Protein 6R77 (pdb70)

B-factor: mean 32.52, std 12.18, range [15.21, 112.03]

InterPro domains:
  IPR008794 Proline racemase family [PF05544] (23-345)
  IPR008794 Proline racemase family [PIRSF029792] (19-347)
  IPR008794 Proline racemase family [PTHR33442] (15-347)
  IPR008794 Proline racemase family [SFLDS00028] (19-347)

Nearest PDB structures (foldseek):
  6r77-assembly1_B  TM=1.003E+00  e=1.011E-78  Thermococcus litoralis
  6r76-assembly2_C  TM=9.925E-01  e=8.623E-70  Thermococcus litoralis DSM 5473
  1w62-assembly1_A  TM=9.679E-01  e=5.349E-43  Trypanosoma cruzi strain CL Brener
  6j7c-assembly1_A-2  TM=9.702E-01  e=1.003E-42  Thermococcus litoralis DSM 5473
  8a4r-assembly1_BBB  TM=9.801E-01  e=2.362E-42  Acetoanaerobium sticklandii DSM 519

Radius of gyration: 26.15 Å; Cα contacts (8 Å, |Δi|>4): 1870; chains: 2; bounding box: 54×56×78 Å

Solvent-accessible surface area: 25911 Å² total

Foldseek 3Di:
DVVVVVCVVVDDDPPPKQKWWWFWKFFLHQIETETPDRDDAQDDLALVSSQVSCQVPPVLVLLLCAFPPNHHQQHKYKDWHDDNDPPARIEIWMGHNFGTDFDWDSNLQAVLQCCQVVVVDDQDPQWDWHWYQTNLGIKIKIFGDDPSHTPKIKIWFDWKAWPAAQDWFQQPPQGIWTWTWIWLRAIETEGEQVVSVHALAPVCLVVCLVVWVSVQVRCQVPDFQDQLPDPVRGGHFTYWYWHDAPDDQAPTEIWTQGRNSHTGSFSINRNLSRVCNVCVVVVNDDAPDKHWYAHNVGRIKIKGFPDWDAHNNGTTTGMMIMTHMGGDDTDIRIADPPDPQSSHDHDD/DVVVVVCVVVDDDDPPKQKWWWFWKFFLHQIETETPDRDDAQDDLALVSSQVSCQVPPVLVLLLCAFPPNHHQQHKYKDWHDDNDPPARIEIWMGHNFGTDFDWASNLQACLQCCQVVVVDDQDPQWDWHWYRTNLGIKIKIFGDDPSHTPKIKIWFDWKAWDAAQDWFQQPPQGIWTWTWIWLRAIETEGEQVVSPHALAPVCLVVCLVVWVSVQVRCQVPDFQDQPPDPVRGGHFTYWHWHDAPDPQAPTEIWTQGRNSHTGSASINRNLSNVQNVCVVVVNDDAPDKHWYAHNVGGIKIKGFPDWDARVNGTTTGMMIMTHMGTDDTDIRIADPVDPQSSHDHDD

Organism: Thermococcus litoralis (strain ATCC 51850 / DSM 5473 / JCM 8560 / NS-C) (NCBI:txid523849)

CATH classification: 3.10.310.10 (+1 more: 3.10.310.10)

Secondary structure (DSSP, 8-state):
-HHHHHHGGG----TTSEEEEEEEEEETTEEEEEEEESS-----SSHHHHHHHHHHH-HHHHHHHHSBTTS-TT--EEEEE---SSS-SEEEEEE-SSSEES--HHHHHHHHHHHHHTTSS---SSEEEEEEEETTEEEEEEEEEETTEEEEEEEEPSPBEEEEEEEEEEETTTEEEEEEEEESSSEEEEEETGGGT--SSGGGHHHHHHHHHHHHHHHHHH-----SS-GGG-SEEEEEEEE--SSTT--EEEEEEETTTEE-SS--HHHHHHHHHHHHHTTSS-BT--EEEE-TTS-EEEEEEEEEEEETTEEEEEEEEEE-EEEEEEEEEEE-TT-TTTT-B---/-HHHHHHGGG----TTSEEEEEEEEEETTEEEEEEEES------SSHHHHHHHHHHH-HHHHHHHHSBTTS-TT--EEEEE---SSS-SEEEEEE-SSSEE---HHHHHHHHHHHHHTTSS---SSEEEEEEEETTEEEEEEEEEETTEEEEEEEEPSPBEEEEEEEEEEETTTEEEEEEEEESSSEEEEEETGGGT--SSGGGHHHHHHHHHHHHHHHHHH-----SS-GGG-SEEEEEEEE--SSTT--EEEEEEETTTEE-SS--HHHHHHHHHHHHHTTSS-BT--EEEE-TTS-EEEEEEEEEEEETTEEEEEEEEEE-EEEEEEEEEEE-TT-TTTT-B---

Structure (mmCIF, N/CA/C/O backbone):
data_6R77
#
_entry.id   6R77
#
_cell.length_a   56.415
_cell.length_b   106.547
_cell.length_c   149.456
_cell.angle_alpha   90.00
_cell.angle_beta   90.00
_cell.angle_gamma   90.00
#
_symmetry.space_group_name_H-M   'P 21 21 21'
#
loop_
_entity.id
_entity.type
_entity.pdbx_description
1 polymer 'Proline racemase'
2 non-polymer 3-HYDROXYPROLINE
3 water water
#
loop_
_atom_site.group_PDB
_atom_site.id
_atom_site.type_symbol
_atom_site.label_atom_id
_atom_site.label_alt_id
_atom_site.label_comp_id
_atom_site.label_asym_id
_atom_site.label_entity_id
_atom_site.label_seq_id
_atom_site.pdbx_PDB_ins_code
_atom_site.Cartn_x
_atom_site.Cartn_y
_atom_site.Cartn_z
_atom_site.occupancy
_atom_site.B_iso_or_equiv
_atom_site.auth_seq_id
_atom_site.auth_comp_id
_atom_site.auth_asym_id
_atom_site.auth_atom_id
_atom_site.pdbx_PDB_model_num
ATOM 1 N N . MET A 1 21 ? -4.337 95.424 -6.927 1.00 77.33 1 MET A N 1
ATOM 2 C CA . MET A 1 21 ? -3.076 96.239 -6.891 1.00 76.14 1 MET A CA 1
ATOM 3 C C . MET A 1 21 ? -2.752 96.614 -5.441 1.00 75.42 1 MET A C 1
ATOM 4 O O . MET A 1 21 ? -1.652 96.254 -4.978 1.00 68.19 1 MET A O 1
ATOM 9 N N . PHE A 1 22 ? -3.678 97.310 -4.768 1.00 70.96 2 PHE A N 1
ATOM 10 C CA . PHE A 1 22 ? -3.583 97.695 -3.335 1.00 70.53 2 PHE A CA 1
ATOM 11 C C . PHE A 1 22 ? -3.306 96.463 -2.464 1.00 74.02 2 PHE A C 1
ATOM 12 O O . PHE A 1 22 ? -2.746 96.643 -1.372 1.00 79.34 2 PHE A O 1
ATOM 20 N N . LYS A 1 23 ? -3.694 95.264 -2.910 1.00 72.89 3 LYS A N 1
ATOM 21 C CA . LYS A 1 23 ? -3.366 93.996 -2.207 1.00 77.71 3 LYS A CA 1
ATOM 22 C C . LYS A 1 23 ? -1.895 93.643 -2.474 1.00 74.30 3 LYS A C 1
ATOM 23 O O . LYS A 1 23 ? -1.166 93.358 -1.481 1.00 69.77 3 LYS A O 1
ATOM 29 N N . LYS A 1 24 ? -1.482 93.645 -3.751 1.00 67.19 4 LYS A N 1
ATOM 30 C CA . LYS A 1 24 ? -0.063 93.481 -4.167 1.00 70.04 4 LYS A CA 1
ATOM 31 C C . LYS A 1 24 ? 0.804 94.365 -3.267 1.00 62.83 4 LYS A C 1
ATOM 32 O O . LYS A 1 24 ? 1.773 93.858 -2.638 1.00 53.88 4 LYS A O 1
ATOM 38 N N . LEU A 1 25 ? 0.434 95.644 -3.206 1.00 54.04 5 LEU A N 1
ATOM 39 C CA . LEU A 1 25 ? 1.164 96.690 -2.461 1.00 60.81 5 LEU A CA 1
ATOM 40 C C . LEU A 1 25 ? 1.233 96.279 -0.992 1.00 64.61 5 LEU A C 1
ATOM 41 O O . LEU A 1 25 ? 2.343 96.147 -0.475 1.00 69.00 5 LEU A O 1
ATOM 46 N N . GLU A 1 26 ? 0.094 96.041 -0.351 1.00 73.58 6 GLU A N 1
ATOM 47 C CA . GLU A 1 26 ? 0.066 95.623 1.074 1.00 77.39 6 GLU A CA 1
ATOM 48 C C . GLU A 1 26 ? 0.925 94.367 1.241 1.00 73.80 6 GLU A C 1
ATOM 49 O O . GLU A 1 26 ? 1.729 94.345 2.193 1.00 69.46 6 GLU A O 1
ATOM 55 N N . ASN A 1 27 ? 0.800 93.403 0.320 1.00 69.25 7 ASN A N 1
ATOM 56 C CA . ASN A 1 27 ? 1.534 92.105 0.347 1.00 70.16 7 ASN A CA 1
ATOM 57 C C . ASN A 1 27 ? 3.058 92.320 0.287 1.00 69.99 7 ASN A C 1
ATOM 58 O O . ASN A 1 27 ? 3.793 91.450 0.829 1.00 64.63 7 ASN A O 1
ATOM 63 N N . LEU A 1 28 ? 3.534 93.424 -0.309 1.00 66.90 8 LEU A N 1
ATOM 64 C CA . LEU A 1 28 ? 4.944 93.884 -0.167 1.00 57.16 8 LEU A CA 1
ATOM 65 C C . LEU A 1 28 ? 5.336 93.866 1.310 1.00 55.91 8 LEU A C 1
ATOM 66 O O . LEU A 1 28 ? 6.545 93.767 1.604 1.00 52.46 8 LEU A O 1
ATOM 71 N N . GLU A 1 29 ? 4.371 93.996 2.224 1.00 61.41 9 GLU A N 1
ATOM 72 C CA . GLU A 1 29 ? 4.674 93.920 3.673 1.00 68.23 9 GLU A CA 1
ATOM 73 C C . GLU A 1 29 ? 5.170 92.520 4.021 1.00 66.07 9 GLU A C 1
ATOM 74 O O . GLU A 1 29 ? 5.906 92.428 5.004 1.00 61.00 9 GLU A O 1
ATOM 80 N N . LYS A 1 30 ? 4.851 91.500 3.220 1.00 69.98 10 LYS A N 1
ATOM 81 C CA . LYS A 1 30 ? 5.311 90.104 3.460 1.00 73.51 10 LYS A CA 1
ATOM 82 C C . LYS A 1 30 ? 6.431 89.727 2.477 1.00 65.47 10 LYS A C 1
ATOM 83 O O . LYS A 1 30 ? 6.900 88.587 2.572 1.00 68.88 10 LYS A O 1
ATOM 89 N N . TRP A 1 31 ? 6.887 90.659 1.630 1.00 57.22 11 TRP A N 1
ATOM 90 C CA . TRP A 1 31 ? 8.093 90.472 0.778 1.00 48.60 11 TRP A CA 1
ATOM 91 C C . TRP A 1 31 ? 9.278 90.056 1.649 1.00 45.08 11 TRP A C 1
ATOM 92 O O . TRP A 1 31 ? 9.474 90.672 2.707 1.00 49.22 11 TRP A O 1
ATOM 103 N N . GLU A 1 32 ? 10.046 89.071 1.190 1.00 39.39 12 GLU A N 1
ATOM 104 C CA . GLU A 1 32 ? 11.193 88.507 1.935 1.00 43.06 12 GLU A CA 1
ATOM 105 C C . GLU A 1 32 ? 12.444 88.649 1.083 1.00 36.80 12 GLU A C 1
ATOM 106 O O . GLU A 1 32 ? 12.452 88.244 -0.073 1.00 37.45 12 GLU A O 1
ATOM 112 N N . PRO A 1 33 ? 13.540 89.226 1.613 1.00 35.56 13 PRO A N 1
ATOM 113 C CA . PRO A 1 33 ? 14.731 89.471 0.807 1.00 36.64 13 PRO A CA 1
ATOM 114 C C . PRO A 1 33 ? 15.449 88.169 0.506 1.00 39.53 13 PRO A C 1
ATOM 115 O O . PRO A 1 33 ? 15.217 87.185 1.185 1.00 42.71 13 PRO A O 1
ATOM 119 N N . PRO A 1 34 ? 16.359 88.133 -0.485 1.00 43.27 14 PRO A N 1
ATOM 120 C CA . PRO A 1 34 ? 17.301 87.016 -0.615 1.00 41.60 14 PRO A CA 1
ATOM 121 C C . PRO A 1 34 ? 18.036 86.677 0.695 1.00 41.04 14 PRO A C 1
ATOM 122 O O . PRO A 1 34 ? 18.107 87.491 1.592 1.00 35.03 14 PRO A O 1
ATOM 126 N N . LYS A 1 35 ? 18.559 85.458 0.777 1.00 40.90 15 LYS A N 1
ATOM 127 C CA . LYS A 1 35 ? 19.104 84.861 2.023 1.00 40.84 15 LYS A CA 1
ATOM 128 C C . LYS A 1 35 ? 20.468 85.487 2.331 1.00 35.73 15 LYS A C 1
ATOM 129 O O . LYS A 1 35 ? 20.876 85.437 3.476 1.00 34.32 15 LYS A O 1
ATOM 135 N N . ASP A 1 36 ? 21.143 86.099 1.361 1.00 36.99 16 ASP A N 1
ATOM 136 C CA . ASP A 1 36 ? 22.460 86.755 1.601 1.00 38.03 16 ASP A CA 1
ATOM 137 C C . ASP A 1 36 ? 22.267 88.202 2.102 1.00 40.60 16 ASP A C 1
ATOM 138 O O . ASP A 1 36 ? 23.294 88.882 2.300 1.00 42.12 16 ASP A O 1
ATOM 143 N N . TRP A 1 37 ? 21.025 88.669 2.307 1.00 35.90 17 TRP A N 1
ATOM 144 C CA . TRP A 1 37 ? 20.737 90.008 2.894 1.00 35.04 17 TRP A CA 1
ATOM 145 C C . TRP A 1 37 ? 20.886 89.947 4.416 1.00 34.26 17 TRP A C 1
ATOM 146 O O . TRP A 1 37 ? 20.350 89.015 5.024 1.00 29.51 17 TRP A O 1
ATOM 157 N N . MET A 1 38 ? 21.575 90.927 4.998 1.00 36.02 18 MET A N 1
ATOM 158 C CA . MET A 1 38 ? 21.606 91.131 6.467 1.00 35.92 18 MET A CA 1
ATOM 159 C C . MET A 1 38 ? 20.232 91.644 6.895 1.00 32.24 18 MET A C 1
ATOM 160 O O . MET A 1 38 ? 19.681 92.529 6.209 1.00 28.22 18 MET A O 1
ATOM 165 N N . VAL A 1 39 ? 19.703 91.094 7.986 1.00 29.18 19 VAL A N 1
ATOM 166 C CA . VAL A 1 39 ? 18.398 91.496 8.584 1.00 28.44 19 VAL A CA 1
ATOM 167 C C . VAL A 1 39 ? 18.660 91.892 10.040 1.00 29.87 19 VAL A C 1
ATOM 168 O O . VAL A 1 39 ? 19.273 91.106 10.773 1.00 28.69 19 VAL A O 1
ATOM 172 N N . ILE A 1 40 ? 18.235 93.083 10.443 1.00 28.20 20 ILE A N 1
ATOM 173 C CA . ILE A 1 40 ? 18.364 93.555 11.849 1.00 27.67 20 ILE A CA 1
ATOM 174 C C . ILE A 1 40 ? 16.999 94.069 12.289 1.00 27.03 20 ILE A C 1
ATOM 175 O O . ILE A 1 40 ? 16.495 94.988 11.656 1.00 25.66 20 ILE A O 1
ATOM 180 N N . LYS A 1 41 ? 16.427 93.474 13.320 1.00 25.87 21 LYS A N 1
ATOM 181 C CA . LYS A 1 41 ? 15.072 93.821 13.793 1.00 28.73 21 LYS A CA 1
ATOM 182 C C . LYS A 1 41 ? 15.255 94.745 14.998 1.00 28.64 21 LYS A C 1
ATOM 183 O O . LYS A 1 41 ? 16.207 94.524 15.780 1.00 26.94 21 LYS A O 1
ATOM 189 N N . THR A 1 42 ? 14.435 95.789 15.074 1.00 27.79 22 THR A N 1
ATOM 190 C CA . THR A 1 42 ? 14.518 96.816 16.138 1.00 28.50 22 THR A CA 1
ATOM 191 C C . THR A 1 42 ? 13.115 97.146 16.633 1.00 26.22 22 THR A C 1
ATOM 192 O O . THR A 1 42 ? 12.137 96.928 15.908 1.00 25.28 22 THR A O 1
ATOM 196 N N . LEU A 1 43 ? 13.065 97.669 17.850 1.00 26.74 23 LEU A N 1
ATOM 197 C CA . LEU A 1 43 ? 11.903 98.388 18.414 1.00 26.60 23 LEU A CA 1
ATOM 198 C C . LEU A 1 43 ? 12.367 99.816 18.679 1.00 25.03 23 LEU A C 1
ATOM 199 O O . LEU A 1 43 ? 13.348 99.984 19.392 1.00 23.81 23 LEU A O 1
ATOM 204 N N . ASP A 1 44 ? 11.717 100.782 18.037 1.00 27.81 24 ASP A N 1
ATOM 205 C CA . ASP A 1 44 ? 12.049 102.224 18.140 1.00 27.78 24 ASP A CA 1
ATOM 206 C C . ASP A 1 44 ? 11.093 102.859 19.144 1.00 24.24 24 ASP A C 1
ATOM 207 O O . ASP A 1 44 ? 9.867 102.592 19.090 1.00 21.77 24 ASP A O 1
ATOM 212 N N . THR A 1 45 ? 11.629 103.732 19.981 1.00 24.93 25 THR A N 1
ATOM 213 C CA . THR A 1 45 ? 10.869 104.577 20.936 1.00 24.22 25 THR A CA 1
ATOM 214 C C . THR A 1 45 ? 11.319 106.021 20.783 1.00 24.44 25 THR A C 1
ATOM 215 O O . THR A 1 45 ? 12.374 106.255 20.188 1.00 24.73 25 THR A O 1
ATOM 219 N N . HIS A 1 46 ? 10.543 106.944 21.337 1.00 23.60 26 HIS A N 1
ATOM 220 C CA . HIS A 1 46 ? 11.031 108.281 21.731 1.00 22.49 26 HIS A CA 1
ATOM 221 C C . HIS A 1 46 ? 10.814 108.443 23.236 1.00 22.06 26 HIS A C 1
ATOM 222 O O . HIS A 1 46 ? 9.822 107.907 23.789 1.00 21.69 26 HIS A O 1
ATOM 229 N N . THR A 1 47 ? 11.757 109.127 23.861 1.00 21.09 27 THR A N 1
ATOM 230 C CA . THR A 1 47 ? 11.687 109.608 25.256 1.00 22.17 27 THR A CA 1
ATOM 231 C C . THR A 1 47 ? 11.802 111.121 25.185 1.00 23.13 27 THR A C 1
ATOM 232 O O . THR A 1 47 ? 12.925 111.595 24.870 1.00 24.06 27 THR A O 1
ATOM 236 N N . ALA A 1 48 ? 10.711 111.855 25.433 1.00 22.89 28 ALA A N 1
ATOM 237 C CA . ALA A 1 48 ? 10.722 113.335 25.405 1.00 22.99 28 ALA A CA 1
ATOM 238 C C . ALA A 1 48 ? 11.205 113.820 24.025 1.00 23.38 28 ALA A C 1
ATOM 239 O O . ALA A 1 48 ? 11.816 114.920 23.963 1.00 26.56 28 ALA A O 1
ATOM 241 N N . GLY A 1 49 ? 10.930 113.038 22.966 1.00 22.95 29 GLY A N 1
ATOM 242 C CA . GLY A 1 49 ? 11.294 113.331 21.565 1.00 22.81 29 GLY A CA 1
ATOM 243 C C . GLY A 1 49 ? 12.594 112.680 21.115 1.00 22.60 29 GLY A C 1
ATOM 244 O O . GLY A 1 49 ? 12.853 112.701 19.882 1.00 23.12 29 GLY A O 1
ATOM 245 N N . GLU A 1 50 ? 13.397 112.147 22.044 1.00 21.62 30 GLU A N 1
ATOM 246 C CA . GLU A 1 50 ? 14.742 111.575 21.751 1.00 22.59 30 GLU A CA 1
ATOM 247 C C . GLU A 1 50 ? 14.607 110.089 21.428 1.00 22.38 30 GLU A C 1
ATOM 248 O O . GLU A 1 50 ? 14.092 109.299 22.214 1.00 24.27 30 GLU A O 1
ATOM 254 N N . PRO A 1 51 ? 15.050 109.664 20.228 1.00 21.84 31 PRO A N 1
ATOM 255 C CA . PRO A 1 51 ? 14.810 108.290 19.787 1.00 21.15 31 PRO A CA 1
ATOM 256 C C . PRO A 1 51 ? 15.684 107.286 20.566 1.00 21.86 31 PRO A C 1
ATOM 257 O O . PRO A 1 51 ? 16.789 107.637 20.995 1.00 20.97 31 PRO A O 1
ATOM 261 N N . LEU A 1 52 ? 15.186 106.060 20.723 1.00 21.54 32 LEU A N 1
ATOM 262 C CA . LEU A 1 52 ? 16.052 104.899 21.034 1.00 22.03 32 LEU A CA 1
ATOM 263 C C . LEU A 1 52 ? 15.704 103.768 20.077 1.00 24.25 32 LEU A C 1
ATOM 264 O O . LEU A 1 52 ? 14.524 103.339 20.034 1.00 24.71 32 LEU A O 1
ATOM 269 N N . ARG A 1 53 ? 16.702 103.339 19.319 1.00 23.68 33 ARG A N 1
ATOM 270 C CA . ARG A 1 53 ? 16.597 102.174 18.424 1.00 22.27 33 ARG A CA 1
ATOM 271 C C . ARG A 1 53 ? 17.104 100.977 19.226 1.00 21.22 33 ARG A C 1
ATOM 272 O O . ARG A 1 53 ? 18.322 100.877 19.411 1.00 21.23 33 ARG A O 1
ATOM 280 N N . ILE A 1 54 ? 16.187 100.151 19.730 1.00 22.84 34 ILE A N 1
ATOM 281 C CA . ILE A 1 54 ? 16.521 98.922 20.508 1.00 24.44 34 ILE A CA 1
ATOM 282 C C . ILE A 1 54 ? 16.740 97.747 19.543 1.00 24.82 34 ILE A C 1
ATOM 283 O O . ILE A 1 54 ? 15.787 97.369 18.858 1.00 26.14 34 ILE A O 1
ATOM 288 N N . ILE A 1 55 ? 17.962 97.222 19.478 1.00 23.72 35 ILE A N 1
ATOM 289 C CA . ILE A 1 55 ? 18.319 96.090 18.585 1.00 25.82 35 ILE A CA 1
ATOM 290 C C . ILE A 1 55 ? 17.719 94.809 19.186 1.00 27.75 35 ILE A C 1
ATOM 291 O O . ILE A 1 55 ? 18.093 94.463 20.321 1.00 25.61 35 ILE A O 1
ATOM 296 N N . LEU A 1 56 ? 16.810 94.148 18.475 1.00 27.46 36 LEU A N 1
ATOM 297 C CA . LEU A 1 56 ? 16.177 92.881 18.921 1.00 29.38 36 LEU A CA 1
ATOM 298 C C . LEU A 1 56 ? 16.952 91.670 18.388 1.00 31.49 36 LEU A C 1
ATOM 299 O O . LEU A 1 56 ? 16.931 90.649 19.060 1.00 32.41 36 LEU A O 1
ATOM 304 N N . SER A 1 57 ? 17.566 91.754 17.209 1.00 32.27 37 SER A N 1
ATOM 305 C CA . SER A 1 57 ? 18.253 90.609 16.567 1.00 33.36 37 SER A CA 1
ATOM 306 C C . SER A 1 57 ? 19.160 91.094 15.429 1.00 36.76 37 SER A C 1
ATOM 307 O O . SER A 1 57 ? 18.999 92.249 14.984 1.00 39.49 37 SER A O 1
ATOM 310 N N . GLY A 1 58 ? 20.074 90.228 14.979 1.00 33.82 38 GLY A N 1
ATOM 311 C CA . GLY A 1 58 ? 20.933 90.436 13.800 1.00 33.28 38 GLY A CA 1
ATOM 312 C C . GLY A 1 58 ? 22.367 90.775 14.166 1.00 35.25 38 GLY A C 1
ATOM 313 O O . GLY A 1 58 ? 23.199 90.887 13.248 1.00 36.96 38 GLY A O 1
ATOM 314 N N . PHE A 1 59 ? 22.654 90.966 15.454 1.00 38.03 39 PHE A N 1
ATOM 315 C CA . PHE A 1 59 ? 24.029 91.126 15.990 1.00 38.21 39 PHE A CA 1
ATOM 316 C C . PHE A 1 59 ? 24.525 89.789 16.515 1.00 38.48 39 PHE A C 1
ATOM 317 O O . PHE A 1 59 ? 23.744 89.019 17.057 1.00 37.08 39 PHE A O 1
ATOM 325 N N . PRO A 1 60 ? 25.840 89.497 16.438 1.00 40.58 40 PRO A N 1
ATOM 326 C CA . PRO A 1 60 ? 26.380 88.310 17.086 1.00 42.03 40 PRO A CA 1
ATOM 327 C C . PRO A 1 60 ? 26.395 88.521 18.602 1.00 47.33 40 PRO A C 1
ATOM 328 O O . PRO A 1 60 ? 26.041 89.596 19.064 1.00 47.19 40 PRO A O 1
ATOM 332 N N . GLU A 1 61 ? 26.797 87.487 19.333 1.00 53.76 41 GLU A N 1
ATOM 333 C CA . GLU A 1 61 ? 27.023 87.561 20.793 1.00 52.53 41 GLU A CA 1
ATOM 334 C C . GLU A 1 61 ? 28.222 88.484 21.014 1.00 47.28 41 GLU A C 1
ATOM 335 O O . GLU A 1 61 ? 29.110 88.550 20.138 1.00 44.38 41 GLU A O 1
ATOM 341 N N . ILE A 1 62 ? 28.204 89.224 22.115 1.00 39.32 42 ILE A N 1
ATOM 342 C CA . ILE A 1 62 ? 29.235 90.249 22.417 1.00 37.22 42 ILE A CA 1
ATOM 343 C C . ILE A 1 62 ? 30.047 89.755 23.607 1.00 34.76 42 ILE A C 1
ATOM 344 O O . ILE A 1 62 ? 29.648 89.938 24.754 1.00 30.65 42 ILE A O 1
ATOM 349 N N . PRO A 1 63 ? 31.224 89.135 23.369 1.00 37.24 43 PRO A N 1
ATOM 350 C CA . PRO A 1 63 ? 32.036 88.618 24.463 1.00 37.76 43 PRO A CA 1
ATOM 351 C C . PRO A 1 63 ? 32.536 89.773 25.330 1.00 36.44 43 PRO A C 1
ATOM 352 O O . PRO A 1 63 ? 32.673 90.865 24.819 1.00 38.66 43 PRO A O 1
ATOM 356 N N . GLY A 1 64 ? 32.748 89.499 26.613 1.00 32.03 44 GLY A N 1
ATOM 357 C CA . GLY A 1 64 ? 33.433 90.398 27.552 1.00 33.74 44 GLY A CA 1
ATOM 358 C C . GLY A 1 64 ? 32.886 90.190 28.941 1.00 33.17 44 GLY A C 1
ATOM 359 O O . GLY A 1 64 ? 31.682 90.022 29.047 1.00 32.74 44 GLY A O 1
ATOM 360 N N . LYS A 1 65 ? 33.749 90.220 29.952 1.00 40.35 45 LYS A N 1
ATOM 361 C CA . LYS A 1 65 ? 33.415 89.981 31.382 1.00 44.06 45 LYS A CA 1
ATOM 362 C C . LYS A 1 65 ? 32.771 91.230 31.982 1.00 43.03 45 LYS A C 1
ATOM 363 O O . LYS A 1 65 ? 32.059 91.090 32.990 1.00 44.84 45 LYS A O 1
ATOM 369 N N . THR A 1 66 ? 33.095 92.404 31.436 1.00 38.32 46 THR A N 1
ATOM 370 C CA . THR A 1 66 ? 32.562 93.719 31.872 1.00 35.65 46 THR A CA 1
ATOM 371 C C . THR A 1 66 ? 31.848 94.372 30.694 1.00 33.80 46 THR A C 1
ATOM 372 O O . THR A 1 66 ? 32.115 93.976 29.541 1.00 33.91 46 THR A O 1
ATOM 376 N N . ILE A 1 67 ? 30.994 95.357 30.973 1.00 31.87 47 ILE A N 1
ATOM 377 C CA . ILE A 1 67 ? 30.301 96.115 29.897 1.00 29.88 47 ILE A CA 1
ATOM 378 C C . ILE A 1 67 ? 31.351 96.879 29.073 1.00 27.19 47 ILE A C 1
ATOM 379 O O . ILE A 1 67 ? 31.222 96.886 27.840 1.00 24.96 47 ILE A O 1
ATOM 384 N N . LEU A 1 68 ? 32.386 97.429 29.704 1.00 26.28 48 LEU A N 1
ATOM 385 C CA . LEU A 1 68 ? 33.422 98.212 28.981 1.00 29.87 48 LEU A CA 1
ATOM 386 C C . LEU A 1 68 ? 34.200 97.309 28.015 1.00 31.18 48 LEU A C 1
ATOM 387 O O . LEU A 1 68 ? 34.566 97.792 26.923 1.00 29.56 48 LEU A O 1
ATOM 392 N N . GLU A 1 69 ? 34.383 96.038 28.361 1.00 31.47 49 GLU A N 1
ATOM 393 C CA . GLU A 1 69 ? 35.050 95.048 27.487 1.00 33.53 49 GLU A CA 1
ATOM 394 C C . GLU A 1 69 ? 34.125 94.763 26.298 1.00 33.84 49 GLU A C 1
ATOM 395 O O . GLU A 1 69 ? 34.607 94.674 25.157 1.00 32.66 49 GLU A O 1
ATOM 401 N N . LYS A 1 70 ? 32.831 94.585 26.567 1.00 35.68 50 LYS A N 1
ATOM 402 C CA . LYS A 1 70 ? 31.805 94.368 25.516 1.00 34.29 50 LYS A CA 1
ATOM 403 C C . LYS A 1 70 ? 31.787 95.583 24.582 1.00 33.94 50 LYS A C 1
ATOM 404 O O . LYS A 1 70 ? 31.711 95.387 23.355 1.00 33.51 50 LYS A O 1
ATOM 410 N N . ARG A 1 71 ? 31.843 96.791 25.150 1.00 31.95 51 ARG A N 1
ATOM 411 C CA . ARG A 1 71 ? 31.838 98.052 24.366 1.00 33.19 51 ARG A CA 1
ATOM 412 C C . ARG A 1 71 ? 33.063 98.079 23.448 1.00 31.73 51 ARG A C 1
ATOM 413 O O . ARG A 1 71 ? 32.893 98.435 22.268 1.00 30.93 51 ARG A O 1
ATOM 421 N N . ARG A 1 72 ? 34.240 97.698 23.957 1.00 33.89 52 ARG A N 1
ATOM 422 C CA . ARG A 1 72 ? 35.489 97.590 23.152 1.00 35.87 52 ARG A CA 1
ATOM 423 C C . ARG A 1 72 ? 35.319 96.586 22.020 1.00 32.13 52 ARG A C 1
ATOM 424 O O . ARG A 1 72 ? 35.778 96.888 20.924 1.00 28.52 52 ARG A O 1
ATOM 432 N N . TYR A 1 73 ? 34.713 95.432 22.281 1.00 32.88 53 TYR A N 1
ATOM 433 C CA . TYR A 1 73 ? 34.453 94.423 21.226 1.00 36.32 53 TYR A CA 1
ATOM 434 C C . TYR A 1 73 ? 33.631 95.056 20.092 1.00 36.66 53 TYR A C 1
ATOM 435 O O . TYR A 1 73 ? 33.997 94.912 18.904 1.00 32.65 53 TYR A O 1
ATOM 444 N N . LEU A 1 74 ? 32.536 95.733 20.440 1.00 36.97 54 LEU A N 1
ATOM 445 C CA . LEU A 1 74 ? 31.618 96.383 19.466 1.00 33.23 54 LEU A CA 1
ATOM 446 C C . LEU A 1 74 ? 32.377 97.446 18.660 1.00 31.16 54 LEU A C 1
ATOM 447 O O . LEU A 1 74 ? 32.277 97.446 17.408 1.00 30.66 54 LEU A O 1
ATOM 452 N N . MET A 1 75 ? 33.113 98.322 19.342 1.00 30.79 55 MET A N 1
ATOM 453 C CA . MET A 1 75 ? 33.897 99.408 18.699 1.00 34.40 55 MET A CA 1
ATOM 454 C C . MET A 1 75 ? 34.898 98.801 17.702 1.00 35.88 55 MET A C 1
ATOM 455 O O . MET A 1 75 ? 35.047 99.344 16.612 1.00 35.73 55 MET A O 1
ATOM 460 N N . GLU A 1 76 ? 35.561 97.710 18.065 1.00 36.88 56 GLU A N 1
ATOM 461 C CA . GLU A 1 76 ? 36.670 97.131 17.259 1.00 36.27 56 GLU A CA 1
ATOM 462 C C . GLU A 1 76 ? 36.136 96.236 16.140 1.00 33.92 56 GLU A C 1
ATOM 463 O O . GLU A 1 76 ? 36.853 96.093 15.177 1.00 35.43 56 GLU A O 1
ATOM 469 N N . ASN A 1 77 ? 34.955 95.635 16.266 1.00 33.43 57 ASN A N 1
ATOM 470 C CA . ASN A 1 77 ? 34.496 94.573 15.331 1.00 34.23 57 ASN A CA 1
ATOM 471 C C . ASN A 1 77 ? 33.218 94.962 14.582 1.00 34.12 57 ASN A C 1
ATOM 472 O O . ASN A 1 77 ? 33.009 94.418 13.481 1.00 34.10 57 ASN A O 1
ATOM 477 N N . LEU A 1 78 ? 32.364 95.821 15.139 1.00 33.60 58 LEU A N 1
ATOM 478 C CA . LEU A 1 78 ? 30.967 95.944 14.644 1.00 33.26 58 LEU A CA 1
ATOM 479 C C . LEU A 1 78 ? 30.568 97.413 14.455 1.00 31.13 58 LEU A C 1
ATOM 480 O O . LEU A 1 78 ? 29.361 97.710 14.496 1.00 32.31 58 LEU A O 1
ATOM 485 N N . ASP A 1 79 ? 31.530 98.293 14.189 1.00 27.55 59 ASP A N 1
ATOM 486 C CA . ASP A 1 79 ? 31.231 99.735 14.026 1.00 30.54 59 ASP A CA 1
ATOM 487 C C . ASP A 1 79 ? 30.516 99.994 12.685 1.00 32.37 59 ASP A C 1
ATOM 488 O O . ASP A 1 79 ? 29.721 100.973 12.627 1.00 29.04 59 ASP A O 1
ATOM 493 N N . HIS A 1 80 ? 30.771 99.169 11.655 1.00 29.04 60 HIS A N 1
ATOM 494 C CA . HIS A 1 80 ? 30.057 99.215 10.350 1.00 30.65 60 HIS A CA 1
ATOM 495 C C . HIS A 1 80 ? 28.544 99.076 10.607 1.00 28.16 60 HIS A C 1
ATOM 496 O O . HIS A 1 80 ? 27.766 99.813 10.002 1.00 26.80 60 HIS A O 1
ATOM 503 N N . LEU A 1 81 ? 28.131 98.164 11.484 1.00 27.47 61 LEU A N 1
ATOM 504 C CA . LEU A 1 81 ? 26.691 97.905 11.742 1.00 27.87 61 LEU A CA 1
ATOM 505 C C . LEU A 1 81 ? 26.092 99.064 12.552 1.00 27.76 61 LEU A C 1
ATOM 506 O O . LEU A 1 81 ? 24.887 99.361 12.381 1.00 23.81 61 LEU A O 1
ATOM 511 N N . ARG A 1 82 ? 26.882 99.657 13.448 1.00 27.49 62 ARG A N 1
ATOM 512 C CA . ARG A 1 82 ? 26.465 100.863 14.208 1.00 27.93 62 ARG A CA 1
ATOM 513 C C . ARG A 1 82 ? 26.124 101.980 13.207 1.00 24.92 62 ARG A C 1
ATOM 514 O O . ARG A 1 82 ? 25.043 102.562 13.280 1.00 24.81 62 ARG A O 1
ATOM 522 N N . LYS A 1 83 ? 26.987 102.204 12.234 1.00 27.15 63 LYS A N 1
ATOM 523 C CA . LYS A 1 83 ? 26.733 103.190 11.154 1.00 26.13 63 LYS A CA 1
ATOM 524 C C . LYS A 1 83 ? 25.488 102.789 10.367 1.00 24.44 63 LYS A C 1
ATOM 525 O O . LYS A 1 83 ? 24.647 103.664 10.091 1.00 22.94 63 LYS A O 1
ATOM 531 N N . ALA A 1 84 ? 25.368 101.518 10.026 1.00 23.58 64 ALA A N 1
ATOM 532 C CA . ALA A 1 84 ? 24.262 101.015 9.192 1.00 25.41 64 ALA A CA 1
ATOM 533 C C . ALA A 1 84 ? 22.920 101.320 9.866 1.00 24.52 64 ALA A C 1
ATOM 534 O O . ALA A 1 84 ? 21.945 101.551 9.140 1.00 26.20 64 ALA A O 1
ATOM 536 N N . LEU A 1 85 ? 22.878 101.362 11.196 1.00 23.98 65 LEU A N 1
ATOM 537 C CA . LEU A 1 85 ? 21.629 101.574 11.958 1.00 24.87 65 LEU A CA 1
ATOM 538 C C . LEU A 1 85 ? 21.445 103.021 12.429 1.00 23.31 65 LEU A C 1
ATOM 539 O O . LEU A 1 85 ? 20.271 103.416 12.603 1.00 21.41 65 LEU A O 1
ATOM 544 N N . MET A 1 86 ? 22.527 103.734 12.753 1.00 22.42 66 MET A N 1
ATOM 545 C CA . MET A 1 86 ? 22.457 105.096 13.363 1.00 21.83 66 MET A CA 1
ATOM 546 C C . MET A 1 86 ? 22.467 106.154 12.261 1.00 22.33 66 MET A C 1
ATOM 547 O O . MET A 1 86 ? 21.720 107.160 12.372 1.00 22.07 66 MET A O 1
ATOM 552 N N . TRP A 1 87 ? 23.267 105.927 11.217 1.00 23.94 67 TRP A N 1
ATOM 553 C CA . TRP A 1 87 ? 23.412 106.877 10.078 1.00 24.08 67 TRP A CA 1
ATOM 554 C C . TRP A 1 87 ? 22.286 106.747 9.050 1.00 22.51 67 TRP A C 1
ATOM 555 O O . TRP A 1 87 ? 21.683 105.679 8.905 1.00 20.91 67 TRP A O 1
ATOM 566 N N . GLU A 1 88 ? 22.030 107.836 8.341 1.00 21.88 68 GLU A N 1
ATOM 567 C CA . GLU A 1 88 ? 21.259 107.795 7.092 1.00 22.58 68 GLU A CA 1
ATOM 568 C C . GLU A 1 88 ? 21.801 106.664 6.230 1.00 23.18 68 GLU A C 1
ATOM 569 O O . GLU A 1 88 ? 22.995 106.369 6.273 1.00 22.69 68 GLU A O 1
ATOM 575 N N . PRO A 1 89 ? 20.966 106.007 5.389 1.00 23.54 69 PRO A N 1
ATOM 576 C CA . PRO A 1 89 ? 19.532 106.294 5.290 1.00 22.15 69 PRO A CA 1
ATOM 577 C C . PRO A 1 89 ? 18.601 105.622 6.309 1.00 23.39 69 PRO A C 1
ATOM 578 O O . PRO A 1 89 ? 17.433 106.022 6.402 1.00 23.22 69 PRO A O 1
ATOM 582 N N . ARG A 1 90 ? 19.087 104.618 7.050 1.00 22.70 70 ARG A N 1
ATOM 583 C CA . ARG A 1 90 ? 18.219 103.880 7.999 1.00 22.52 70 ARG A CA 1
ATOM 584 C C . ARG A 1 90 ? 18.011 104.728 9.256 1.00 22.76 70 ARG A C 1
ATOM 585 O O . ARG A 1 90 ? 16.951 104.600 9.849 1.00 23.55 70 ARG A O 1
ATOM 593 N N . GLY A 1 91 ? 18.993 105.542 9.634 1.00 21.18 71 GLY A N 1
ATOM 594 C CA . GLY A 1 91 ? 18.902 106.477 10.764 1.00 22.93 71 GLY A CA 1
ATOM 595 C C . GLY A 1 91 ? 19.009 107.933 10.315 1.00 23.72 71 GLY A C 1
ATOM 596 O O . GLY A 1 91 ? 18.469 108.288 9.234 1.00 23.98 71 GLY A O 1
ATOM 597 N N . HIS A 1 92 ? 19.684 108.756 11.119 1.00 25.51 72 HIS A N 1
ATOM 598 C CA . HIS A 1 92 ? 19.924 110.200 10.862 1.00 25.22 72 HIS A CA 1
ATOM 599 C C . HIS A 1 92 ? 20.917 110.738 11.893 1.00 24.73 72 HIS A C 1
ATOM 600 O O . HIS A 1 92 ? 21.239 110.010 12.828 1.00 24.76 72 HIS A O 1
ATOM 607 N N . ALA A 1 93 ? 21.350 111.985 11.732 1.00 23.71 73 ALA A N 1
ATOM 608 C CA . ALA A 1 93 ? 22.443 112.597 12.526 1.00 24.75 73 ALA A CA 1
ATOM 609 C C . ALA A 1 93 ? 22.118 112.536 14.026 1.00 24.26 73 ALA A C 1
ATOM 610 O O . ALA A 1 93 ? 23.074 112.549 14.817 1.00 22.18 73 ALA A O 1
ATOM 612 N N . ASP A 1 94 ? 20.830 112.468 14.386 1.00 22.67 74 ASP A N 1
ATOM 613 C CA . ASP A 1 94 ? 20.370 112.558 15.796 1.00 23.08 74 ASP A CA 1
ATOM 614 C C . ASP A 1 94 ? 19.749 111.234 16.292 1.00 22.31 74 ASP A C 1
ATOM 615 O O . ASP A 1 94 ? 19.165 111.261 17.383 1.00 22.87 74 ASP A O 1
ATOM 620 N N . MET A 1 95 ? 19.993 110.110 15.608 1.00 23.03 75 MET A N 1
ATOM 621 C CA . MET A 1 95 ? 19.521 108.749 15.993 1.00 21.79 75 MET A CA 1
ATOM 622 C C . MET A 1 95 ? 20.415 108.189 17.113 1.00 21.56 75 MET A C 1
ATOM 623 O O . MET A 1 95 ? 21.621 108.545 17.208 1.00 21.57 75 MET A O 1
ATOM 628 N N . TYR A 1 96 ? 19.825 107.386 17.988 1.00 22.59 76 TYR A N 1
ATOM 629 C CA . TYR A 1 96 ? 20.485 106.833 19.197 1.00 22.79 76 TYR A CA 1
ATOM 630 C C . TYR A 1 96 ? 20.028 105.384 19.331 1.00 22.40 76 TYR A C 1
ATOM 631 O O . TYR A 1 96 ? 18.876 105.126 18.997 1.00 22.01 76 TYR A O 1
ATOM 640 N N . GLY A 1 97 ? 20.904 104.472 19.760 1.00 22.44 77 GLY A N 1
ATOM 641 C CA . GLY A 1 97 ? 20.607 103.027 19.749 1.00 23.79 77 GLY A CA 1
ATOM 642 C C . GLY A 1 97 ? 20.999 102.341 21.041 1.00 23.21 77 GLY A C 1
ATOM 643 O O . GLY A 1 97 ? 21.733 102.946 21.848 1.00 23.55 77 GLY A O 1
ATOM 644 N N . ALA A 1 98 ? 20.556 101.103 21.219 1.00 23.38 78 ALA A N 1
ATOM 645 C CA . ALA A 1 98 ? 20.951 100.255 22.365 1.00 25.14 78 ALA A CA 1
ATOM 646 C C . ALA A 1 98 ? 21.144 98.811 21.904 1.00 26.76 78 ALA A C 1
ATOM 647 O O . ALA A 1 98 ? 20.245 98.273 21.209 1.00 24.69 78 ALA A O 1
ATOM 649 N N . ILE A 1 99 ? 22.276 98.236 22.321 1.00 26.89 79 ILE A N 1
ATOM 650 C CA . ILE A 1 99 ? 22.580 96.780 22.293 1.00 28.51 79 ILE A CA 1
ATOM 651 C C . ILE A 1 99 ? 22.327 96.232 23.705 1.00 28.45 79 ILE A C 1
ATOM 652 O O . ILE A 1 99 ? 22.963 96.726 24.638 1.00 26.56 79 ILE A O 1
ATOM 657 N N . ILE A 1 100 ? 21.417 95.275 23.826 1.00 27.21 80 ILE A N 1
ATOM 658 C CA . ILE A 1 100 ? 21.087 94.528 25.063 1.00 29.35 80 ILE A CA 1
ATOM 659 C C . ILE A 1 100 ? 22.002 93.307 25.131 1.00 33.01 80 ILE A C 1
ATOM 660 O O . ILE A 1 100 ? 22.088 92.578 24.129 1.00 31.58 80 ILE A O 1
ATOM 665 N N . THR A 1 101 ? 22.656 93.096 26.270 1.00 33.25 81 THR A N 1
ATOM 666 C CA . THR A 1 101 ? 23.552 91.940 26.514 1.00 32.20 81 THR A CA 1
ATOM 667 C C . THR A 1 101 ? 23.082 91.214 27.771 1.00 33.74 81 THR A C 1
ATOM 668 O O . THR A 1 101 ? 22.213 91.752 28.495 1.00 33.64 81 THR A O 1
ATOM 672 N N . GLU A 1 102 ? 23.638 90.032 28.003 1.00 34.08 82 GLU A N 1
ATOM 673 C CA . GLU A 1 102 ? 23.508 89.320 29.295 1.00 38.06 82 GLU A CA 1
ATOM 674 C C . GLU A 1 102 ? 24.053 90.259 30.363 1.00 31.90 82 GLU A C 1
ATOM 675 O O . GLU A 1 102 ? 25.003 90.997 30.086 1.00 31.69 82 GLU A O 1
ATOM 681 N N . PRO A 1 103 ? 23.500 90.232 31.596 1.00 28.76 83 PRO A N 1
ATOM 682 C CA . PRO A 1 103 ? 24.090 90.956 32.720 1.00 30.01 83 PRO A CA 1
ATOM 683 C C . PRO A 1 103 ? 25.518 90.445 32.971 1.00 32.24 83 PRO A C 1
ATOM 684 O O . PRO A 1 103 ? 25.789 89.308 32.622 1.00 35.22 83 PRO A O 1
ATOM 688 N N . VAL A 1 104 ? 26.393 91.279 33.531 1.00 31.10 84 VAL A N 1
ATOM 689 C CA . VAL A 1 104 ? 27.760 90.870 33.965 1.00 33.40 84 VAL A CA 1
ATOM 690 C C . VAL A 1 104 ? 27.860 90.947 35.499 1.00 34.32 84 VAL A C 1
ATOM 691 O O . VAL A 1 104 ? 28.789 90.351 36.026 1.00 34.86 84 VAL A O 1
ATOM 695 N N . SER A 1 105 ? 26.974 91.670 36.182 1.00 33.93 85 SER A N 1
ATOM 696 C CA . SER A 1 105 ? 26.899 91.728 37.669 1.00 35.09 85 SER A CA 1
ATOM 697 C C . SER A 1 105 ? 25.878 90.706 38.189 1.00 36.65 85 SER A C 1
ATOM 698 O O . SER A 1 105 ? 24.978 90.281 37.464 1.00 35.31 85 SER A O 1
ATOM 701 N N . GLU A 1 106 ? 26.017 90.390 39.465 1.00 42.10 86 GLU A N 1
ATOM 702 C CA . GLU A 1 106 ? 25.292 89.311 40.167 1.00 47.23 86 GLU A CA 1
ATOM 703 C C . GLU A 1 106 ? 23.804 89.662 40.129 1.00 40.97 86 GLU A C 1
ATOM 704 O O . GLU A 1 106 ? 23.032 88.768 39.872 1.00 42.48 86 GLU A O 1
ATOM 710 N N . GLU A 1 107 ? 23.421 90.921 40.318 1.00 39.27 87 GLU A N 1
ATOM 711 C CA . GLU A 1 107 ? 21.997 91.299 40.533 1.00 46.98 87 GLU A CA 1
ATOM 712 C C . GLU A 1 107 ? 21.307 91.899 39.289 1.00 44.40 87 GLU A C 1
ATOM 713 O O . GLU A 1 107 ? 20.077 92.090 39.358 1.00 46.98 87 GLU A O 1
ATOM 719 N N . ALA A 1 108 ? 22.018 92.208 38.206 1.00 38.12 88 ALA A N 1
ATOM 720 C CA . ALA A 1 108 ? 21.431 92.951 37.066 1.00 37.42 88 ALA A CA 1
ATOM 721 C C . ALA A 1 108 ? 20.593 91.997 36.206 1.00 34.85 88 ALA A C 1
ATOM 722 O O . ALA A 1 108 ? 20.966 90.840 36.078 1.00 35.57 88 ALA A O 1
ATOM 724 N N . ASP A 1 109 ? 19.501 92.493 35.634 1.00 33.93 89 ASP A N 1
ATOM 725 C CA . ASP A 1 109 ? 18.604 91.770 34.698 1.00 32.86 89 ASP A CA 1
ATOM 726 C C . ASP A 1 109 ? 19.256 91.712 33.307 1.00 32.49 89 ASP A C 1
ATOM 727 O O . ASP A 1 109 ? 19.185 90.668 32.635 1.00 32.50 89 ASP A O 1
ATOM 732 N N . PHE A 1 110 ? 19.863 92.802 32.850 1.00 30.60 90 PHE A N 1
ATOM 733 C CA . PHE A 1 110 ? 20.571 92.832 31.551 1.00 28.18 90 PHE A CA 1
ATOM 734 C C . PHE A 1 110 ? 21.704 93.846 31.601 1.00 27.42 90 PHE A C 1
ATOM 735 O O . PHE A 1 110 ? 21.842 94.638 32.579 1.00 26.09 90 PHE A O 1
ATOM 743 N N . GLY A 1 111 ? 22.531 93.775 30.571 1.00 26.92 91 GLY A N 1
ATOM 744 C CA . GLY A 1 111 ? 23.610 94.739 30.308 1.00 27.63 91 GLY A CA 1
ATOM 745 C C . GLY A 1 111 ? 23.291 95.514 29.045 1.00 26.52 91 GLY A C 1
ATOM 746 O O . GLY A 1 111 ? 22.446 95.061 28.257 1.00 25.27 91 GLY A O 1
ATOM 747 N N . VAL A 1 112 ? 23.942 96.648 28.837 1.00 26.18 92 VAL A N 1
ATOM 748 C CA . VAL A 1 112 ? 23.579 97.523 27.690 1.00 26.18 92 VAL A CA 1
ATOM 749 C C . VAL A 1 112 ? 24.820 98.282 27.259 1.00 26.20 92 VAL A C 1
ATOM 750 O O . VAL A 1 112 ? 25.589 98.692 28.135 1.00 25.11 92 VAL A O 1
ATOM 754 N N . ILE A 1 113 ? 24.995 98.418 25.946 1.00 27.29 93 ILE A N 1
ATOM 755 C CA . ILE A 1 113 ? 25.912 99.411 25.335 1.00 27.19 93 ILE A CA 1
ATOM 756 C C . ILE A 1 113 ? 25.079 100.291 24.404 1.00 26.54 93 ILE A C 1
ATOM 757 O O . ILE A 1 113 ? 24.298 99.764 23.578 1.00 23.69 93 ILE A O 1
ATOM 762 N N . PHE A 1 114 ? 25.221 101.598 24.568 1.00 24.31 94 PHE A N 1
ATOM 763 C CA . PHE A 1 114 ? 24.453 102.571 23.772 1.00 25.81 94 PHE A CA 1
ATOM 764 C C . PHE A 1 114 ? 25.244 102.875 22.509 1.00 24.65 94 PHE A C 1
ATOM 765 O O . PHE A 1 114 ? 26.424 102.472 22.384 1.00 23.71 94 PHE A O 1
ATOM 773 N N . MET A 1 115 ? 24.600 103.548 21.572 1.00 25.10 95 MET A N 1
ATOM 774 C CA . MET A 1 115 ? 25.319 103.977 20.352 1.00 26.57 95 MET A CA 1
ATOM 775 C C . MET A 1 115 ? 24.665 105.238 19.778 1.00 25.30 95 MET A C 1
ATOM 776 O O . MET A 1 115 ? 23.465 105.490 20.060 1.00 24.33 95 MET A O 1
ATOM 781 N N . HIS A 1 116 ? 25.477 106.041 19.083 1.00 22.24 96 HIS A N 1
ATOM 782 C CA . HIS A 1 116 ? 25.059 107.346 18.532 1.00 23.27 96 HIS A CA 1
ATOM 783 C C . HIS A 1 116 ? 25.782 107.615 17.219 1.00 23.63 96 HIS A C 1
ATOM 784 O O . HIS A 1 116 ? 26.287 106.660 16.620 1.00 23.04 96 HIS A O 1
ATOM 791 N N . ASN A 1 117 ? 25.806 108.877 16.777 1.00 25.39 97 ASN A N 1
ATOM 792 C CA . ASN A 1 117 ? 26.284 109.225 15.413 1.00 24.40 97 ASN A CA 1
ATOM 793 C C . ASN A 1 117 ? 27.812 109.058 15.373 1.00 25.36 97 ASN A C 1
ATOM 794 O O . ASN A 1 117 ? 28.364 109.052 14.268 1.00 27.19 97 ASN A O 1
ATOM 799 N N . GLU A 1 118 ? 28.488 108.882 16.511 1.00 24.58 98 GLU A N 1
ATOM 800 C CA . GLU A 1 118 ? 29.972 108.878 16.535 1.00 28.76 98 GLU A CA 1
ATOM 801 C C . GLU A 1 118 ? 30.513 107.516 16.977 1.00 28.11 98 GLU A C 1
ATOM 802 O O . GLU A 1 118 ? 31.666 107.223 16.646 1.00 27.10 98 GLU A O 1
ATOM 808 N N . GLY A 1 119 ? 29.749 106.718 17.710 1.00 28.75 99 GLY A N 1
ATOM 809 C CA . GLY A 1 119 ? 30.284 105.453 18.230 1.00 32.08 99 GLY A CA 1
ATOM 810 C C . GLY A 1 119 ? 29.380 104.772 19.243 1.00 32.23 99 GLY A C 1
ATOM 811 O O . GLY A 1 119 ? 28.210 105.166 19.394 1.00 31.37 99 GLY A O 1
ATOM 812 N N . TYR A 1 120 ? 29.907 103.706 19.839 1.00 34.17 100 TYR A N 1
ATOM 813 C CA . TYR A 1 120 ? 29.295 102.956 20.963 1.00 33.47 100 TYR A CA 1
ATOM 814 C C . TYR A 1 120 ? 29.551 103.774 22.234 1.00 33.97 100 TYR A C 1
ATOM 815 O O . TYR A 1 120 ? 30.686 104.191 22.453 1.00 35.53 100 TYR A O 1
ATOM 824 N N . SER A 1 121 ? 28.504 104.015 23.025 1.00 34.81 101 SER A N 1
ATOM 825 C CA . SER A 1 121 ? 28.415 105.098 24.038 1.00 31.28 101 SER A CA 1
ATOM 826 C C . SER A 1 121 ? 28.318 104.508 25.450 1.00 29.57 101 SER A C 1
ATOM 827 O O . SER A 1 121 ? 27.858 103.338 25.625 1.00 31.29 101 SER A O 1
ATOM 830 N N . THR A 1 122 ? 28.680 105.335 26.418 1.00 28.65 102 THR A N 1
ATOM 831 C CA . THR A 1 122 ? 28.454 105.096 27.857 1.00 31.00 102 THR A CA 1
ATOM 832 C C . THR A 1 122 ? 26.988 105.401 28.183 1.00 30.92 102 THR A C 1
ATOM 833 O O . THR A 1 122 ? 26.171 105.620 27.241 1.00 36.44 102 THR A O 1
ATOM 837 N N . MET A 1 123 ? 26.688 105.407 29.476 1.00 24.74 103 MET A N 1
ATOM 838 C CA . MET A 1 123 ? 25.336 105.528 30.060 1.00 24.27 103 MET A CA 1
ATOM 839 C C . MET A 1 123 ? 24.542 106.678 29.419 1.00 24.99 103 MET A C 1
ATOM 840 O O . MET A 1 123 ? 25.124 107.699 29.081 1.00 22.29 103 MET A O 1
ATOM 845 N N . CYS A 1 124 ? 23.220 106.513 29.330 1.00 25.48 104 CYS A N 1
ATOM 846 C CA . CYS A 1 124 ? 22.287 107.499 28.751 1.00 25.36 104 CYS A CA 1
ATOM 847 C C . CYS A 1 124 ? 20.930 107.365 29.432 1.00 22.63 104 CYS A C 1
ATOM 848 O O . CYS A 1 124 ? 20.406 106.261 29.478 1.00 23.23 104 CYS A O 1
ATOM 851 N N . GLY A 1 125 ? 20.396 108.470 29.941 1.00 23.29 105 GLY A N 1
ATOM 852 C CA . GLY A 1 125 ? 19.173 108.499 30.760 1.00 23.47 105 GLY A CA 1
ATOM 853 C C . GLY A 1 125 ? 17.914 108.346 29.929 1.00 23.90 105 GLY A C 1
ATOM 854 O O . GLY A 1 125 ? 16.990 107.634 30.370 1.00 22.10 105 GLY A O 1
ATOM 855 N N . HIS A 1 126 ? 17.822 109.025 28.780 1.00 23.61 106 HIS A N 1
ATOM 856 C CA . HIS A 1 126 ? 16.586 108.952 27.961 1.00 22.49 106 HIS A CA 1
ATOM 857 C C . HIS A 1 126 ? 16.413 107.489 27.554 1.00 20.92 106 HIS A C 1
ATOM 858 O O . HIS A 1 126 ? 15.275 106.989 27.538 1.00 20.81 106 HIS A O 1
ATOM 865 N N . ALA A 1 127 ? 17.508 106.809 27.264 1.00 20.25 107 ALA A N 1
ATOM 866 C CA . ALA A 1 127 ? 17.474 105.408 26.789 1.00 21.87 107 ALA A CA 1
ATOM 867 C C . ALA A 1 127 ? 17.049 104.480 27.938 1.00 21.88 107 ALA A C 1
ATOM 868 O O . ALA A 1 127 ? 16.245 103.546 27.719 1.00 22.28 107 ALA A O 1
ATOM 870 N N . THR A 1 128 ? 17.523 104.756 29.145 1.00 22.57 108 THR A N 1
ATOM 871 C CA . THR A 1 128 ? 17.170 103.966 30.353 1.00 21.49 108 THR A CA 1
ATOM 872 C C . THR A 1 128 ? 15.651 104.042 30.564 1.00 22.07 108 THR A C 1
ATOM 873 O O . THR A 1 128 ? 14.992 102.996 30.829 1.00 21.97 108 THR A O 1
ATOM 877 N N . ILE A 1 129 ? 15.094 105.239 30.436 1.00 21.49 109 ILE A N 1
ATOM 878 C CA . ILE A 1 129 ? 13.631 105.451 30.610 1.00 22.20 109 ILE A CA 1
ATOM 879 C C . ILE A 1 129 ? 12.899 104.589 29.573 1.00 23.83 109 ILE A C 1
ATOM 880 O O . ILE A 1 129 ? 11.968 103.865 29.964 1.00 25.54 109 ILE A O 1
ATOM 885 N N . ALA A 1 130 ? 13.335 104.607 28.310 1.00 24.45 110 ALA A N 1
ATOM 886 C CA . ALA A 1 130 ? 12.667 103.843 27.233 1.00 24.36 110 ALA A CA 1
ATOM 887 C C . ALA A 1 130 ? 12.731 102.347 27.562 1.00 22.65 110 ALA A C 1
ATOM 888 O O . ALA A 1 130 ? 11.713 101.658 27.424 1.00 20.74 110 ALA A O 1
ATOM 890 N N . LEU A 1 131 ? 13.890 101.855 27.973 1.00 22.75 111 LEU A N 1
ATOM 891 C CA . LEU A 1 131 ? 14.085 100.409 28.244 1.00 23.24 111 LEU A CA 1
ATOM 892 C C . LEU A 1 131 ? 13.179 99.986 29.392 1.00 22.08 111 LEU A C 1
ATOM 893 O O . LEU A 1 131 ? 12.574 98.923 29.279 1.00 22.99 111 LEU A O 1
ATOM 898 N N . GLY A 1 132 ? 13.065 100.804 30.430 1.00 22.54 112 GLY A N 1
ATOM 899 C CA . GLY A 1 132 ? 12.136 100.539 31.544 1.00 23.37 112 GLY A CA 1
ATOM 900 C C . GLY A 1 132 ? 10.693 100.472 31.070 1.00 23.42 112 GLY A C 1
ATOM 901 O O . GLY A 1 132 ? 9.957 99.565 31.500 1.00 21.86 112 GLY A O 1
ATOM 902 N N . LYS A 1 133 ? 10.282 101.416 30.225 1.00 23.97 113 LYS A N 1
ATOM 903 C CA . LYS A 1 133 ? 8.888 101.479 29.717 1.00 25.51 113 LYS A CA 1
ATOM 904 C C . LYS A 1 133 ? 8.599 100.188 28.941 1.00 26.74 113 LYS A C 1
ATOM 905 O O . LYS A 1 133 ? 7.579 99.551 29.210 1.00 24.59 113 LYS A O 1
ATOM 911 N N . VAL A 1 134 ? 9.469 99.808 28.005 1.00 29.86 114 VAL A N 1
ATOM 912 C CA . VAL A 1 134 ? 9.189 98.644 27.107 1.00 30.26 114 VAL A CA 1
ATOM 913 C C . VAL A 1 134 ? 9.259 97.342 27.917 1.00 28.78 114 VAL A C 1
ATOM 914 O O . VAL A 1 134 ? 8.437 96.456 27.641 1.00 27.09 114 VAL A O 1
ATOM 918 N N . ALA A 1 135 ? 10.165 97.226 28.888 1.00 28.07 115 ALA A N 1
ATOM 919 C CA . ALA A 1 135 ? 10.291 96.013 29.742 1.00 28.48 115 ALA A CA 1
ATOM 920 C C . ALA A 1 135 ? 8.924 95.685 30.369 1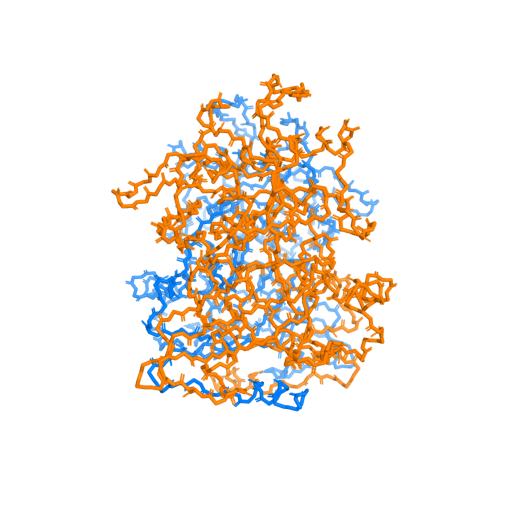.00 27.82 115 ALA A C 1
ATOM 921 O O . ALA A 1 135 ? 8.506 94.524 30.334 1.00 27.92 115 ALA A O 1
ATOM 923 N N . VAL A 1 136 ? 8.216 96.684 30.872 1.00 26.09 116 VAL A N 1
ATOM 924 C CA . VAL A 1 136 ? 6.905 96.483 31.550 1.00 27.39 116 VAL A CA 1
ATOM 925 C C . VAL A 1 136 ? 5.801 96.445 30.498 1.00 28.74 116 VAL A C 1
ATOM 926 O O . VAL A 1 136 ? 5.004 95.483 30.517 1.00 31.55 116 VAL A O 1
ATOM 930 N N . GLU A 1 137 ? 5.756 97.432 29.603 1.00 27.57 117 GLU A N 1
ATOM 931 C CA . GLU A 1 137 ? 4.674 97.553 28.598 1.00 27.40 117 GLU A CA 1
ATOM 932 C C . GLU A 1 137 ? 4.627 96.274 27.765 1.00 26.96 117 GLU A C 1
ATOM 933 O O . GLU A 1 137 ? 3.523 95.818 27.494 1.00 30.03 117 GLU A O 1
ATOM 939 N N . CYS A 1 138 ? 5.771 95.700 27.412 1.00 25.95 118 CYS A N 1
ATOM 940 C CA . CYS A 1 138 ? 5.836 94.564 26.466 1.00 28.12 118 CYS A CA 1
ATOM 941 C C . CYS A 1 138 ? 6.015 93.239 27.214 1.00 28.38 118 CYS A C 1
ATOM 942 O O . CYS A 1 138 ? 6.226 92.226 26.533 1.00 28.12 118 CYS A O 1
ATOM 945 N N . GLY A 1 139 ? 5.933 93.247 28.545 1.00 26.63 119 GLY A N 1
ATOM 946 C CA . GLY A 1 139 ? 5.841 92.025 29.361 1.00 26.98 119 GLY A CA 1
ATOM 947 C C . GLY A 1 139 ? 7.146 91.251 29.441 1.00 28.43 119 GLY A C 1
ATOM 948 O O . GLY A 1 139 ? 7.072 90.049 29.606 1.00 28.55 119 GLY A O 1
ATOM 949 N N . LEU A 1 140 ? 8.314 91.896 29.395 1.00 27.86 120 LEU A N 1
ATOM 950 C CA . LEU A 1 140 ? 9.603 91.185 29.603 1.00 28.90 120 LEU A CA 1
ATOM 951 C C . LEU A 1 140 ? 9.833 90.962 31.100 1.00 29.90 120 LEU A C 1
ATOM 952 O O . LEU A 1 140 ? 10.653 90.103 31.432 1.00 31.25 120 LEU A O 1
ATOM 957 N N . VAL A 1 141 ? 9.197 91.759 31.959 1.00 29.50 121 VAL A N 1
ATOM 958 C CA . VAL A 1 141 ? 9.265 91.606 33.443 1.00 29.57 121 VAL A CA 1
ATOM 959 C C . VAL A 1 141 ? 7.834 91.692 33.957 1.00 31.61 121 VAL A C 1
ATOM 960 O O . VAL A 1 141 ? 7.001 92.316 33.248 1.00 31.17 121 VAL A O 1
ATOM 964 N N . GLU A 1 142 ? 7.553 91.111 35.127 1.00 34.04 122 GLU A N 1
ATOM 965 C CA . GLU A 1 142 ? 6.197 91.176 35.728 1.00 37.50 122 GLU A CA 1
ATOM 966 C C . GLU A 1 142 ? 5.926 92.627 36.132 1.00 33.86 122 GLU A C 1
ATOM 967 O O . GLU A 1 142 ? 6.827 93.273 36.687 1.00 34.76 122 GLU A O 1
ATOM 973 N N . ALA A 1 143 ? 4.728 93.114 35.831 1.00 32.55 123 ALA A N 1
ATOM 974 C CA . ALA A 1 143 ? 4.283 94.486 36.139 1.00 35.42 123 ALA A CA 1
ATOM 975 C C . ALA A 1 143 ? 3.833 94.544 37.608 1.00 39.50 123 ALA A C 1
ATOM 976 O O . ALA A 1 143 ? 2.617 94.417 37.841 1.00 43.65 123 ALA A O 1
ATOM 978 N N . LYS A 1 144 ? 4.767 94.768 38.542 1.00 37.47 124 LYS A N 1
ATOM 979 C CA . LYS A 1 144 ? 4.501 94.888 40.003 1.00 35.57 124 LYS A CA 1
ATOM 980 C C . LYS A 1 144 ? 4.062 96.319 40.329 1.00 34.12 124 LYS A C 1
ATOM 981 O O . LYS A 1 144 ? 4.647 97.275 39.777 1.00 33.86 124 LYS A O 1
ATOM 987 N N . GLU A 1 145 ? 3.065 96.459 41.196 1.00 31.12 125 GLU A N 1
ATOM 988 C CA . GLU A 1 145 ? 2.497 97.762 41.622 1.00 30.61 125 GLU A CA 1
ATOM 989 C C . GLU A 1 145 ? 2.775 97.916 43.112 1.00 30.18 125 GLU A C 1
ATOM 990 O O . GLU A 1 145 ? 2.686 96.927 43.837 1.00 29.78 125 GLU A O 1
ATOM 996 N N . PRO A 1 146 ? 3.093 99.131 43.619 1.00 26.87 126 PRO A N 1
ATOM 997 C CA . PRO A 1 146 ? 3.150 100.338 42.807 1.00 25.19 126 PRO A CA 1
ATOM 998 C C . PRO A 1 146 ? 4.461 100.506 42.035 1.00 25.14 126 PRO A C 1
ATOM 999 O O . PRO A 1 146 ? 4.456 101.287 41.101 1.00 26.59 126 PRO A O 1
ATOM 1003 N N . ILE A 1 147 ? 5.518 99.776 42.399 1.00 24.76 127 ILE A N 1
ATOM 1004 C CA . ILE A 1 147 ? 6.867 99.952 41.794 1.00 26.42 127 ILE A CA 1
ATOM 1005 C C . ILE A 1 147 ? 7.398 98.604 41.317 1.00 27.77 127 ILE A C 1
ATOM 1006 O O . ILE A 1 147 ? 7.409 97.667 42.117 1.00 27.56 127 ILE A O 1
ATOM 1011 N N . THR A 1 148 ? 7.869 98.552 40.062 1.00 25.84 128 THR A N 1
ATOM 1012 C CA . THR A 1 148 ? 8.679 97.448 39.503 1.00 25.57 128 THR A CA 1
ATOM 1013 C C . THR A 1 148 ? 10.140 97.904 39.455 1.00 25.09 128 THR A C 1
ATOM 1014 O O . THR A 1 148 ? 10.418 98.967 38.873 1.00 28.45 128 THR A O 1
ATOM 1018 N N . GLU A 1 149 ? 11.058 97.122 40.001 1.00 24.32 129 GLU A N 1
ATOM 1019 C CA . GLU A 1 149 ? 12.504 97.445 39.890 1.00 25.16 129 GLU A CA 1
ATOM 1020 C C . GLU A 1 149 ? 13.142 96.599 38.790 1.00 25.03 129 GLU A C 1
ATOM 1021 O O . GLU A 1 149 ? 12.879 95.409 38.738 1.00 24.31 129 GLU A O 1
ATOM 1027 N N . ILE A 1 150 ? 13.960 97.218 37.950 1.00 24.85 130 ILE A N 1
ATOM 1028 C CA . ILE A 1 150 ? 14.836 96.518 36.970 1.00 25.98 130 ILE A CA 1
ATOM 1029 C C . ILE A 1 150 ? 16.255 97.028 37.186 1.00 24.31 130 ILE A C 1
ATOM 1030 O O . ILE A 1 150 ? 16.422 98.234 37.344 1.00 25.07 130 ILE A O 1
ATOM 1035 N N . LYS A 1 151 ? 17.236 96.136 37.197 1.00 25.46 131 LYS A N 1
ATOM 1036 C CA . LYS A 1 151 ? 18.663 96.525 37.331 1.00 25.45 131 LYS A CA 1
ATOM 1037 C C . LYS A 1 151 ? 19.382 96.300 36.009 1.00 23.28 131 LYS A C 1
ATOM 1038 O O . LYS A 1 151 ? 19.183 95.252 35.370 1.00 24.39 131 LYS A O 1
ATOM 1044 N N . MET A 1 152 ? 20.215 97.258 35.637 1.00 23.77 132 MET A N 1
ATOM 1045 C CA . MET A 1 152 ? 20.848 97.319 34.304 1.00 23.52 132 MET A CA 1
ATOM 1046 C C . MET A 1 152 ? 22.334 97.622 34.495 1.00 24.63 132 MET A C 1
ATOM 1047 O O . MET A 1 152 ? 22.661 98.657 35.145 1.00 25.14 132 MET A O 1
ATOM 1052 N N . ASP A 1 153 ? 23.197 96.748 33.971 1.00 23.86 133 ASP A N 1
ATOM 1053 C CA . ASP A 1 153 ? 24.652 97.014 33.897 1.00 23.30 133 ASP A CA 1
ATOM 1054 C C . ASP A 1 153 ? 24.889 97.941 32.699 1.00 25.63 133 ASP A C 1
ATOM 1055 O O . ASP A 1 153 ? 24.780 97.494 31.537 1.00 25.46 133 ASP A O 1
ATOM 1060 N N . SER A 1 154 ? 25.189 99.199 32.977 1.00 24.65 134 SER A N 1
ATOM 1061 C CA . SER A 1 154 ? 25.550 100.206 31.958 1.00 24.47 134 SER A CA 1
ATOM 1062 C C . SER A 1 154 ? 27.065 100.286 31.902 1.00 26.39 134 SER A C 1
ATOM 1063 O O . SER A 1 154 ? 27.733 99.852 32.848 1.00 25.85 134 SER A O 1
ATOM 1066 N N . PRO A 1 155 ? 27.650 100.908 30.848 1.00 25.76 135 PRO A N 1
ATOM 1067 C CA . PRO A 1 155 ? 29.098 101.132 30.797 1.00 24.27 135 PRO A CA 1
ATOM 1068 C C . PRO A 1 155 ? 29.632 101.961 31.969 1.00 24.39 135 PRO A C 1
ATOM 1069 O O . PRO A 1 155 ? 30.798 101.882 32.242 1.00 26.00 135 PRO A O 1
ATOM 1073 N N . ALA A 1 156 ? 28.774 102.742 32.625 1.00 26.87 136 ALA A N 1
ATOM 1074 C CA . ALA A 1 156 ? 29.145 103.617 33.759 1.00 25.08 136 ALA A CA 1
ATOM 1075 C C . ALA A 1 156 ? 28.987 102.863 35.079 1.00 25.30 136 ALA A C 1
ATOM 1076 O O . ALA A 1 156 ? 29.416 103.407 36.107 1.00 25.84 136 ALA A O 1
ATOM 1078 N N . GLY A 1 157 ? 28.345 101.698 35.069 1.00 25.49 137 GLY A N 1
ATOM 1079 C CA . GLY A 1 157 ? 28.031 100.978 36.309 1.00 25.26 137 GLY A CA 1
ATOM 1080 C C . GLY A 1 157 ? 26.563 100.634 36.424 1.00 25.64 137 GLY A C 1
ATOM 1081 O O . GLY A 1 157 ? 25.818 100.730 35.412 1.00 24.21 137 GLY A O 1
ATOM 1082 N N . LEU A 1 158 ? 26.174 100.215 37.623 1.00 25.04 138 LEU A N 1
ATOM 1083 C CA . LEU A 1 158 ? 24.847 99.627 37.900 1.00 27.09 138 LEU A CA 1
ATOM 1084 C C . LEU A 1 158 ? 23.803 100.741 37.954 1.00 25.16 138 LEU A C 1
ATOM 1085 O O . LEU A 1 158 ? 24.016 101.724 38.647 1.00 24.77 138 LEU A O 1
ATOM 1090 N N . ILE A 1 159 ? 22.692 100.551 37.256 1.00 24.32 139 ILE A N 1
ATOM 1091 C CA . ILE A 1 159 ? 21.573 101.522 37.192 1.00 22.96 139 ILE A CA 1
ATOM 1092 C C . ILE A 1 159 ? 20.361 100.819 37.767 1.00 22.11 139 ILE A C 1
ATOM 1093 O O . ILE A 1 159 ? 20.094 99.681 37.374 1.00 23.77 139 ILE A O 1
ATOM 1098 N N . LYS A 1 160 ? 19.618 101.507 38.614 1.00 22.76 140 LYS A N 1
ATOM 1099 C CA . LYS A 1 160 ? 18.373 100.971 39.199 1.00 24.79 140 LYS A CA 1
ATOM 1100 C C . LYS A 1 160 ? 17.185 101.686 38.565 1.00 22.94 140 LYS A C 1
ATOM 1101 O O . LYS A 1 160 ? 17.079 102.907 38.694 1.00 24.62 140 LYS A O 1
ATOM 1107 N N . ILE A 1 161 ? 16.338 100.929 37.886 1.00 22.14 141 ILE A N 1
ATOM 1108 C CA . ILE A 1 161 ? 15.147 101.455 37.178 1.00 24.21 141 ILE A CA 1
ATOM 1109 C C . ILE A 1 161 ? 13.954 101.166 38.068 1.00 24.79 141 ILE A C 1
ATOM 1110 O O . ILE A 1 161 ? 13.802 100.005 38.477 1.00 25.79 141 ILE A O 1
ATOM 1115 N N . TYR A 1 162 ? 13.169 102.201 38.370 1.00 25.97 142 TYR A N 1
ATOM 1116 C CA . TYR A 1 162 ? 11.923 102.096 39.159 1.00 25.78 142 TYR A CA 1
ATOM 1117 C C . TYR A 1 162 ? 10.784 102.529 38.232 1.00 25.14 142 TYR A C 1
ATOM 1118 O O . TYR A 1 162 ? 10.679 103.718 37.919 1.00 25.14 142 TYR A O 1
ATOM 1127 N N . VAL A 1 163 ? 9.975 101.569 37.790 1.00 24.81 143 VAL A N 1
ATOM 1128 C CA . VAL A 1 163 ? 8.766 101.829 36.967 1.00 25.97 143 VAL A CA 1
ATOM 1129 C C . VAL A 1 163 ? 7.557 101.931 37.896 1.00 25.17 143 VAL A C 1
ATOM 1130 O O . VAL A 1 163 ? 7.269 100.928 38.589 1.00 24.71 143 VAL A O 1
ATOM 1134 N N . LYS A 1 164 ? 6.907 103.097 37.924 1.00 25.99 144 LYS A N 1
ATOM 1135 C CA . LYS A 1 164 ? 5.598 103.328 38.595 1.00 28.05 144 LYS A CA 1
ATOM 1136 C C . LYS A 1 164 ? 4.508 102.670 37.747 1.00 29.51 144 LYS A C 1
ATOM 1137 O O . LYS A 1 164 ? 4.352 103.066 36.565 1.00 32.63 144 LYS A O 1
ATOM 1143 N N . VAL A 1 165 ? 3.822 101.671 38.301 1.00 28.29 145 VAL A N 1
ATOM 1144 C CA . VAL A 1 165 ? 2.739 100.922 37.599 1.00 30.43 145 VAL A CA 1
ATOM 1145 C C . VAL A 1 165 ? 1.421 101.074 38.369 1.00 30.88 145 VAL A C 1
ATOM 1146 O O . VAL A 1 165 ? 1.417 100.866 39.591 1.00 31.28 145 VAL A O 1
ATOM 1150 N N . ARG A 1 166 ? 0.345 101.403 37.660 1.00 34.05 146 ARG A N 1
ATOM 1151 C CA . ARG A 1 166 ? -1.042 101.411 38.190 1.00 39.57 146 ARG A CA 1
ATOM 1152 C C . ARG A 1 166 ? -1.985 100.716 37.192 1.00 43.12 146 ARG A C 1
ATOM 1153 O O . ARG A 1 166 ? -1.980 101.090 36.000 1.00 47.63 146 ARG A O 1
ATOM 1161 N N . ASP A 1 167 ? -2.758 99.732 37.666 1.00 44.64 147 ASP A N 1
ATOM 1162 C CA . ASP A 1 167 ? -3.769 98.956 36.893 1.00 40.78 147 ASP A CA 1
ATOM 1163 C C . ASP A 1 167 ? -3.070 98.326 35.697 1.00 39.79 147 ASP A C 1
ATOM 1164 O O . ASP A 1 167 ? -3.604 98.421 34.582 1.00 41.31 147 ASP A O 1
ATOM 1169 N N . GLY A 1 168 ? -1.878 97.782 35.929 1.00 38.33 148 GLY A N 1
ATOM 1170 C CA . GLY A 1 168 ? -1.061 97.097 34.916 1.00 37.04 148 GLY A CA 1
ATOM 1171 C C . GLY A 1 168 ? -0.494 98.024 33.854 1.00 37.26 148 GLY A C 1
ATOM 1172 O O . GLY A 1 168 ? 0.066 97.468 32.913 1.00 37.60 148 GLY A O 1
ATOM 1173 N N . LYS A 1 169 ? -0.604 99.355 33.996 1.00 34.82 149 LYS A N 1
ATOM 1174 C CA . LYS A 1 169 ? -0.083 100.349 33.011 1.00 39.01 149 LYS A CA 1
ATOM 1175 C C . LYS A 1 169 ? 1.067 101.163 33.626 1.00 37.06 149 LYS A C 1
ATOM 1176 O O . LYS A 1 169 ? 0.998 101.547 34.817 1.00 31.77 149 LYS A O 1
ATOM 1182 N N . VAL A 1 170 ? 2.086 101.455 32.824 1.00 33.39 150 VAL A N 1
ATOM 1183 C CA . VAL A 1 170 ? 3.214 102.331 33.245 1.00 31.72 150 VAL A CA 1
ATOM 1184 C C . VAL A 1 170 ? 2.692 103.767 33.361 1.00 32.71 150 VAL A C 1
ATOM 1185 O O . VAL A 1 170 ? 2.175 104.290 32.373 1.00 32.38 150 VAL A O 1
ATOM 1189 N N . GLU A 1 171 ? 2.823 104.394 34.527 1.00 32.12 151 GLU A N 1
ATOM 1190 C CA . GLU A 1 171 ? 2.498 105.832 34.721 1.00 33.99 151 GLU A CA 1
ATOM 1191 C C . GLU A 1 171 ? 3.746 106.680 34.477 1.00 29.64 151 GLU A C 1
ATOM 1192 O O . GLU A 1 171 ? 3.603 107.772 33.945 1.00 30.64 151 GLU A O 1
ATOM 1198 N N . LYS A 1 172 ? 4.917 106.190 34.878 1.00 27.87 152 LYS A N 1
ATOM 1199 C CA . LYS A 1 172 ? 6.187 106.952 34.798 1.00 25.91 152 LYS A CA 1
ATOM 1200 C C . LYS A 1 172 ? 7.356 105.994 34.973 1.00 23.22 152 LYS A C 1
ATOM 1201 O O . LYS A 1 172 ? 7.162 104.943 35.630 1.00 21.33 152 LYS A O 1
ATOM 1207 N N . VAL A 1 173 ? 8.514 106.335 34.404 1.00 20.90 153 VAL A N 1
ATOM 1208 C CA . VAL A 1 173 ? 9.771 105.556 34.576 1.00 22.22 153 VAL A CA 1
ATOM 1209 C C . VAL A 1 173 ? 10.789 106.455 35.266 1.00 22.78 153 VAL A C 1
ATOM 1210 O O . VAL A 1 173 ? 11.052 107.559 34.758 1.00 23.52 153 VAL A O 1
ATOM 1214 N N . TYR A 1 174 ? 11.331 105.992 36.386 1.00 21.65 154 TYR A N 1
ATOM 1215 C CA . TYR A 1 174 ? 12.448 106.658 37.079 1.00 22.63 154 TYR A CA 1
ATOM 1216 C C . TYR A 1 174 ? 13.670 105.773 37.002 1.00 22.44 154 TYR A C 1
ATOM 1217 O O . TYR A 1 174 ? 13.544 104.549 36.891 1.00 23.65 154 TYR A O 1
ATOM 1226 N N . PHE A 1 175 ? 14.834 106.378 37.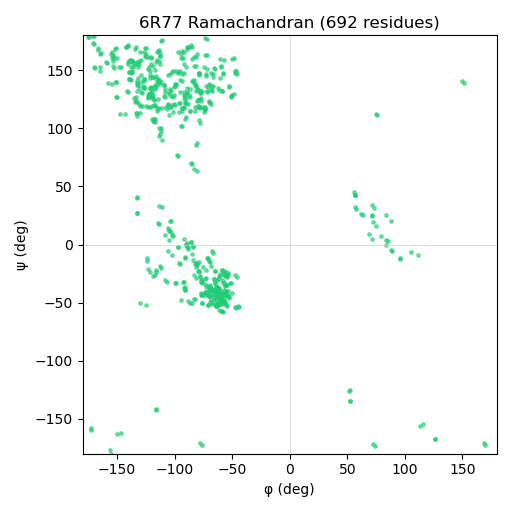153 1.00 23.77 155 PHE A N 1
ATOM 1227 C CA . PHE A 1 175 ? 16.066 105.612 37.452 1.00 23.66 155 PHE A CA 1
ATOM 1228 C C . PHE A 1 175 ? 16.852 106.373 38.514 1.00 22.56 155 PHE A C 1
ATOM 1229 O O . PHE A 1 175 ? 16.701 107.605 38.634 1.00 21.23 155 PHE A O 1
ATOM 1237 N N . HIS A 1 176 ? 17.616 105.611 39.279 1.00 21.95 156 HIS A N 1
ATOM 1238 C CA . HIS A 1 176 ? 18.666 106.108 40.193 1.00 24.00 156 HIS A CA 1
ATOM 1239 C C . HIS A 1 176 ? 20.002 105.794 39.522 1.00 22.64 156 HIS A C 1
ATOM 1240 O O . HIS A 1 176 ? 20.261 104.631 39.197 1.00 23.07 156 HIS A O 1
ATOM 1247 N N . ASN A 1 177 ? 20.774 106.840 39.262 1.00 23.73 157 ASN A N 1
ATOM 1248 C CA . ASN A 1 177 ? 22.009 106.796 38.443 1.00 23.04 157 ASN A CA 1
ATOM 1249 C C . ASN A 1 177 ? 23.185 106.384 39.327 1.00 21.82 157 ASN A C 1
ATOM 1250 O O . ASN A 1 177 ? 23.058 106.379 40.563 1.00 21.10 157 ASN A O 1
ATOM 1255 N N . VAL A 1 178 ? 24.303 106.100 38.686 1.00 21.98 158 VAL A N 1
ATOM 1256 C CA . VAL A 1 178 ? 25.626 105.969 39.349 1.00 23.22 158 VAL A CA 1
ATOM 1257 C C . VAL A 1 178 ? 25.911 107.282 40.093 1.00 24.57 158 VAL A C 1
ATOM 1258 O O . VAL A 1 178 ? 25.326 108.330 39.795 1.00 21.55 158 VAL A O 1
ATOM 1262 N N . PRO A 1 179 ? 26.808 107.257 41.103 1.00 25.00 159 PRO A N 1
ATOM 1263 C CA . PRO A 1 179 ? 27.209 108.479 41.800 1.00 25.55 159 PRO A CA 1
ATOM 1264 C C . PRO A 1 179 ? 27.581 109.605 40.818 1.00 25.20 159 PRO A C 1
ATOM 1265 O O . PRO A 1 179 ? 28.350 109.377 39.890 1.00 25.14 159 PRO A O 1
ATOM 1269 N N . SER A 1 180 ? 26.980 110.778 41.042 1.00 25.23 160 SER A N 1
ATOM 1270 C CA . SER A 1 180 ? 27.120 111.996 40.204 1.00 26.02 160 SER A CA 1
ATOM 1271 C C . SER A 1 180 ? 27.779 113.092 41.053 1.00 26.12 160 SER A C 1
ATOM 1272 O O . SER A 1 180 ? 27.428 113.215 42.249 1.00 23.14 160 SER A O 1
ATOM 1275 N N . PHE A 1 181 ? 28.752 113.804 40.491 1.00 25.73 161 PHE A N 1
ATOM 1276 C CA . PHE A 1 181 ? 29.635 114.735 41.250 1.00 25.65 161 PHE A CA 1
ATOM 1277 C C . PHE A 1 181 ? 30.104 115.888 40.355 1.00 25.42 161 PHE A C 1
ATOM 1278 O O . PHE A 1 181 ? 30.111 115.780 39.104 1.00 23.98 161 PHE A O 1
ATOM 1286 N N . VAL A 1 182 ? 30.535 116.966 40.998 1.00 25.73 162 VAL A N 1
ATOM 1287 C CA . VAL A 1 182 ? 31.170 118.124 40.315 1.00 27.53 162 VAL A CA 1
ATOM 1288 C C . VAL A 1 182 ? 32.671 117.860 40.176 1.00 27.13 162 VAL A C 1
ATOM 1289 O O . VAL A 1 182 ? 33.301 117.537 41.181 1.00 26.52 162 VAL A O 1
ATOM 1293 N N . LEU A 1 183 ? 33.211 117.972 38.962 1.00 27.23 163 LEU A N 1
ATOM 1294 C CA . LEU A 1 183 ? 34.661 117.837 38.678 1.00 30.20 163 LEU A CA 1
ATOM 1295 C C . LEU A 1 183 ? 35.352 119.203 38.820 1.00 34.70 163 LEU A C 1
ATOM 1296 O O . LEU A 1 183 ? 36.424 119.275 39.463 1.00 38.71 163 LEU A O 1
ATOM 1301 N N . PHE A 1 184 ? 34.781 120.236 38.198 1.00 36.13 164 PHE A N 1
ATOM 1302 C CA . PHE A 1 184 ? 35.303 121.623 38.163 1.00 35.39 164 PHE A CA 1
ATOM 1303 C C . PHE A 1 184 ? 34.110 122.555 38.316 1.00 34.47 164 PHE A C 1
ATOM 1304 O O . PHE A 1 184 ? 33.036 122.247 37.785 1.00 30.91 164 PHE A O 1
ATOM 1312 N N . LYS A 1 185 ? 34.331 123.699 38.942 1.00 33.93 165 LYS A N 1
ATOM 1313 C CA . LYS A 1 185 ? 33.283 124.693 39.240 1.00 36.97 165 LYS A CA 1
ATOM 1314 C C . LYS A 1 185 ? 33.805 126.054 38.769 1.00 36.22 165 LYS A C 1
ATOM 1315 O O . LYS A 1 185 ? 34.996 126.332 39.011 1.00 34.40 165 LYS A O 1
ATOM 1321 N N . ASP A 1 186 ? 32.985 126.844 38.077 1.00 33.45 166 ASP A N 1
ATOM 1322 C CA . ASP A 1 186 ? 33.280 128.274 37.808 1.00 35.70 166 ASP A CA 1
ATOM 1323 C C . ASP A 1 186 ? 34.646 128.419 37.113 1.00 31.70 166 ASP A C 1
ATOM 1324 O O . ASP A 1 186 ? 35.431 129.262 37.508 1.00 34.55 166 ASP A O 1
ATOM 1329 N N . GLU A 1 187 ? 34.910 127.598 36.111 1.00 29.42 167 GLU A N 1
ATOM 1330 C CA . GLU A 1 187 ? 36.076 127.722 35.214 1.00 32.59 167 GLU A CA 1
ATOM 1331 C C . GLU A 1 187 ? 35.712 128.694 34.097 1.00 30.88 167 GLU A C 1
ATOM 1332 O O . GLU A 1 187 ? 34.525 128.949 33.869 1.00 33.92 167 GLU A O 1
ATOM 1338 N N . THR A 1 188 ? 36.734 129.239 33.466 1.00 29.70 168 THR A N 1
ATOM 1339 C CA . THR A 1 188 ? 36.645 130.099 32.270 1.00 32.16 168 THR A CA 1
ATOM 1340 C C . THR A 1 188 ? 37.557 129.481 31.222 1.00 30.67 168 THR A C 1
ATOM 1341 O O . THR A 1 188 ? 38.602 128.950 31.603 1.00 33.70 168 THR A O 1
ATOM 1345 N N . ILE A 1 189 ? 37.141 129.484 29.966 1.00 31.97 169 ILE A N 1
ATOM 1346 C CA . ILE A 1 189 ? 38.026 129.022 28.866 1.00 31.00 169 ILE A CA 1
ATOM 1347 C C . ILE A 1 189 ? 37.860 129.982 27.685 1.00 30.43 169 ILE A C 1
ATOM 1348 O O . ILE A 1 189 ? 36.727 130.467 27.432 1.00 28.08 169 ILE A O 1
ATOM 1353 N N . ASN A 1 190 ? 38.978 130.254 27.023 1.00 28.96 170 ASN A N 1
ATOM 1354 C CA . ASN A 1 190 ? 39.017 131.076 25.796 1.00 30.97 170 ASN A CA 1
ATOM 1355 C C . ASN A 1 190 ? 38.655 130.145 24.649 1.00 28.95 170 ASN A C 1
ATOM 1356 O O . ASN A 1 190 ? 39.374 129.176 24.425 1.00 32.53 170 ASN A O 1
ATOM 1361 N N . VAL A 1 191 ? 37.531 130.388 24.004 1.00 26.31 171 VAL A N 1
ATOM 1362 C CA . VAL A 1 191 ? 37.094 129.569 22.851 1.00 26.83 171 VAL A CA 1
ATOM 1363 C C . VAL A 1 191 ? 37.422 130.352 21.579 1.00 26.81 171 VAL A C 1
ATOM 1364 O O . VAL A 1 191 ? 36.846 131.410 21.338 1.00 30.27 171 VAL A O 1
ATOM 1368 N N . PRO A 1 192 ? 38.361 129.862 20.736 1.00 28.51 172 PRO A N 1
ATOM 1369 C CA . PRO A 1 192 ? 38.692 130.528 19.473 1.00 28.84 172 PRO A CA 1
ATOM 1370 C C . PRO A 1 192 ? 37.444 130.842 18.632 1.00 27.99 172 PRO A C 1
ATOM 1371 O O . PRO A 1 192 ? 36.653 129.955 18.408 1.00 28.14 172 PRO A O 1
ATOM 1375 N N . GLY A 1 193 ? 37.288 132.103 18.227 1.00 29.04 173 GLY A N 1
ATOM 1376 C CA . GLY A 1 193 ? 36.203 132.578 17.352 1.00 26.13 173 GLY A CA 1
ATOM 1377 C C . GLY A 1 193 ? 34.911 132.787 18.108 1.00 26.67 173 GLY A C 1
ATOM 1378 O O . GLY A 1 193 ? 33.905 133.083 17.436 1.00 26.35 173 GLY A O 1
ATOM 1379 N N . ILE A 1 194 ? 34.942 132.665 19.444 1.00 27.93 174 ILE A N 1
ATOM 1380 C CA . ILE A 1 194 ? 33.754 132.810 20.332 1.00 27.61 174 ILE A CA 1
ATOM 1381 C C . ILE A 1 194 ? 34.076 133.781 21.476 1.00 26.68 174 ILE A C 1
ATOM 1382 O O . ILE A 1 194 ? 33.216 134.650 21.772 1.00 26.03 174 ILE A O 1
ATOM 1387 N N . GLY A 1 195 ? 35.198 133.581 22.173 1.00 25.42 175 GLY A N 1
ATOM 1388 C CA . GLY A 1 195 ? 35.590 134.430 23.321 1.00 26.57 175 GLY A CA 1
ATOM 1389 C C . GLY A 1 195 ? 35.564 133.683 24.645 1.00 26.46 175 GLY A C 1
ATOM 1390 O O . GLY A 1 195 ? 35.713 132.458 24.633 1.00 28.09 175 GLY A O 1
ATOM 1391 N N . GLU A 1 196 ? 35.409 134.398 25.759 1.00 28.50 176 GLU A N 1
ATOM 1392 C CA . GLU A 1 196 ? 35.514 133.805 27.124 1.00 31.69 176 GLU A CA 1
ATOM 1393 C C . GLU A 1 196 ? 34.205 133.106 27.490 1.00 28.88 176 GLU A C 1
ATOM 1394 O O . GLU A 1 196 ? 33.152 133.758 27.462 1.00 29.34 176 GLU A O 1
ATOM 1400 N N . VAL A 1 197 ? 34.272 131.823 27.819 1.00 27.96 177 VAL A N 1
ATOM 1401 C CA . VAL A 1 197 ? 33.075 131.038 28.218 1.00 28.35 177 VAL A CA 1
ATOM 1402 C C . VAL A 1 197 ? 33.292 130.527 29.649 1.00 29.03 177 VAL A C 1
ATOM 1403 O O . VAL A 1 197 ? 34.333 129.869 29.919 1.00 25.66 177 VAL A O 1
ATOM 1407 N N . LYS A 1 198 ? 32.337 130.819 30.530 1.00 30.66 178 LYS A N 1
ATOM 1408 C CA . LYS A 1 198 ? 32.295 130.293 31.922 1.00 32.23 178 LYS A CA 1
ATOM 1409 C C . LYS A 1 198 ? 31.527 128.961 31.922 1.00 30.53 178 LYS A C 1
ATOM 1410 O O . LYS A 1 198 ? 30.442 128.895 31.276 1.00 26.74 178 LYS A O 1
ATOM 1416 N N . TYR A 1 199 ? 32.054 127.946 32.613 1.00 26.66 179 TYR A N 1
ATOM 1417 C CA . TYR A 1 199 ? 31.437 126.601 32.671 1.00 27.56 179 TYR A CA 1
ATOM 1418 C C . TYR A 1 199 ? 31.666 125.925 34.020 1.00 26.42 179 TYR A C 1
ATOM 1419 O O . TYR A 1 199 ? 32.647 126.205 34.677 1.00 26.70 179 TYR A O 1
ATOM 1428 N N . ASP A 1 200 ? 30.747 125.033 34.378 1.00 26.91 180 ASP A N 1
ATOM 1429 C CA . ASP A 1 200 ? 30.948 123.970 35.403 1.00 26.97 180 ASP A CA 1
ATOM 1430 C C . ASP A 1 200 ? 31.104 122.657 34.653 1.00 28.12 180 ASP A C 1
ATOM 1431 O O . ASP A 1 200 ? 30.477 122.500 33.588 1.00 28.50 180 ASP A O 1
ATOM 1436 N N . LEU A 1 201 ? 31.924 121.763 35.182 1.00 27.99 181 LEU A N 1
ATOM 1437 C CA . LEU A 1 201 ? 32.088 120.423 34.588 1.00 28.71 181 LEU A CA 1
ATOM 1438 C C . LEU A 1 201 ? 31.678 119.385 35.623 1.00 30.07 181 LEU A C 1
ATOM 1439 O O . LEU A 1 201 ? 32.294 119.362 36.711 1.00 28.37 181 LEU A O 1
ATOM 1444 N N . ALA A 1 202 ? 30.659 118.593 35.306 1.00 27.03 182 ALA A N 1
ATOM 1445 C CA . ALA A 1 202 ? 30.062 117.635 36.256 1.00 27.44 182 ALA A CA 1
ATOM 1446 C C . ALA A 1 202 ? 29.833 116.296 35.563 1.00 26.43 182 ALA A C 1
ATOM 1447 O O . ALA A 1 202 ? 29.704 116.266 34.296 1.00 24.75 182 ALA A O 1
ATOM 1449 N N . TYR A 1 203 ? 29.821 115.233 36.375 1.00 25.05 183 TYR A N 1
ATOM 1450 C CA . TYR A 1 203 ? 29.609 113.831 35.948 1.00 25.57 183 TYR A CA 1
ATOM 1451 C C . TYR A 1 203 ? 28.231 113.344 36.413 1.00 24.52 183 TYR A C 1
ATOM 1452 O O . TYR A 1 203 ? 27.926 113.422 37.607 1.00 25.13 183 TYR A O 1
ATOM 1461 N N . GLY A 1 204 ? 27.431 112.824 35.482 1.00 24.99 184 GLY A N 1
ATOM 1462 C CA . GLY A 1 204 ? 26.105 112.227 35.748 1.00 23.66 184 GLY A CA 1
ATOM 1463 C C . GLY A 1 204 ? 25.969 110.892 35.048 1.00 22.17 184 GLY A C 1
ATOM 1464 O O . GLY A 1 204 ? 24.905 110.633 34.498 1.00 21.13 184 GLY A O 1
ATOM 1465 N N . GLY A 1 205 ? 27.044 110.098 35.054 1.00 21.78 185 GLY A N 1
ATOM 1466 C CA . GLY A 1 205 ? 27.186 108.883 34.226 1.00 22.71 185 GLY A CA 1
ATOM 1467 C C . GLY A 1 205 ? 27.776 109.208 32.865 1.00 22.93 185 GLY A C 1
ATOM 1468 O O . GLY A 1 205 ? 27.973 108.294 32.063 1.00 23.81 185 GLY A O 1
ATOM 1469 N N . ALA A 1 206 ? 27.976 110.498 32.596 1.00 24.78 186 ALA A N 1
ATOM 1470 C CA . ALA A 1 206 ? 28.826 111.052 31.525 1.00 22.96 186 ALA A CA 1
ATOM 1471 C C . ALA A 1 206 ? 29.292 112.428 31.984 1.00 22.59 186 ALA A C 1
ATOM 1472 O O . ALA A 1 206 ? 28.632 112.987 32.884 1.00 22.96 186 ALA A O 1
ATOM 1474 N N . PHE A 1 207 ? 30.376 112.951 31.391 1.00 23.81 187 PHE A N 1
ATOM 1475 C CA . PHE A 1 207 ? 30.940 114.284 31.721 1.00 22.90 187 PHE A CA 1
ATOM 1476 C C . PHE A 1 207 ? 30.337 115.344 30.812 1.00 21.80 187 PHE A C 1
ATOM 1477 O O . PHE A 1 207 ? 30.360 115.159 29.574 1.00 21.99 187 PHE A O 1
ATOM 1485 N N . TYR A 1 208 ? 29.873 116.444 31.408 1.00 21.28 188 TYR A N 1
ATOM 1486 C CA . TYR A 1 208 ? 29.334 117.597 30.648 1.00 21.67 188 TYR A CA 1
ATOM 1487 C C . TYR A 1 208 ? 29.935 118.914 31.142 1.00 22.48 188 TYR A C 1
ATOM 1488 O O . TYR A 1 208 ? 30.133 119.069 32.368 1.00 21.35 188 TYR A O 1
ATOM 1497 N N . ALA A 1 209 ? 30.185 119.837 30.199 1.00 22.83 189 ALA A N 1
ATOM 1498 C CA . ALA A 1 209 ? 30.424 121.266 30.485 1.00 22.57 189 ALA A CA 1
ATOM 1499 C C . ALA A 1 209 ? 29.075 121.981 30.416 1.00 23.69 189 ALA A C 1
ATOM 1500 O O . ALA A 1 209 ? 28.469 121.986 29.336 1.00 26.61 189 ALA A O 1
ATOM 1502 N N . PHE A 1 210 ? 28.626 122.560 31.526 1.00 22.88 190 PHE A N 1
ATOM 1503 C CA . PHE A 1 210 ? 27.396 123.382 31.592 1.00 23.09 190 PHE A CA 1
ATOM 1504 C C . PHE A 1 210 ? 27.760 124.845 31.362 1.00 24.89 190 PHE A C 1
ATOM 1505 O O . PHE A 1 210 ? 28.701 125.343 32.020 1.00 27.03 190 PHE A O 1
ATOM 1513 N N . VAL A 1 211 ? 27.059 125.497 30.428 1.00 23.79 191 VAL A N 1
ATOM 1514 C CA . VAL A 1 211 ? 27.269 126.935 30.112 1.00 25.74 191 VAL A CA 1
ATOM 1515 C C . VAL A 1 211 ? 25.898 127.609 30.110 1.00 24.78 191 VAL A C 1
ATOM 1516 O O . VAL A 1 211 ? 24.888 126.905 29.907 1.00 25.59 191 VAL A O 1
ATOM 1520 N N . ASN A 1 212 ? 25.853 128.917 30.345 1.00 24.68 192 ASN A N 1
ATOM 1521 C CA . ASN A 1 212 ? 24.575 129.675 30.327 1.00 24.07 192 ASN A CA 1
ATOM 1522 C C . ASN A 1 212 ? 24.339 130.201 28.910 1.00 24.71 192 ASN A C 1
ATOM 1523 O O . ASN A 1 212 ? 25.188 130.945 28.401 1.00 23.76 192 ASN A O 1
ATOM 1528 N N . ALA A 1 213 ? 23.222 129.826 28.298 1.00 23.81 193 ALA A N 1
ATOM 1529 C CA . ALA A 1 213 ? 22.911 130.152 26.892 1.00 25.58 193 ALA A CA 1
ATOM 1530 C C . ALA A 1 213 ? 22.777 131.669 26.763 1.00 27.16 193 ALA A C 1
ATOM 1531 O O . ALA A 1 213 ? 23.435 132.240 25.863 1.00 26.47 193 ALA A O 1
ATOM 1533 N N . GLU A 1 214 ? 21.959 132.288 27.618 1.00 28.44 194 GLU A N 1
ATOM 1534 C CA . GLU A 1 214 ? 21.601 133.730 27.510 1.00 29.42 194 GLU A CA 1
ATOM 1535 C C . GLU A 1 214 ? 22.868 134.566 27.686 1.00 31.44 194 GLU A C 1
ATOM 1536 O O . GLU A 1 214 ? 23.032 135.569 26.947 1.00 31.78 194 GLU A O 1
ATOM 1542 N N . GLU A 1 215 ? 23.766 134.133 28.558 1.00 29.78 195 GLU A N 1
ATOM 1543 C CA . GLU A 1 215 ? 25.045 134.850 28.779 1.00 33.33 195 GLU A CA 1
ATOM 1544 C C . GLU A 1 215 ? 25.903 134.773 27.518 1.00 35.79 195 GLU A C 1
ATOM 1545 O O . GLU A 1 215 ? 26.675 135.717 27.303 1.00 35.30 195 GLU A O 1
ATOM 1551 N N . ILE A 1 216 ? 25.781 133.705 26.724 1.00 32.96 196 ILE A N 1
ATOM 1552 C CA . ILE A 1 216 ? 26.545 133.518 25.459 1.00 33.60 196 ILE A CA 1
ATOM 1553 C C . ILE A 1 216 ? 25.807 134.222 24.320 1.00 28.78 196 ILE A C 1
ATOM 1554 O O . ILE A 1 216 ? 26.360 134.264 23.261 1.00 30.80 196 ILE A O 1
ATOM 1559 N N . GLY A 1 217 ? 24.591 134.725 24.536 1.00 28.85 197 GLY A N 1
ATOM 1560 C CA . GLY A 1 217 ? 23.745 135.359 23.504 1.00 25.68 197 GLY A CA 1
ATOM 1561 C C . GLY A 1 217 ? 22.945 134.356 22.691 1.00 27.61 197 GLY A C 1
ATOM 1562 O O . GLY A 1 217 ? 22.620 134.674 21.544 1.00 26.06 197 GLY A O 1
ATOM 1563 N N . LEU A 1 218 ? 22.653 133.168 23.231 1.00 26.95 198 LEU A N 1
ATOM 1564 C CA . LEU A 1 218 ? 21.799 132.161 22.554 1.00 27.36 198 LEU A CA 1
ATOM 1565 C C . LEU A 1 218 ? 20.514 132.005 23.366 1.00 27.98 198 LEU A C 1
ATOM 1566 O O . LEU A 1 218 ? 20.475 132.478 24.512 1.00 26.60 198 LEU A O 1
ATOM 1571 N N . LYS A 1 219 ? 19.512 131.355 22.799 1.00 28.53 199 LYS A N 1
ATOM 1572 C CA . LYS A 1 219 ? 18.350 130.805 23.538 1.00 30.47 199 LYS A CA 1
ATOM 1573 C C . LYS A 1 219 ? 18.335 129.297 23.265 1.00 27.79 199 LYS A C 1
ATOM 1574 O O . LYS A 1 219 ? 18.776 128.879 22.178 1.00 25.39 199 LYS A O 1
ATOM 1580 N N . CYS A 1 220 ? 17.840 128.530 24.233 1.00 26.93 200 CYS A N 1
ATOM 1581 C CA . CYS A 1 220 ? 17.588 127.076 24.143 1.00 26.19 200 CYS A CA 1
ATOM 1582 C C . CYS A 1 220 ? 16.259 126.839 23.419 1.00 25.75 200 CYS A C 1
ATOM 1583 O O . CYS A 1 220 ? 15.347 126.278 24.029 1.00 24.49 200 CYS A O 1
ATOM 1586 N N . THR A 1 221 ? 16.185 127.253 22.145 1.00 25.54 201 THR A N 1
ATOM 1587 C CA . THR A 1 221 ? 14.958 127.196 21.316 1.00 25.25 201 THR A CA 1
ATOM 1588 C C . THR A 1 221 ? 15.309 126.705 19.916 1.00 23.93 201 THR A C 1
ATOM 1589 O O . THR A 1 221 ? 16.455 126.769 19.483 1.00 23.87 201 THR A O 1
ATOM 1593 N N . PRO A 1 222 ? 14.326 126.138 19.187 1.00 23.01 202 PRO A N 1
ATOM 1594 C CA . PRO A 1 222 ? 14.559 125.651 17.827 1.00 24.30 202 PRO A CA 1
ATOM 1595 C C . PRO A 1 222 ? 15.219 126.681 16.896 1.00 25.81 202 PRO A C 1
ATOM 1596 O O . PRO A 1 222 ? 15.992 126.294 16.083 1.00 28.14 202 PRO A O 1
ATOM 1600 N N . GLU A 1 223 ? 14.949 127.969 17.053 1.00 28.12 203 GLU A N 1
ATOM 1601 C CA . GLU A 1 223 ? 15.494 128.951 16.081 1.00 31.21 203 GLU A CA 1
ATOM 1602 C C . GLU A 1 223 ? 17.018 129.075 16.256 1.00 29.09 203 GLU A C 1
ATOM 1603 O O . GLU A 1 223 ? 17.645 129.528 15.321 1.00 26.66 203 GLU A O 1
ATOM 1609 N N . TYR A 1 224 ? 17.599 128.584 17.353 1.00 26.24 204 TYR A N 1
ATOM 1610 C CA . TYR A 1 224 ? 19.064 128.616 17.597 1.00 25.65 204 TYR A CA 1
ATOM 1611 C C . TYR A 1 224 ? 19.724 127.255 17.368 1.00 24.43 204 TYR A C 1
ATOM 1612 O O . TYR A 1 224 ? 20.911 127.114 17.693 1.00 23.82 204 TYR A O 1
ATOM 1621 N N . TYR A 1 225 ? 19.002 126.296 16.785 1.00 26.44 205 TYR A N 1
ATOM 1622 C CA . TYR A 1 225 ? 19.471 124.898 16.626 1.00 27.09 205 TYR A CA 1
ATOM 1623 C C . TYR A 1 225 ? 20.906 124.878 16.085 1.00 27.41 205 TYR A C 1
ATOM 1624 O O . TYR A 1 225 ? 21.806 124.266 16.708 1.00 26.25 205 TYR A O 1
ATOM 1633 N N . ARG A 1 226 ? 21.136 125.540 14.958 1.00 29.52 206 ARG A N 1
ATOM 1634 C CA . ARG A 1 226 ? 22.429 125.480 14.243 1.00 30.63 206 ARG A CA 1
ATOM 1635 C C . ARG A 1 226 ? 23.520 126.111 15.100 1.00 26.64 206 ARG A C 1
ATOM 1636 O O . ARG A 1 226 ? 24.641 125.584 15.119 1.00 25.57 206 ARG A O 1
ATOM 1644 N N . GLN A 1 227 ? 23.225 127.236 15.738 1.00 27.92 207 GLN A N 1
ATOM 1645 C CA . GLN A 1 227 ? 24.212 128.007 16.537 1.00 29.57 207 GLN A CA 1
ATOM 1646 C C . GLN A 1 227 ? 24.557 127.200 17.790 1.00 26.00 207 GLN A C 1
ATOM 1647 O O . GLN A 1 227 ? 25.726 127.230 18.184 1.00 24.42 207 GLN A O 1
ATOM 1653 N N . LEU A 1 228 ? 23.586 126.493 18.371 1.00 24.50 208 LEU A N 1
ATOM 1654 C CA . LEU A 1 228 ? 23.820 125.640 19.578 1.00 25.22 208 LEU A CA 1
ATOM 1655 C C . LEU A 1 228 ? 24.806 124.527 19.207 1.00 24.55 208 LEU A C 1
ATOM 1656 O O . LEU A 1 228 ? 25.734 124.294 19.998 1.00 24.93 208 LEU A O 1
ATOM 1661 N N . ILE A 1 229 ? 24.668 123.922 18.020 1.00 24.56 209 ILE A N 1
ATOM 1662 C CA . ILE A 1 229 ? 25.595 122.847 17.543 1.00 24.52 209 ILE A CA 1
ATOM 1663 C C . ILE A 1 229 ? 26.993 123.446 17.403 1.00 24.99 209 ILE A C 1
ATOM 1664 O O . ILE A 1 229 ? 27.950 122.885 17.931 1.00 25.49 209 ILE A O 1
ATOM 1669 N N . ASP A 1 230 ? 27.093 124.545 16.671 1.00 26.83 210 ASP A N 1
ATOM 1670 C CA . ASP A 1 230 ? 28.374 125.206 16.304 1.00 29.33 210 ASP A CA 1
ATOM 1671 C C . ASP A 1 230 ? 29.106 125.606 17.590 1.00 26.35 210 ASP A C 1
ATOM 1672 O O . ASP A 1 230 ? 30.256 125.143 17.816 1.00 24.80 210 ASP A O 1
ATOM 1677 N N . VAL A 1 231 ? 28.450 126.408 18.425 1.00 25.19 211 VAL A N 1
ATOM 1678 C CA . VAL A 1 231 ? 29.072 126.947 19.668 1.00 26.95 211 VAL A CA 1
ATOM 1679 C C . VAL A 1 231 ? 29.323 125.788 20.642 1.00 25.92 211 VAL A C 1
ATOM 1680 O O . VAL A 1 231 ? 30.413 125.773 21.256 1.00 29.09 211 VAL A O 1
ATOM 1684 N N . GLY A 1 232 ? 28.387 124.846 20.769 1.00 24.97 212 GLY A N 1
ATOM 1685 C CA . GLY A 1 232 ? 28.529 123.719 21.716 1.00 25.03 212 GLY A CA 1
ATOM 1686 C C . GLY A 1 232 ? 29.724 122.846 21.372 1.00 25.14 212 GLY A C 1
ATOM 1687 O O . GLY A 1 232 ? 30.405 122.383 22.300 1.00 23.78 212 GLY A O 1
ATOM 1688 N N . MET A 1 233 ? 29.966 122.631 20.072 1.00 24.03 213 MET A N 1
ATOM 1689 C CA . MET A 1 233 ? 31.043 121.753 19.585 1.00 25.44 213 MET A CA 1
ATOM 1690 C C . MET A 1 233 ? 32.387 122.477 19.736 1.00 26.05 213 MET A C 1
ATOM 1691 O O . MET A 1 233 ? 33.404 121.800 20.023 1.00 29.84 213 MET A O 1
ATOM 1696 N N . LYS A 1 234 ? 32.408 123.793 19.583 1.00 24.77 214 LYS A N 1
ATOM 1697 C CA . LYS A 1 234 ? 33.648 124.588 19.797 1.00 27.55 214 LYS A CA 1
ATOM 1698 C C . LYS A 1 234 ? 33.984 124.610 21.288 1.00 24.14 214 LYS A C 1
ATOM 1699 O O . LYS A 1 234 ? 35.156 124.402 21.634 1.00 23.02 214 LYS A O 1
ATOM 1705 N N . ILE A 1 235 ? 32.987 124.801 22.145 1.00 24.58 215 ILE A N 1
ATOM 1706 C CA . ILE A 1 235 ? 33.201 124.764 23.621 1.00 26.10 215 ILE A CA 1
ATOM 1707 C C . ILE A 1 235 ? 33.767 123.375 23.968 1.00 28.55 215 ILE A C 1
ATOM 1708 O O . ILE A 1 235 ? 34.817 123.312 24.636 1.00 28.60 215 ILE A O 1
ATOM 1713 N N . LYS A 1 236 ? 33.108 122.312 23.495 1.00 28.55 216 LYS A N 1
ATOM 1714 C CA . LYS A 1 236 ? 33.490 120.901 23.747 1.00 29.16 216 LYS A CA 1
ATOM 1715 C C . LYS A 1 236 ? 34.951 120.674 23.333 1.00 30.01 216 LYS A C 1
ATOM 1716 O O . LYS A 1 236 ? 35.722 120.139 24.152 1.00 26.54 216 LYS A O 1
ATOM 1722 N N . ARG A 1 237 ? 35.319 121.035 22.100 1.00 28.52 217 ARG A N 1
ATOM 1723 C CA . ARG A 1 237 ? 36.678 120.746 21.569 1.00 29.97 217 ARG A CA 1
ATOM 1724 C C . ARG A 1 237 ? 37.708 121.580 22.351 1.00 28.34 217 ARG A C 1
ATOM 1725 O O . ARG A 1 237 ? 38.790 121.067 22.650 1.00 27.29 217 ARG A O 1
ATOM 1733 N N . ALA A 1 238 ? 37.385 122.816 22.696 1.00 27.76 218 ALA A N 1
ATOM 1734 C CA . ALA A 1 238 ? 38.286 123.700 23.463 1.00 30.59 218 ALA A CA 1
ATOM 1735 C C . ALA A 1 238 ? 38.565 123.072 24.848 1.00 31.82 218 ALA A C 1
ATOM 1736 O O . ALA A 1 238 ? 39.758 122.975 25.240 1.00 31.16 218 ALA A O 1
ATOM 1738 N N . ILE A 1 239 ? 37.520 122.649 25.570 1.00 30.53 219 ILE A N 1
ATOM 1739 C CA . ILE A 1 239 ? 37.678 122.049 26.930 1.00 30.24 219 ILE A CA 1
ATOM 1740 C C . ILE A 1 239 ? 38.446 120.727 26.798 1.00 31.52 219 ILE A C 1
ATOM 1741 O O . ILE A 1 239 ? 39.341 120.496 27.630 1.00 30.55 219 ILE A O 1
ATOM 1746 N N . MET A 1 240 ? 38.167 119.921 25.772 1.00 32.71 220 MET A N 1
ATOM 1747 C CA . MET A 1 240 ? 38.842 118.609 25.576 1.00 35.25 220 MET A CA 1
ATOM 1748 C C . MET A 1 240 ? 40.339 118.839 25.352 1.00 37.19 220 MET A C 1
ATOM 1749 O O . MET A 1 240 ? 41.132 118.039 25.844 1.00 36.00 220 MET A O 1
ATOM 1754 N N . SER A 1 241 ? 40.727 119.897 24.648 1.00 37.69 221 SER A N 1
ATOM 1755 C CA . SER A 1 241 ? 42.153 120.123 24.317 1.00 39.54 221 SER A CA 1
ATOM 1756 C C . SER A 1 241 ? 42.870 120.764 25.508 1.00 37.01 221 SER A C 1
ATOM 1757 O O . SER A 1 241 ? 44.073 120.639 25.575 1.00 43.27 221 SER A O 1
ATOM 1760 N N . GLU A 1 242 ? 42.168 121.374 26.449 1.00 38.18 222 GLU A N 1
ATOM 1761 C CA . GLU A 1 242 ? 42.816 122.117 27.558 1.00 41.61 222 GLU A CA 1
ATOM 1762 C C . GLU A 1 242 ? 42.748 121.385 28.913 1.00 39.53 222 GLU A C 1
ATOM 1763 O O . GLU A 1 242 ? 43.625 121.646 29.728 1.00 42.32 222 GLU A O 1
ATOM 1769 N N . LYS A 1 243 ? 41.707 120.607 29.204 1.00 39.87 223 LYS A N 1
ATOM 1770 C CA . LYS A 1 243 ? 41.459 120.036 30.561 1.00 38.15 223 LYS A CA 1
ATOM 1771 C C . LYS A 1 243 ? 41.543 118.512 30.511 1.00 36.30 223 LYS A C 1
ATOM 1772 O O . LYS A 1 243 ? 40.993 117.880 29.571 1.00 35.04 223 LYS A O 1
ATOM 1778 N N . GLU A 1 244 ? 42.174 117.928 31.518 1.00 38.32 224 GLU A N 1
ATOM 1779 C CA . GLU A 1 244 ? 42.070 116.480 31.780 1.00 39.96 224 GLU A CA 1
ATOM 1780 C C . GLU A 1 244 ? 40.710 116.251 32.444 1.00 36.71 224 GLU A C 1
ATOM 1781 O O . GLU A 1 244 ? 40.411 116.943 33.414 1.00 37.13 224 GLU A O 1
ATOM 1787 N N . ILE A 1 245 ? 39.918 115.348 31.874 1.00 35.59 225 ILE A N 1
ATOM 1788 C CA . ILE A 1 245 ? 38.572 114.922 32.348 1.00 37.28 225 ILE A CA 1
ATOM 1789 C C . ILE A 1 245 ? 38.705 113.474 32.840 1.00 36.47 225 ILE A C 1
ATOM 1790 O O . ILE A 1 245 ? 38.563 112.559 32.030 1.00 32.83 225 ILE A O 1
ATOM 1795 N N . ARG A 1 246 ? 39.015 113.274 34.116 1.00 39.48 226 ARG A N 1
ATOM 1796 C CA . ARG A 1 246 ? 39.433 111.951 34.648 1.00 43.30 226 ARG A CA 1
ATOM 1797 C C . ARG A 1 246 ? 38.253 111.349 35.424 1.00 38.53 226 ARG A C 1
ATOM 1798 O O . ARG A 1 246 ? 37.779 111.980 36.386 1.00 38.36 226 ARG A O 1
ATOM 1806 N N . HIS A 1 247 ? 37.753 110.198 34.974 1.00 34.88 227 HIS A N 1
ATOM 1807 C CA . HIS A 1 247 ? 36.889 109.311 35.786 1.00 35.37 227 HIS A CA 1
ATOM 1808 C C . HIS A 1 247 ? 37.781 108.663 36.835 1.00 34.62 227 HIS A C 1
ATOM 1809 O O . HIS A 1 247 ? 38.853 108.175 36.493 1.00 31.45 227 HIS A O 1
ATOM 1816 N N . PRO A 1 248 ? 37.398 108.661 38.133 1.00 35.27 228 PRO A N 1
ATOM 1817 C CA . PRO A 1 248 ? 38.254 108.105 39.182 1.00 35.23 228 PRO A CA 1
ATOM 1818 C C . PRO A 1 248 ? 38.725 106.662 38.963 1.00 32.59 228 PRO A C 1
ATOM 1819 O O . PRO A 1 248 ? 39.752 106.352 39.477 1.00 36.10 228 PRO A O 1
ATOM 1823 N N . PHE A 1 249 ? 37.987 105.816 38.249 1.00 31.17 229 PHE A N 1
ATOM 1824 C CA . PHE A 1 249 ? 38.287 104.360 38.192 1.00 32.47 229 PHE A CA 1
ATOM 1825 C C . PHE A 1 249 ? 38.511 103.822 36.771 1.00 34.84 229 PHE A C 1
ATOM 1826 O O . PHE A 1 249 ? 39.127 102.749 36.663 1.00 34.77 229 PHE A O 1
ATOM 1834 N N . GLU A 1 250 ? 38.036 104.482 35.713 1.00 33.72 230 GLU A N 1
ATOM 1835 C CA . GLU A 1 250 ? 38.019 103.882 34.348 1.00 32.54 230 GLU A CA 1
ATOM 1836 C C . GLU A 1 250 ? 38.557 104.890 33.323 1.00 34.80 230 GLU A C 1
ATOM 1837 O O . GLU A 1 250 ? 37.877 105.914 33.097 1.00 32.66 230 GLU A O 1
ATOM 1843 N N . GLU A 1 251 ? 39.719 104.610 32.723 1.00 33.62 231 GLU A N 1
ATOM 1844 C CA . GLU A 1 251 ? 40.273 105.365 31.569 1.00 38.93 231 GLU A CA 1
ATOM 1845 C C . GLU A 1 251 ? 39.219 105.514 30.464 1.00 34.65 231 GLU A C 1
ATOM 1846 O O . GLU A 1 251 ? 39.135 106.603 29.894 1.00 32.48 231 GLU A O 1
ATOM 1852 N N . ASP A 1 252 ? 38.441 104.471 30.168 1.00 34.28 232 ASP A N 1
ATOM 1853 C CA . ASP A 1 252 ? 37.487 104.482 29.026 1.00 35.42 232 ASP A CA 1
ATOM 1854 C C . ASP A 1 252 ? 36.382 105.523 29.247 1.00 33.89 232 ASP A C 1
ATOM 1855 O O . ASP A 1 252 ? 35.769 105.925 28.240 1.00 31.62 232 ASP A O 1
ATOM 1860 N N . LEU A 1 253 ? 36.121 105.918 30.501 1.00 31.36 233 LEU A N 1
ATOM 1861 C CA . LEU A 1 253 ? 35.048 106.889 30.834 1.00 29.71 233 LEU A CA 1
ATOM 1862 C C . LEU A 1 253 ? 35.633 108.296 30.981 1.00 29.10 233 LEU A C 1
ATOM 1863 O O . LEU A 1 253 ? 34.838 109.252 31.206 1.00 30.23 233 LEU A O 1
ATOM 1868 N N . SER A 1 254 ? 36.953 108.438 30.836 1.00 28.71 234 SER A N 1
ATOM 1869 C CA . SER A 1 254 ? 37.695 109.704 31.095 1.00 30.60 234 SER A CA 1
ATOM 1870 C C . SER A 1 254 ? 37.670 110.619 29.863 1.00 30.95 234 SER A C 1
ATOM 1871 O O . SER A 1 254 ? 38.728 110.821 29.249 1.00 31.41 234 SER A O 1
ATOM 1874 N N . PHE A 1 255 ? 36.511 111.172 29.514 1.00 29.18 235 PHE A N 1
ATOM 1875 C CA . PHE A 1 255 ? 36.385 112.091 28.357 1.00 29.26 235 PHE A CA 1
ATOM 1876 C C . PHE A 1 255 ? 35.118 112.933 28.534 1.00 28.44 235 PHE A C 1
ATOM 1877 O O . PHE A 1 255 ? 34.149 112.510 29.231 1.00 26.48 235 PHE A O 1
ATOM 1885 N N . LEU A 1 256 ? 35.117 114.098 27.891 1.00 27.96 236 LEU A N 1
ATOM 1886 C CA . LEU A 1 256 ? 33.946 114.999 27.831 1.00 25.99 236 LEU A CA 1
ATOM 1887 C C . LEU A 1 256 ? 32.959 114.450 26.806 1.00 27.24 236 LEU A C 1
ATOM 1888 O O . LEU A 1 256 ? 33.304 114.398 25.633 1.00 27.80 236 LEU A O 1
ATOM 1893 N N . TYR A 1 257 ? 31.763 114.085 27.258 1.00 28.69 237 TYR A N 1
ATOM 1894 C CA . TYR A 1 257 ? 30.640 113.616 26.415 1.00 29.04 237 TYR A CA 1
ATOM 1895 C C . TYR A 1 257 ? 30.047 114.795 25.637 1.00 26.66 237 TYR A C 1
ATOM 1896 O O . TYR A 1 257 ? 29.669 114.598 24.496 1.00 26.09 237 TYR A O 1
ATOM 1905 N N . GLY A 1 258 ? 29.896 115.964 26.250 1.00 25.26 238 GLY A N 1
ATOM 1906 C CA . GLY A 1 258 ? 29.177 117.054 25.577 1.00 26.35 238 GLY A CA 1
ATOM 1907 C C . GLY A 1 258 ? 29.164 118.367 26.325 1.00 27.27 238 GLY A C 1
ATOM 1908 O O . GLY A 1 258 ? 29.741 118.487 27.436 1.00 27.94 238 GLY A O 1
ATOM 1909 N N . THR A 1 259 ? 28.531 119.344 25.687 1.00 26.91 239 THR A N 1
ATOM 1910 C CA . THR A 1 259 ? 28.222 120.680 26.244 1.00 24.29 239 THR A CA 1
ATOM 1911 C C . THR A 1 259 ? 26.718 120.719 26.488 1.00 24.82 239 THR A C 1
ATOM 1912 O O . THR A 1 259 ? 25.960 120.291 25.603 1.00 26.86 239 THR A O 1
ATOM 1916 N N . ILE A 1 260 ? 26.300 121.196 27.646 1.00 23.05 240 ILE A N 1
ATOM 1917 C CA . ILE A 1 260 ? 24.868 121.436 27.939 1.00 22.80 240 ILE A CA 1
ATOM 1918 C C . ILE A 1 260 ? 24.678 122.933 28.162 1.00 23.60 240 ILE A C 1
ATOM 1919 O O . ILE A 1 260 ? 25.242 123.506 29.134 1.00 24.51 240 ILE A O 1
ATOM 1924 N N . PHE A 1 261 ? 23.867 123.530 27.300 1.00 24.05 241 PHE A N 1
ATOM 1925 C CA . PHE A 1 261 ? 23.382 124.918 27.445 1.00 24.17 241 PHE A CA 1
ATOM 1926 C C . PHE A 1 261 ? 22.236 124.926 28.444 1.00 23.60 241 PHE A C 1
ATOM 1927 O O . PHE A 1 261 ? 21.268 124.149 28.274 1.00 24.41 241 PHE A O 1
ATOM 1935 N N . ILE A 1 262 ? 22.382 125.747 29.479 1.00 23.42 242 ILE A N 1
ATOM 1936 C CA . ILE A 1 262 ? 21.298 126.071 30.440 1.00 24.18 242 ILE A CA 1
ATOM 1937 C C . ILE A 1 262 ? 20.537 127.304 29.946 1.00 24.83 242 ILE A C 1
ATOM 1938 O O . ILE A 1 262 ? 21.166 128.358 29.728 1.00 24.84 242 ILE A O 1
ATOM 1943 N N . GLY A 1 263 ? 19.219 127.182 29.818 1.00 25.71 243 GLY A N 1
ATOM 1944 C CA . GLY A 1 263 ? 18.338 128.289 29.417 1.00 26.50 243 GLY A CA 1
ATOM 1945 C C . GLY A 1 263 ? 17.232 128.517 30.422 1.00 27.46 243 GLY A C 1
ATOM 1946 O O . GLY A 1 263 ? 16.972 127.633 31.276 1.00 26.11 243 GLY A O 1
ATOM 1947 N N . GLU A 1 264 ? 16.592 129.673 30.325 1.00 27.98 244 GLU A N 1
ATOM 1948 C CA . GLU A 1 264 ? 15.467 130.050 31.201 1.00 30.90 244 GLU A CA 1
ATOM 1949 C C . GLU A 1 264 ? 14.316 129.112 30.887 1.00 29.60 244 GLU A C 1
ATOM 1950 O O . GLU A 1 264 ? 14.128 128.681 29.752 1.00 29.34 244 GLU A O 1
ATOM 1956 N N . PRO A 1 265 ? 13.528 128.735 31.909 1.00 30.16 245 PRO A N 1
ATOM 1957 C CA . PRO A 1 265 ? 12.360 127.881 31.707 1.00 31.35 245 PRO A CA 1
ATOM 1958 C C . PRO A 1 265 ? 11.251 128.615 30.941 1.00 31.54 245 PRO A C 1
ATOM 1959 O O . PRO A 1 265 ? 11.001 129.741 31.248 1.00 32.63 245 PRO A O 1
ATOM 1963 N N . GLU A 1 266 ? 10.621 127.949 29.980 1.00 31.78 246 GLU A N 1
ATOM 1964 C CA . GLU A 1 266 ? 9.431 128.462 29.265 1.00 33.88 246 GLU A CA 1
ATOM 1965 C C . GLU A 1 266 ? 8.227 128.376 30.201 1.00 33.04 246 GLU A C 1
ATOM 1966 O O . GLU A 1 266 ? 7.463 129.328 30.226 1.00 34.64 246 GLU A O 1
ATOM 1972 N N . ASP A 1 267 ? 8.075 127.283 30.945 1.00 32.79 247 ASP A N 1
ATOM 1973 C CA . ASP A 1 267 ? 6.828 126.969 31.690 1.00 34.48 247 ASP A CA 1
ATOM 1974 C C . ASP A 1 267 ? 7.000 127.293 33.174 1.00 35.01 247 ASP A C 1
ATOM 1975 O O . ASP A 1 267 ? 8.114 127.170 33.721 1.00 32.55 247 ASP A O 1
ATOM 1980 N N . GLU A 1 268 ? 5.900 127.681 33.804 1.00 40.26 248 GLU A N 1
ATOM 1981 C CA . GLU A 1 268 ? 5.920 128.285 35.156 1.00 43.33 248 GLU A CA 1
ATOM 1982 C C . GLU A 1 268 ? 6.561 127.317 36.160 1.00 39.49 248 GLU A C 1
ATOM 1983 O O . GLU A 1 268 ? 7.370 127.799 36.967 1.00 38.67 248 GLU A O 1
ATOM 1989 N N . ASN A 1 269 ? 6.263 126.011 36.112 1.00 34.60 249 ASN A N 1
ATOM 1990 C CA . ASN A 1 269 ? 6.757 125.042 37.130 1.00 33.04 249 ASN A CA 1
ATOM 1991 C C . ASN A 1 269 ? 8.111 124.443 36.752 1.00 32.72 249 ASN A C 1
ATOM 1992 O O . ASN A 1 269 ? 8.606 123.606 37.513 1.00 32.80 249 ASN A O 1
ATOM 1997 N N . SER A 1 270 ? 8.707 124.844 35.634 1.00 31.11 250 SER A N 1
ATOM 1998 C CA . SER A 1 270 ? 10.020 124.315 35.202 1.00 28.12 250 SER A CA 1
ATOM 1999 C C . SER A 1 270 ? 11.109 125.081 35.928 1.00 26.47 250 SER A C 1
ATOM 2000 O O . SER A 1 270 ? 10.976 126.281 36.069 1.00 28.45 250 SER A O 1
ATOM 2003 N N . HIS A 1 271 ? 12.166 124.390 36.319 1.00 27.32 251 HIS A N 1
ATOM 2004 C CA . HIS A 1 271 ? 13.397 124.989 36.896 1.00 24.88 251 HIS A CA 1
ATOM 2005 C C . HIS A 1 271 ? 14.168 125.726 35.798 1.00 26.62 251 HIS A C 1
ATOM 2006 O O . HIS A 1 271 ? 14.528 126.897 35.996 1.00 25.47 251 HIS A O 1
ATOM 2013 N N . SER A 1 272 ? 14.430 125.052 34.678 1.00 25.02 252 SER A N 1
ATOM 2014 C CA . SER A 1 272 ? 15.368 125.535 33.642 1.00 24.73 252 SER A CA 1
ATOM 2015 C C . SER A 1 272 ? 15.248 124.625 32.420 1.00 24.39 252 SER A C 1
ATOM 2016 O O . SER A 1 272 ? 14.407 123.712 32.439 1.00 24.52 252 SER A O 1
ATOM 2019 N N . ARG A 1 273 ? 16.015 124.928 31.385 1.00 23.49 253 ARG A N 1
ATOM 2020 C CA . ARG A 1 273 ? 15.994 124.195 30.108 1.00 23.70 253 ARG A CA 1
ATOM 2021 C C . ARG A 1 273 ? 17.419 123.748 29.775 1.00 23.75 253 ARG A C 1
ATOM 2022 O O . ARG A 1 273 ? 18.362 124.485 30.094 1.00 23.91 253 ARG A O 1
ATOM 2030 N N . HIS A 1 274 ? 17.558 122.548 29.202 1.00 23.17 254 HIS A N 1
ATOM 2031 C CA . HIS A 1 274 ? 18.853 121.984 28.749 1.00 22.68 254 HIS A CA 1
ATOM 2032 C C . HIS A 1 274 ? 18.844 121.835 27.228 1.00 22.60 254 HIS A C 1
ATOM 2033 O O . HIS A 1 274 ? 17.812 121.418 26.683 1.00 22.63 254 HIS A O 1
ATOM 2040 N N . VAL A 1 275 ? 19.981 122.097 26.598 1.00 21.39 255 VAL A N 1
ATOM 2041 C CA . VAL A 1 275 ? 20.269 121.628 25.219 1.00 21.94 255 VAL A CA 1
ATOM 2042 C C . VAL A 1 275 ? 21.667 121.009 25.228 1.00 22.62 255 VAL A C 1
ATOM 2043 O O . VAL A 1 275 ? 22.677 121.724 25.405 1.00 22.45 255 VAL A O 1
ATOM 2047 N N . CYS A 1 276 ? 21.701 119.694 25.070 1.00 23.39 256 CYS A N 1
ATOM 2048 C CA . CYS A 1 276 ? 22.941 118.890 25.120 1.00 24.54 256 CYS A CA 1
ATOM 2049 C C . CYS A 1 276 ? 23.460 118.680 23.694 1.00 21.70 256 CYS A C 1
ATOM 2050 O O . CYS A 1 276 ? 22.721 118.105 22.891 1.00 20.01 256 CYS A O 1
ATOM 2053 N N . ILE A 1 277 ? 24.691 119.125 23.446 1.00 21.11 257 ILE A N 1
ATOM 2054 C CA . ILE A 1 277 ? 25.465 118.881 22.203 1.00 22.44 257 ILE A CA 1
ATOM 2055 C C . ILE A 1 277 ? 26.477 117.794 22.542 1.00 23.96 257 ILE A C 1
ATOM 2056 O O . ILE A 1 277 ? 27.311 118.015 23.432 1.00 24.40 257 ILE A O 1
ATOM 2061 N N . PHE A 1 278 ? 26.397 116.649 21.874 1.00 22.52 258 PHE A N 1
ATOM 2062 C CA . PHE A 1 278 ? 27.204 115.469 22.225 1.00 23.27 258 PHE A CA 1
ATOM 2063 C C . PHE A 1 278 ? 27.623 114.777 20.933 1.00 24.71 258 PHE A C 1
ATOM 2064 O O . PHE A 1 278 ? 27.139 115.172 19.841 1.00 25.23 258 PHE A O 1
ATOM 2072 N N . ALA A 1 279 ? 28.528 113.808 21.067 1.00 23.25 259 ALA A N 1
ATOM 2073 C CA . ALA A 1 279 ? 29.036 113.001 19.950 1.00 23.27 259 ALA A CA 1
ATOM 2074 C C . ALA A 1 279 ? 29.518 113.968 18.864 1.00 25.31 259 ALA A C 1
ATOM 2075 O O . ALA A 1 279 ? 30.144 114.986 19.212 1.00 23.60 259 ALA A O 1
ATOM 2077 N N . ASP A 1 280 ? 29.171 113.713 17.603 1.00 27.27 260 ASP A N 1
ATOM 2078 C CA . ASP A 1 280 ? 29.616 114.554 16.461 1.00 27.42 260 ASP A CA 1
ATOM 2079 C C . ASP A 1 280 ? 28.500 115.550 16.115 1.00 25.03 260 ASP A C 1
ATOM 2080 O O . ASP A 1 280 ? 27.786 115.309 15.118 1.00 21.68 260 ASP A O 1
ATOM 2085 N N . GLY A 1 281 ? 28.364 116.600 16.941 1.00 22.15 261 GLY A N 1
ATOM 2086 C CA . GLY A 1 281 ? 27.364 117.673 16.814 1.00 23.07 261 GLY A CA 1
ATOM 2087 C C . GLY A 1 281 ? 25.941 117.152 16.922 1.00 23.32 261 GLY A C 1
ATOM 2088 O O . GLY A 1 281 ? 25.019 117.794 16.386 1.00 21.56 261 GLY A O 1
ATOM 2089 N N . GLU A 1 282 ? 25.752 116.028 17.615 1.00 23.95 262 GLU A N 1
ATOM 2090 C CA . GLU A 1 282 ? 24.416 115.452 17.864 1.00 21.73 262 GLU A CA 1
ATOM 2091 C C . GLU A 1 282 ? 23.701 116.334 18.891 1.00 23.79 262 GLU A C 1
ATOM 2092 O O . GLU A 1 282 ? 24.361 116.882 19.807 1.00 23.22 262 GLU A O 1
ATOM 2098 N N . VAL A 1 283 ? 22.382 116.459 18.773 1.00 23.63 263 VAL A N 1
ATOM 2099 C CA . VAL A 1 283 ? 21.581 117.282 19.713 1.00 23.93 263 VAL A CA 1
ATOM 2100 C C . VAL A 1 283 ? 20.521 116.389 20.361 1.00 23.52 263 VAL A C 1
ATOM 2101 O O . VAL A 1 283 ? 19.754 115.723 19.648 1.00 22.35 263 VAL A O 1
ATOM 2105 N N . ASP A 1 284 ? 20.476 116.416 21.687 1.00 22.12 264 ASP A N 1
ATOM 2106 C CA . ASP A 1 284 ? 19.472 115.674 22.469 1.00 22.46 264 ASP A CA 1
ATOM 2107 C C . ASP A 1 284 ? 18.182 116.486 22.433 1.00 22.36 264 ASP A C 1
ATOM 2108 O O . ASP A 1 284 ? 18.206 117.666 22.845 1.00 25.74 264 ASP A O 1
ATOM 2113 N N . ARG A 1 285 ? 17.098 115.858 21.988 1.00 21.61 265 ARG A N 1
ATOM 2114 C CA . ARG A 1 285 ? 15.741 116.441 21.995 1.00 21.32 265 ARG A CA 1
ATOM 2115 C C . ARG A 1 285 ? 15.125 116.298 23.395 1.00 22.28 265 ARG A C 1
ATOM 2116 O O . ARG A 1 285 ? 14.089 116.930 23.653 1.00 22.09 265 ARG A O 1
ATOM 2124 N N . SER A 1 286 ? 15.682 115.444 24.248 1.00 21.95 266 SER A N 1
ATOM 2125 C CA . SER A 1 286 ? 15.261 115.309 25.658 1.00 20.20 266 SER A CA 1
ATOM 2126 C C . SER A 1 286 ? 16.055 116.303 26.485 1.00 21.74 266 SER A C 1
ATOM 2127 O O . SER A 1 286 ? 17.043 116.864 26.007 1.00 21.78 266 SER A O 1
ATOM 2130 N N . PRO A 1 287 ? 15.693 116.500 27.777 1.00 20.67 267 PRO A N 1
ATOM 2131 C CA . PRO A 1 287 ? 16.535 117.254 28.695 1.00 20.56 267 PRO A CA 1
ATOM 2132 C C . PRO A 1 287 ? 17.878 116.591 29.037 1.00 21.55 267 PRO A C 1
ATOM 2133 O O . PRO A 1 287 ? 18.675 117.251 29.698 1.00 23.93 267 PRO A O 1
ATOM 2137 N N . THR A 1 288 ? 18.099 115.345 28.592 1.00 20.24 268 THR A N 1
ATOM 2138 C CA . THR A 1 288 ? 19.323 114.537 28.833 1.00 20.33 268 THR A CA 1
ATOM 2139 C C . THR A 1 288 ? 19.305 114.024 30.283 1.00 21.78 268 THR A C 1
ATOM 2140 O O . THR A 1 288 ? 19.446 114.841 31.197 1.00 20.51 268 THR A O 1
ATOM 2144 N N . GLY A 1 289 ? 19.159 112.718 30.490 1.00 22.01 269 GLY A N 1
ATOM 2145 C CA . GLY A 1 289 ? 19.071 112.125 31.839 1.00 23.63 269 GLY A CA 1
ATOM 2146 C C . GLY A 1 289 ? 20.397 112.161 32.579 1.00 22.56 269 GLY A C 1
ATOM 2147 O O . GLY A 1 289 ? 20.391 112.476 33.773 1.00 23.09 269 GLY A O 1
ATOM 2148 N N . THR A 1 290 ? 21.501 111.832 31.918 1.00 22.97 270 THR A N 1
ATOM 2149 C CA . THR A 1 290 ? 22.870 112.022 32.473 1.00 22.87 270 THR A CA 1
ATOM 2150 C C . THR A 1 290 ? 23.143 113.505 32.715 1.00 22.93 270 THR A C 1
ATOM 2151 O O . THR A 1 290 ? 23.911 113.832 33.660 1.00 24.20 270 THR A O 1
ATOM 2155 N N . GLY A 1 291 ? 22.518 114.374 31.915 1.00 23.02 271 GLY A N 1
ATOM 2156 C CA . GLY A 1 291 ? 22.633 115.831 32.051 1.00 22.16 271 GLY A CA 1
ATOM 2157 C C . GLY A 1 291 ? 21.944 116.320 33.300 1.00 21.65 271 GLY A C 1
ATOM 2158 O O . GLY A 1 291 ? 22.539 117.121 34.036 1.00 22.24 271 GLY A O 1
ATOM 2159 N N . VAL A 1 292 ? 20.701 115.895 33.507 1.00 20.83 272 VAL A N 1
ATOM 2160 C CA . VAL A 1 292 ? 19.933 116.238 34.730 1.00 23.02 272 VAL A CA 1
ATOM 2161 C C . VAL A 1 292 ? 20.679 115.672 35.950 1.00 22.22 272 VAL A C 1
ATOM 2162 O O . VAL A 1 292 ? 20.744 116.359 36.974 1.00 22.64 272 VAL A O 1
ATOM 2166 N N . SER A 1 293 ? 21.230 114.463 35.832 1.00 22.98 273 SER A N 1
ATOM 2167 C CA . SER A 1 293 ? 22.030 113.796 36.900 1.00 23.76 273 SER A CA 1
ATOM 2168 C C . SER A 1 293 ? 23.207 114.701 37.275 1.00 23.63 273 SER A C 1
ATOM 2169 O O . SER A 1 293 ? 23.370 114.985 38.471 1.00 21.97 273 SER A O 1
ATOM 2172 N N . ALA A 1 294 ? 23.979 115.177 36.295 1.00 25.50 274 ALA A N 1
ATOM 2173 C CA . ALA A 1 294 ? 25.171 116.030 36.554 1.00 25.42 274 ALA A CA 1
ATOM 2174 C C . ALA A 1 294 ? 24.729 117.405 37.077 1.00 25.92 274 ALA A C 1
ATOM 2175 O O . ALA A 1 294 ? 25.418 117.973 37.980 1.00 24.58 274 ALA A O 1
ATOM 2177 N N . ARG A 1 295 ? 23.587 117.906 36.594 1.00 25.57 275 ARG A N 1
ATOM 2178 C CA . ARG A 1 295 ? 23.042 119.227 36.996 1.00 25.42 275 ARG A CA 1
ATOM 2179 C C . ARG A 1 295 ? 22.659 119.184 38.488 1.00 26.60 275 ARG A C 1
ATOM 2180 O O . ARG A 1 295 ? 23.015 120.124 39.249 1.00 24.30 275 ARG A O 1
ATOM 2188 N N . LEU A 1 296 ? 21.955 118.128 38.901 1.00 24.88 276 LEU A N 1
ATOM 2189 C CA . LEU A 1 296 ? 21.566 117.939 40.325 1.00 23.98 276 LEU A CA 1
ATOM 2190 C C . LEU A 1 296 ? 22.813 117.987 41.217 1.00 23.39 276 LEU A C 1
ATOM 2191 O O . LEU A 1 296 ? 22.753 118.610 42.296 1.00 25.34 276 LEU A O 1
ATOM 2196 N N . ALA A 1 297 ? 23.915 117.376 40.782 1.00 23.96 277 ALA A N 1
ATOM 2197 C CA . ALA A 1 297 ? 25.203 117.367 41.510 1.00 23.93 277 ALA A CA 1
ATOM 2198 C C . ALA A 1 297 ? 25.710 118.800 41.690 1.00 26.73 277 ALA A C 1
ATOM 2199 O O . ALA A 1 297 ? 26.131 119.160 42.812 1.00 26.17 277 ALA A O 1
ATOM 2201 N N . ILE A 1 298 ? 25.654 119.610 40.630 1.00 27.72 278 ILE A N 1
ATOM 2202 C CA . ILE A 1 298 ? 26.075 121.034 40.681 1.00 25.88 278 ILE A CA 1
ATOM 2203 C C . ILE A 1 298 ? 25.161 121.794 41.640 1.00 26.59 278 ILE A C 1
ATOM 2204 O O . ILE A 1 298 ? 25.695 122.509 42.500 1.00 27.67 278 ILE A O 1
ATOM 2209 N N . LEU A 1 299 ? 23.841 121.715 41.454 1.00 26.62 279 LEU A N 1
ATOM 2210 C CA . LEU A 1 299 ? 22.900 122.525 42.257 1.00 27.30 279 LEU A CA 1
ATOM 2211 C C . LEU A 1 299 ? 23.046 122.120 43.726 1.00 26.61 279 LEU A C 1
ATOM 2212 O O . LEU A 1 299 ? 22.973 123.008 44.582 1.00 26.06 279 LEU A O 1
ATOM 2217 N N . TYR A 1 300 ? 23.251 120.835 43.999 1.00 25.54 280 TYR A N 1
ATOM 2218 C CA . TYR A 1 300 ? 23.368 120.315 45.383 1.00 27.79 280 TYR A CA 1
ATOM 2219 C C . TYR A 1 300 ? 24.647 120.865 46.024 1.00 29.26 280 TYR A C 1
ATOM 2220 O O . TYR A 1 300 ? 24.559 121.435 47.141 1.00 27.50 280 TYR A O 1
ATOM 2229 N N . GLU A 1 301 ? 25.782 120.736 45.334 1.00 30.58 281 GLU A N 1
ATOM 2230 C CA . GLU A 1 301 ? 27.075 121.260 45.829 1.00 34.37 281 GLU A CA 1
ATOM 2231 C C . GLU A 1 301 ? 26.986 122.775 46.077 1.00 34.60 281 GLU A C 1
ATOM 2232 O O . GLU A 1 301 ? 27.604 123.228 47.039 1.00 36.08 281 GLU A O 1
ATOM 2238 N N . LYS A 1 302 ? 26.204 123.519 45.294 1.00 35.18 282 LYS A N 1
ATOM 2239 C CA . LYS A 1 302 ? 26.056 124.995 45.437 1.00 35.50 282 LYS A CA 1
ATOM 2240 C C . LYS A 1 302 ? 25.010 125.346 46.501 1.00 34.01 282 LYS A C 1
ATOM 2241 O O . LYS A 1 302 ? 24.789 126.547 46.726 1.00 33.24 282 LYS A O 1
ATOM 2247 N N . GLY A 1 303 ? 24.366 124.360 47.112 1.00 30.22 283 GLY A N 1
ATOM 2248 C CA . GLY A 1 303 ? 23.345 124.610 48.138 1.00 29.98 283 GLY A CA 1
ATOM 2249 C C . GLY A 1 303 ? 22.068 125.186 47.556 1.00 28.96 283 GLY A C 1
ATOM 2250 O O . GLY A 1 303 ? 21.299 125.748 48.317 1.00 29.34 283 GLY A O 1
ATOM 2251 N N . GLU A 1 304 ? 21.777 124.952 46.283 1.00 29.12 284 GLU A N 1
ATOM 2252 C CA . GLU A 1 304 ? 20.574 125.520 45.624 1.00 31.91 284 GLU A CA 1
ATOM 2253 C C . GLU A 1 304 ? 19.408 124.524 45.630 1.00 33.16 284 GLU A C 1
ATOM 2254 O O . GLU A 1 304 ? 18.280 124.953 45.360 1.00 37.61 284 GLU A O 1
ATOM 2260 N N . ILE A 1 305 ? 19.640 123.237 45.889 1.00 31.56 285 ILE A N 1
ATOM 2261 C CA . ILE A 1 305 ? 18.527 122.264 46.126 1.00 30.28 285 ILE A CA 1
ATOM 2262 C C . ILE A 1 305 ? 18.926 121.352 47.271 1.00 27.06 285 ILE A C 1
ATOM 2263 O O . ILE A 1 305 ? 20.132 121.163 47.491 1.00 25.36 285 ILE A O 1
ATOM 2268 N N . ASP A 1 306 ? 17.919 120.745 47.874 1.00 26.18 286 ASP A N 1
ATOM 2269 C CA . ASP A 1 306 ? 18.060 119.863 49.054 1.00 29.99 286 ASP A CA 1
ATOM 2270 C C . ASP A 1 306 ? 17.664 118.432 48.674 1.00 28.16 286 ASP A C 1
ATOM 2271 O O . ASP A 1 306 ? 17.054 118.221 47.585 1.00 26.55 286 ASP A O 1
ATOM 2276 N N . ILE A 1 307 ? 17.996 117.486 49.545 1.00 26.11 287 ILE A N 1
ATOM 2277 C CA . ILE A 1 307 ? 17.567 116.070 49.375 1.00 24.18 287 ILE A CA 1
ATOM 2278 C C . ILE A 1 307 ? 16.034 116.045 49.330 1.00 23.58 287 ILE A C 1
ATOM 2279 O O . ILE A 1 307 ? 15.410 116.723 50.172 1.00 25.03 287 ILE A O 1
ATOM 2284 N N . GLY A 1 308 ? 15.468 115.339 48.343 1.00 22.59 288 GLY A N 1
ATOM 2285 C CA . GLY A 1 308 ? 14.025 115.098 48.216 1.00 23.42 288 GLY A CA 1
ATOM 2286 C C . GLY A 1 308 ? 13.297 116.229 47.508 1.00 24.68 288 GLY A C 1
ATOM 2287 O O . GLY A 1 308 ? 12.064 116.158 47.388 1.00 26.47 288 GLY A O 1
ATOM 2288 N N . GLU A 1 309 ? 14.005 117.246 47.047 1.00 24.13 289 GLU A N 1
ATOM 2289 C CA . GLU A 1 309 ? 13.389 118.405 46.360 1.00 26.66 289 GLU A CA 1
ATOM 2290 C C . GLU A 1 309 ? 13.354 118.110 44.850 1.00 27.24 289 GLU A C 1
ATOM 2291 O O . GLU A 1 309 ? 14.439 118.096 44.216 1.00 23.48 289 GLU A O 1
ATOM 2297 N N . GLU A 1 310 ? 12.159 117.840 44.313 1.00 26.78 290 GLU A N 1
ATOM 2298 C CA . GLU A 1 310 ? 11.937 117.492 42.889 1.00 30.02 290 GLU A CA 1
ATOM 2299 C C . GLU A 1 310 ? 11.946 118.773 42.043 1.00 28.39 290 GLU A C 1
ATOM 2300 O O . GLU A 1 310 ? 11.293 119.720 42.417 1.00 25.98 290 GLU A O 1
ATOM 2306 N N . ILE A 1 311 ? 12.661 118.783 40.923 1.00 27.60 291 ILE A N 1
ATOM 2307 C CA . ILE A 1 311 ? 12.636 119.901 39.934 1.00 25.30 291 ILE A CA 1
ATOM 2308 C C . ILE A 1 311 ? 12.291 119.323 38.567 1.00 25.71 291 ILE A C 1
ATOM 2309 O O . ILE A 1 311 ? 12.441 118.097 38.369 1.00 25.02 291 ILE A O 1
ATOM 2314 N N . THR A 1 312 ? 11.861 120.193 37.652 1.00 24.39 292 THR A N 1
ATOM 2315 C CA . THR A 1 312 ? 11.506 119.839 36.270 1.00 24.59 292 THR A CA 1
ATOM 2316 C C . THR A 1 312 ? 12.416 120.613 35.322 1.00 25.30 292 THR A C 1
ATOM 2317 O O . THR A 1 312 ? 12.492 121.849 35.445 1.00 24.99 292 THR A O 1
ATOM 2321 N N . ILE A 1 313 ? 13.034 119.910 34.381 1.00 23.48 293 ILE A N 1
ATOM 2322 C CA . ILE A 1 313 ? 13.949 120.531 33.390 1.00 25.10 293 ILE A CA 1
ATOM 2323 C C . ILE A 1 313 ? 13.412 120.239 31.991 1.00 23.45 293 ILE A C 1
ATOM 2324 O O . ILE A 1 313 ? 13.002 119.101 31.733 1.00 24.75 293 ILE A O 1
ATOM 2329 N N . GLU A 1 314 ? 13.401 121.268 31.150 1.00 23.32 294 GLU A N 1
ATOM 2330 C CA . GLU A 1 314 ? 12.909 121.244 29.754 1.00 23.04 294 GLU A CA 1
ATOM 2331 C C . GLU A 1 314 ? 14.052 120.967 28.782 1.00 22.30 294 GLU A C 1
ATOM 2332 O O . GLU A 1 314 ? 15.226 121.100 29.171 1.00 22.63 294 GLU A O 1
ATOM 2338 N N . SER A 1 315 ? 13.672 120.652 27.550 1.00 22.75 295 SER A N 1
ATOM 2339 C CA . SER A 1 315 ? 14.511 120.451 26.350 1.00 23.01 295 SER A CA 1
ATOM 2340 C C . SER A 1 315 ? 14.268 121.586 25.350 1.00 24.39 295 SER A C 1
ATOM 2341 O O . SER A 1 315 ? 13.314 122.386 25.531 1.00 23.18 295 SER A O 1
ATOM 2344 N N . ILE A 1 316 ? 15.021 121.568 24.254 1.00 24.53 296 ILE A N 1
ATOM 2345 C CA . ILE A 1 316 ? 14.843 122.523 23.127 1.00 24.30 296 ILE A CA 1
ATOM 2346 C C . ILE A 1 316 ? 13.410 122.476 22.588 1.00 25.09 296 ILE A C 1
ATOM 2347 O O . ILE A 1 316 ? 12.961 123.522 22.049 1.00 24.80 296 ILE A O 1
ATOM 2352 N N . ILE A 1 317 ? 12.693 121.349 22.717 1.00 24.70 297 ILE A N 1
ATOM 2353 C CA . ILE A 1 317 ? 11.297 121.233 22.189 1.00 24.36 297 ILE A CA 1
ATOM 2354 C C . ILE A 1 317 ? 10.281 121.288 23.329 1.00 23.29 297 ILE A C 1
ATOM 2355 O O . ILE A 1 317 ? 9.111 120.965 23.088 1.00 24.09 297 ILE A O 1
ATOM 2360 N N . GLY A 1 318 ? 10.706 121.672 24.523 1.00 25.10 298 GLY A N 1
ATOM 2361 C CA . GLY A 1 318 ? 9.810 121.855 25.678 1.00 26.49 298 GLY A CA 1
ATOM 2362 C C . GLY A 1 318 ? 9.312 120.544 26.246 1.00 25.22 298 GLY A C 1
ATOM 2363 O O . GLY A 1 318 ? 8.288 120.549 26.944 1.00 27.02 298 GLY A O 1
ATOM 2364 N N . THR A 1 319 ? 9.983 119.433 25.962 1.00 26.85 299 THR A N 1
ATOM 2365 C CA . THR A 1 319 ? 9.709 118.144 26.652 1.00 26.36 299 THR A CA 1
ATOM 2366 C C . THR A 1 319 ? 10.449 118.176 27.998 1.00 27.15 299 THR A C 1
ATOM 2367 O O . THR A 1 319 ? 11.365 119.025 28.181 1.00 26.72 299 THR A O 1
ATOM 2371 N N . LYS A 1 320 ? 10.063 117.320 28.932 1.00 25.71 300 LYS A N 1
ATOM 2372 C CA . LYS A 1 320 ? 10.522 117.495 30.331 1.00 25.48 300 LYS A CA 1
ATOM 2373 C C . LYS A 1 320 ? 10.931 116.172 30.969 1.00 23.95 300 LYS A C 1
ATOM 2374 O O . LYS A 1 320 ? 10.338 115.132 30.656 1.00 24.31 300 LYS A O 1
ATOM 2380 N N . PHE A 1 321 ? 11.891 116.255 31.888 1.00 23.81 301 PHE A N 1
ATOM 2381 C CA . PHE A 1 321 ? 12.206 115.217 32.890 1.00 22.15 301 PHE A CA 1
ATOM 2382 C C . PHE A 1 321 ? 12.044 115.845 34.274 1.00 24.41 301 PHE A C 1
ATOM 2383 O O . PHE A 1 321 ? 12.201 117.067 34.394 1.00 24.13 301 PHE A O 1
ATOM 2391 N N . THR A 1 322 ? 11.775 115.030 35.292 1.00 24.62 302 THR A N 1
ATOM 2392 C CA . THR A 1 322 ? 11.946 115.429 36.713 1.00 24.89 302 THR A CA 1
ATOM 2393 C C . THR A 1 322 ? 13.350 115.023 37.165 1.00 24.54 302 THR A C 1
ATOM 2394 O O . THR A 1 322 ? 13.946 114.083 36.579 1.00 23.88 302 THR A O 1
ATOM 2398 N N . GLY A 1 323 ? 13.859 115.709 38.181 1.00 24.30 303 GLY A N 1
ATOM 2399 C CA . GLY A 1 323 ? 15.136 115.362 38.823 1.00 25.15 303 GLY A CA 1
ATOM 2400 C C . GLY A 1 323 ? 15.000 115.533 40.322 1.00 26.69 303 GLY A C 1
ATOM 2401 O O . GLY A 1 323 ? 14.217 116.418 40.762 1.00 23.25 303 GLY A O 1
ATOM 2402 N N . LYS A 1 324 ? 15.723 114.728 41.088 1.00 27.13 304 LYS A N 1
ATOM 2403 C CA . LYS A 1 324 ? 15.686 114.818 42.568 1.00 29.66 304 LYS A CA 1
ATOM 2404 C C . LYS A 1 324 ? 16.959 114.199 43.126 1.00 26.76 304 LYS A C 1
ATOM 2405 O O . LYS A 1 324 ? 17.405 113.163 42.606 1.00 23.05 304 LYS A O 1
ATOM 2411 N N . VAL A 1 325 ? 17.527 114.843 44.137 1.00 26.82 305 VAL A N 1
ATOM 2412 C CA . VAL A 1 325 ? 18.679 114.289 44.892 1.00 28.03 305 VAL A CA 1
ATOM 2413 C C . VAL A 1 325 ? 18.096 113.250 45.855 1.00 27.13 305 VAL A C 1
ATOM 2414 O O . VAL A 1 325 ? 17.286 113.639 46.694 1.00 27.55 305 VAL A O 1
ATOM 2418 N N . VAL A 1 326 ? 18.507 111.987 45.731 1.00 26.32 306 VAL A N 1
ATOM 2419 C CA . VAL A 1 326 ? 18.025 110.862 46.591 1.00 27.05 306 VAL A CA 1
ATOM 2420 C C . VAL A 1 326 ? 18.816 110.859 47.896 1.00 25.75 306 VAL A C 1
ATOM 2421 O O . VAL A 1 326 ? 18.202 110.744 48.959 1.00 29.43 306 VAL A O 1
ATOM 2425 N N . GLU A 1 327 ? 20.135 110.979 47.807 1.00 25.92 307 GLU A N 1
ATOM 2426 C CA . GLU A 1 327 ? 21.032 110.850 48.973 1.00 26.59 307 GLU A CA 1
ATOM 2427 C C . GLU A 1 327 ? 22.435 111.361 48.632 1.00 27.74 307 GLU A C 1
ATOM 2428 O O . GLU A 1 327 ? 22.757 111.525 47.431 1.00 24.11 307 GLU A O 1
ATOM 2434 N N . GLU A 1 328 ? 23.252 111.533 49.668 1.00 27.64 308 GLU A N 1
ATOM 2435 C CA . GLU A 1 328 ? 24.673 111.939 49.554 1.00 29.60 308 GLU A CA 1
ATOM 2436 C C . GLU A 1 328 ? 25.550 110.708 49.613 1.00 30.09 308 GLU A C 1
ATOM 2437 O O . GLU A 1 328 ? 25.214 109.756 50.345 1.00 31.05 308 GLU A O 1
ATOM 2443 N N . THR A 1 329 ? 26.675 110.770 48.923 1.00 29.93 309 THR A N 1
ATOM 2444 C CA . THR A 1 329 ? 27.649 109.662 48.918 1.00 30.03 309 THR A CA 1
ATOM 2445 C C . THR A 1 329 ? 29.021 110.245 48.595 1.00 30.61 309 THR A C 1
ATOM 2446 O O . THR A 1 329 ? 29.133 111.476 48.449 1.00 33.34 309 THR A O 1
ATOM 2450 N N . ARG A 1 330 ? 30.021 109.389 48.545 1.00 34.13 310 ARG A N 1
ATOM 2451 C CA . ARG A 1 330 ? 31.375 109.726 48.052 1.00 40.86 310 ARG A CA 1
ATOM 2452 C C . ARG A 1 330 ? 31.663 108.835 46.843 1.00 40.14 310 ARG A C 1
ATOM 2453 O O . ARG A 1 330 ? 31.030 107.766 46.725 1.00 45.64 310 ARG A O 1
ATOM 2461 N N . TYR A 1 331 ? 32.525 109.291 45.944 1.00 35.68 311 TYR A N 1
ATOM 2462 C CA . TYR A 1 331 ? 32.947 108.516 44.751 1.00 33.67 311 TYR A CA 1
ATOM 2463 C C . TYR A 1 331 ? 34.392 108.906 44.454 1.00 32.63 311 TYR A C 1
ATOM 2464 O O . TYR A 1 331 ? 34.638 110.061 44.090 1.00 34.25 311 TYR A O 1
ATOM 2473 N N . GLY A 1 332 ? 35.327 107.975 44.627 1.00 35.46 312 GLY A N 1
ATOM 2474 C CA . GLY A 1 332 ? 36.759 108.304 44.724 1.00 35.34 312 GLY A CA 1
ATOM 2475 C C . GLY A 1 332 ? 36.940 109.373 45.779 1.00 35.34 312 GLY A C 1
ATOM 2476 O O . GLY A 1 332 ? 36.392 109.223 46.862 1.00 35.69 312 GLY A O 1
ATOM 2477 N N . LEU A 1 333 ? 37.572 110.485 45.442 1.00 40.08 313 LEU A N 1
ATOM 2478 C CA . LEU A 1 333 ? 37.831 111.583 46.410 1.00 40.30 313 LEU A CA 1
ATOM 2479 C C . LEU A 1 333 ? 36.679 112.599 46.424 1.00 38.00 313 LEU A C 1
ATOM 2480 O O . LEU A 1 333 ? 36.762 113.530 47.224 1.00 40.67 313 LEU A O 1
ATOM 2485 N N . TYR A 1 334 ? 35.625 112.422 45.618 1.00 36.59 314 TYR A N 1
ATOM 2486 C CA . TYR A 1 334 ? 34.582 113.468 45.398 1.00 37.29 314 TYR A CA 1
ATOM 2487 C C . TYR A 1 334 ? 33.398 113.292 46.347 1.00 34.64 314 TYR A C 1
ATOM 2488 O O . TYR A 1 334 ? 32.941 112.149 46.555 1.00 35.81 314 TYR A O 1
ATOM 2497 N N . ARG A 1 335 ? 32.875 114.409 46.846 1.00 33.95 315 ARG A N 1
ATOM 2498 C CA . ARG A 1 335 ? 31.477 114.474 47.337 1.00 36.40 315 ARG A CA 1
ATOM 2499 C C . ARG A 1 335 ? 30.552 114.192 46.145 1.00 34.06 315 ARG A C 1
ATOM 2500 O O . ARG A 1 335 ? 30.800 114.710 45.031 1.00 29.70 315 ARG A O 1
ATOM 2508 N N . ALA A 1 336 ? 29.549 113.343 46.348 1.00 30.75 316 ALA A N 1
ATOM 2509 C CA . ALA A 1 336 ? 28.666 112.883 45.257 1.00 28.39 316 ALA A CA 1
ATOM 2510 C C . ALA A 1 336 ? 27.228 112.811 45.748 1.00 26.42 316 ALA A C 1
ATOM 2511 O O . ALA A 1 336 ? 26.976 112.955 46.959 1.00 29.45 316 ALA A O 1
ATOM 2513 N N . ILE A 1 337 ? 26.329 112.589 44.803 1.00 24.00 317 ILE A N 1
ATOM 2514 C CA . ILE A 1 337 ? 24.897 112.292 45.041 1.00 21.85 317 ILE A CA 1
ATOM 2515 C C . ILE A 1 337 ? 24.522 111.043 44.251 1.00 21.57 317 ILE A C 1
ATOM 2516 O O . ILE A 1 337 ? 25.207 110.706 43.297 1.00 23.10 317 ILE A O 1
ATOM 2521 N N . ILE A 1 338 ? 23.450 110.395 44.677 1.00 22.91 318 ILE A N 1
ATOM 2522 C CA . ILE A 1 338 ? 22.627 109.502 43.831 1.00 23.00 318 ILE A CA 1
ATOM 2523 C C . ILE A 1 338 ? 21.485 110.373 43.346 1.00 22.36 318 ILE A C 1
ATOM 2524 O O . ILE A 1 338 ? 20.721 110.863 44.165 1.00 22.26 318 ILE A O 1
ATOM 2529 N N . PRO A 1 339 ? 21.404 110.656 42.030 1.00 21.66 319 PRO A N 1
ATOM 2530 C CA . PRO A 1 339 ? 20.267 111.366 41.465 1.00 21.38 319 PRO A CA 1
ATOM 2531 C C . PRO A 1 339 ? 19.172 110.411 40.979 1.00 21.57 319 PRO A C 1
ATOM 2532 O O . PRO A 1 339 ? 19.447 109.296 40.519 1.00 20.48 319 PRO A O 1
ATOM 2536 N N . GLU A 1 340 ? 17.938 110.881 41.095 1.00 22.53 320 GLU A N 1
ATOM 2537 C CA . GLU A 1 340 ? 16.760 110.288 40.450 1.00 23.00 320 GLU A CA 1
ATOM 2538 C C . GLU A 1 340 ? 16.384 111.149 39.231 1.00 25.41 320 GLU A C 1
ATOM 2539 O O . GLU A 1 340 ? 16.277 112.393 39.385 1.00 26.85 320 GLU A O 1
ATOM 2545 N N . VAL A 1 341 ? 16.144 110.516 38.084 1.00 23.93 321 VAL A N 1
ATOM 2546 C CA . VAL A 1 341 ? 15.546 111.190 36.896 1.00 24.67 321 VAL A CA 1
ATOM 2547 C C . VAL A 1 341 ? 14.250 110.473 36.551 1.00 22.92 321 VAL A C 1
ATOM 2548 O O . VAL A 1 341 ? 14.241 109.245 36.568 1.00 25.09 321 VAL A O 1
ATOM 2552 N N . GLY A 1 342 ? 13.194 111.226 36.271 1.00 21.78 322 GLY A N 1
ATOM 2553 C CA . GLY A 1 342 ? 11.889 110.654 35.911 1.00 21.88 322 GLY A CA 1
ATOM 2554 C C . GLY A 1 342 ? 11.445 111.142 34.540 1.00 24.32 322 GLY A C 1
ATOM 2555 O O . GLY A 1 342 ? 11.708 112.312 34.204 1.00 25.68 322 GLY A O 1
ATOM 2556 N N . GLY A 1 343 ? 10.750 110.293 33.794 1.00 25.04 323 GLY A N 1
ATOM 2557 C CA . GLY A 1 343 ? 10.170 110.631 32.485 1.00 26.52 323 GLY A CA 1
ATOM 2558 C C . GLY A 1 343 ? 9.301 109.506 31.981 1.00 27.71 323 GLY A C 1
ATOM 2559 O O . GLY A 1 343 ? 8.858 108.654 32.796 1.00 26.59 323 GLY A O 1
ATOM 2560 N N . ASN A 1 344 ? 9.059 109.490 30.685 1.00 25.02 324 ASN A N 1
ATOM 2561 C CA . ASN A 1 344 ? 8.246 108.433 30.048 1.00 27.24 324 ASN A CA 1
ATOM 2562 C C . ASN A 1 344 ? 8.709 108.326 28.594 1.00 27.62 324 ASN A C 1
ATOM 2563 O O . ASN A 1 344 ? 9.354 109.271 28.085 1.00 27.10 324 ASN A O 1
ATOM 2568 N N . ALA A 1 345 ? 8.354 107.225 27.955 1.00 27.48 325 ALA A N 1
ATOM 2569 C CA . ALA A 1 345 ? 8.780 106.869 26.591 1.00 26.06 325 ALA A CA 1
ATOM 2570 C C . ALA A 1 345 ? 7.583 106.244 25.893 1.00 26.89 325 ALA A C 1
ATOM 2571 O O . ALA A 1 345 ? 6.690 105.725 26.612 1.00 27.66 325 ALA A O 1
ATOM 2573 N N . TYR A 1 346 ? 7.553 106.314 24.561 1.00 26.04 326 TYR A N 1
ATOM 2574 C CA . TYR A 1 346 ? 6.479 105.702 23.744 1.00 25.77 326 TYR A CA 1
ATOM 2575 C C . TYR A 1 346 ? 7.120 104.928 22.599 1.00 25.19 326 TYR A C 1
ATOM 2576 O O . TYR A 1 346 ? 8.114 105.404 21.998 1.00 23.29 326 TYR A O 1
ATOM 2585 N N . ILE A 1 347 ? 6.557 103.748 22.331 1.00 24.82 327 ILE A N 1
ATOM 2586 C CA . ILE A 1 347 ? 6.889 102.914 21.143 1.00 23.96 327 ILE A CA 1
ATOM 2587 C C . ILE A 1 347 ? 6.391 103.644 19.890 1.00 22.82 327 ILE A C 1
ATOM 2588 O O . ILE A 1 347 ? 5.230 104.139 19.886 1.00 22.15 327 ILE A O 1
ATOM 2593 N N . VAL A 1 348 ? 7.248 103.752 18.872 1.00 22.18 328 VAL A N 1
ATOM 2594 C CA . VAL A 1 348 ? 6.858 104.483 17.633 1.00 22.64 328 VAL A CA 1
ATOM 2595 C C . VAL A 1 348 ? 7.006 103.582 16.415 1.00 24.54 328 VAL A C 1
ATOM 2596 O O . VAL A 1 348 ? 6.478 103.972 15.382 1.00 27.30 328 VAL A O 1
ATOM 2600 N N . ALA A 1 349 ? 7.690 102.441 16.509 1.00 27.35 329 ALA A N 1
ATOM 2601 C CA . ALA A 1 349 ? 7.906 101.575 15.330 1.00 27.86 329 ALA A CA 1
ATOM 2602 C C . ALA A 1 349 ? 8.475 100.219 15.732 1.00 29.54 329 ALA A C 1
ATOM 2603 O O . ALA A 1 349 ? 9.193 100.150 16.745 1.00 27.90 329 ALA A O 1
ATOM 2605 N N . LYS A 1 350 ? 8.173 99.201 14.917 1.00 30.47 330 LYS A N 1
ATOM 2606 C CA . LYS A 1 350 ? 8.871 97.894 14.877 1.00 30.93 330 LYS A CA 1
ATOM 2607 C C . LYS A 1 350 ? 9.528 97.808 13.509 1.00 28.18 330 LYS A C 1
ATOM 2608 O O . LYS A 1 350 ? 8.807 97.817 12.525 1.00 28.46 330 LYS A O 1
ATOM 2614 N N . ASN A 1 351 ? 10.849 97.786 13.456 1.00 27.90 331 ASN A N 1
ATOM 2615 C CA . ASN A 1 351 ? 11.586 97.958 12.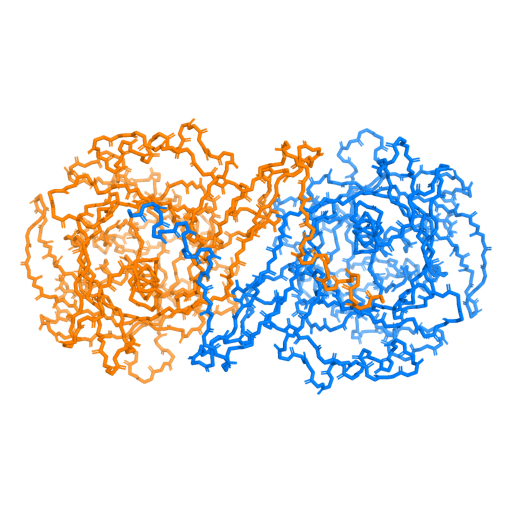189 1.00 27.19 331 ASN A CA 1
ATOM 2616 C C . ASN A 1 351 ? 12.290 96.648 11.868 1.00 26.52 331 ASN A C 1
ATOM 2617 O O . ASN A 1 351 ? 12.814 96.004 12.795 1.00 27.75 331 ASN A O 1
ATOM 2622 N N . THR A 1 352 ? 12.249 96.263 10.598 1.00 24.00 332 THR A N 1
ATOM 2623 C CA . THR A 1 352 ? 13.130 95.242 10.003 1.00 23.56 332 THR A CA 1
ATOM 2624 C C . THR A 1 352 ? 14.040 95.960 9.019 1.00 24.78 332 THR A C 1
ATOM 2625 O O . THR A 1 352 ? 13.586 96.278 7.891 1.00 26.73 332 THR A O 1
ATOM 2629 N N . PHE A 1 353 ? 15.269 96.223 9.452 1.00 23.44 333 PHE A N 1
ATOM 2630 C CA . PHE A 1 353 ? 16.312 96.847 8.623 1.00 24.15 333 PHE A CA 1
ATOM 2631 C C . PHE A 1 353 ? 16.936 95.765 7.752 1.00 25.30 333 PHE A C 1
ATOM 2632 O O . PHE A 1 353 ? 17.161 94.635 8.237 1.00 25.98 333 PHE A O 1
ATOM 2640 N N . LEU A 1 354 ? 17.163 96.118 6.488 1.00 22.71 334 LEU A N 1
ATOM 2641 C CA . LEU A 1 354 ? 17.657 95.205 5.435 1.00 23.94 334 LEU A CA 1
ATOM 2642 C C . LEU A 1 354 ? 18.896 95.823 4.790 1.00 24.98 334 LEU A C 1
ATOM 2643 O O . LEU A 1 354 ? 18.908 97.032 4.513 1.00 24.53 334 LEU A O 1
ATOM 2648 N N . ILE A 1 355 ? 19.928 95.017 4.597 1.00 26.19 335 ILE A N 1
ATOM 2649 C CA . ILE A 1 355 ? 21.169 95.444 3.904 1.00 25.82 335 ILE A CA 1
ATOM 2650 C C . ILE A 1 355 ? 21.315 94.564 2.650 1.00 27.38 335 ILE A C 1
ATOM 2651 O O . ILE A 1 355 ? 21.617 93.350 2.764 1.00 25.45 335 ILE A O 1
ATOM 2656 N N . ASP A 1 356 ? 21.051 95.173 1.500 1.00 27.72 336 ASP A N 1
ATOM 2657 C CA . ASP A 1 356 ? 21.305 94.604 0.160 1.00 25.08 336 ASP A CA 1
ATOM 2658 C C . ASP A 1 356 ? 22.813 94.541 -0.037 1.00 28.66 336 ASP A C 1
ATOM 2659 O O . ASP A 1 356 ? 23.506 95.562 0.037 1.00 29.08 336 ASP A O 1
ATOM 2664 N N . PRO A 1 357 ? 23.388 93.350 -0.297 1.00 32.16 337 PRO A N 1
ATOM 2665 C CA . PRO A 1 357 ? 24.831 93.260 -0.537 1.00 33.45 337 PRO A CA 1
ATOM 2666 C C . PRO A 1 357 ? 25.322 94.149 -1.694 1.00 33.36 337 PRO A C 1
ATOM 2667 O O . PRO A 1 357 ? 26.478 94.521 -1.664 1.00 30.64 337 PRO A O 1
ATOM 2671 N N . GLN A 1 358 ? 24.454 94.536 -2.635 1.00 31.64 338 GLN A N 1
ATOM 2672 C CA . GLN A 1 358 ? 24.857 95.418 -3.768 1.00 35.30 338 GLN A CA 1
ATOM 2673 C C . GLN A 1 358 ? 24.709 96.903 -3.416 1.00 32.26 338 GLN A C 1
ATOM 2674 O O . GLN A 1 358 ? 25.046 97.743 -4.274 1.00 29.65 338 GLN A O 1
ATOM 2680 N N . ASP A 1 359 ? 24.220 97.243 -2.221 1.00 32.29 339 ASP A N 1
ATOM 2681 C CA . ASP A 1 359 ? 23.980 98.663 -1.851 1.00 29.86 339 ASP A CA 1
ATOM 2682 C C . ASP A 1 359 ? 25.330 99.327 -1.585 1.00 30.90 339 ASP A C 1
ATOM 2683 O O . ASP A 1 359 ? 26.036 98.938 -0.647 1.00 29.73 339 ASP A O 1
ATOM 2688 N N . PRO A 1 360 ? 25.747 100.331 -2.393 1.00 26.47 340 PRO A N 1
ATOM 2689 C CA . PRO A 1 360 ? 27.034 100.988 -2.183 1.00 27.29 340 PRO A CA 1
ATOM 2690 C C . PRO A 1 360 ? 27.038 101.836 -0.911 1.00 27.02 340 PRO A C 1
ATOM 2691 O O . PRO A 1 360 ? 28.105 102.178 -0.496 1.00 30.03 340 PRO A O 1
ATOM 2695 N N . LEU A 1 361 ? 25.878 102.133 -0.326 1.00 26.09 341 LEU A N 1
ATOM 2696 C CA . LEU A 1 361 ? 25.789 102.911 0.941 1.00 29.26 341 LEU A CA 1
ATOM 2697 C C . LEU A 1 361 ? 25.248 102.017 2.061 1.00 30.41 341 LEU A C 1
ATOM 2698 O O . LEU A 1 361 ? 24.545 102.547 2.956 1.00 30.94 341 LEU A O 1
ATOM 2703 N N . LYS A 1 362 ? 25.565 100.721 2.025 1.00 29.91 342 LYS A N 1
ATOM 2704 C CA . LYS A 1 362 ? 25.036 99.709 2.978 1.00 30.78 342 LYS A CA 1
ATOM 2705 C C . LYS A 1 362 ? 25.331 100.111 4.434 1.00 30.28 342 LYS A C 1
ATOM 2706 O O . LYS A 1 362 ? 24.467 99.820 5.295 1.00 32.39 342 LYS A O 1
ATOM 2712 N N . TYR A 1 363 ? 26.480 100.744 4.702 1.00 29.09 343 TYR A N 1
ATOM 2713 C CA . TYR A 1 363 ? 26.894 101.206 6.059 1.00 31.59 343 TYR A CA 1
ATOM 2714 C C . TYR A 1 363 ? 26.711 102.727 6.208 1.00 30.65 343 TYR A C 1
ATOM 2715 O O . TYR A 1 363 ? 27.338 103.347 7.100 1.00 29.77 343 TYR A O 1
ATOM 2724 N N . GLY A 1 364 ? 25.870 103.323 5.364 1.00 29.27 344 GLY A N 1
ATOM 2725 C CA . GLY A 1 364 ? 25.301 104.677 5.562 1.00 29.54 344 GLY A CA 1
ATOM 2726 C C . GLY A 1 364 ? 26.298 105.807 5.359 1.00 28.35 344 GLY A C 1
ATOM 2727 O O . GLY A 1 364 ? 27.430 105.556 4.902 1.00 28.68 344 GLY A O 1
ATOM 2728 N N . PHE A 1 365 ? 25.898 107.034 5.692 1.00 26.24 345 PHE A N 1
ATOM 2729 C CA . PHE A 1 365 ? 26.735 108.239 5.486 1.00 25.04 345 PHE A CA 1
ATOM 2730 C C . PHE A 1 365 ? 26.282 109.302 6.479 1.00 25.21 345 PHE A C 1
ATOM 2731 O O . PHE A 1 365 ? 25.153 109.189 7.020 1.00 23.06 345 PHE A O 1
ATOM 2739 N N . PHE A 1 366 ? 27.127 110.316 6.673 1.00 26.40 346 PHE A N 1
ATOM 2740 C CA . PHE A 1 366 ? 26.946 111.345 7.724 1.00 29.65 346 PHE A CA 1
ATOM 2741 C C . PHE A 1 366 ? 26.909 112.769 7.141 1.00 29.39 346 PHE A C 1
ATOM 2742 O O . PHE A 1 366 ? 27.917 113.204 6.574 1.00 29.42 346 PHE A O 1
ATOM 2750 N N . LEU A 1 367 ? 25.787 113.476 7.316 1.00 30.60 347 LEU A N 1
ATOM 2751 C CA . LEU A 1 367 ? 25.662 114.945 7.079 1.00 33.08 347 LEU A CA 1
ATOM 2752 C C . LEU A 1 367 ? 25.035 115.624 8.297 1.00 32.55 347 LEU A C 1
ATOM 2753 O O . LEU A 1 367 ? 24.022 115.104 8.759 1.00 30.64 347 LEU A O 1
ATOM 2758 N N . ARG A 1 368 ? 25.512 116.807 8.700 1.00 36.37 348 ARG A N 1
ATOM 2759 C CA . ARG A 1 368 ? 24.787 117.670 9.684 1.00 37.63 348 ARG A CA 1
ATOM 2760 C C . ARG A 1 368 ? 25.186 119.145 9.563 1.00 34.38 348 ARG A C 1
ATOM 2761 O O . ARG A 1 368 ? 26.310 119.419 9.133 1.00 39.71 348 ARG A O 1
ATOM 2769 N N . MET B 1 21 ? 16.087 84.849 27.865 1.00 71.27 1 MET B N 1
ATOM 2770 C CA . MET B 1 21 ? 15.972 86.346 27.848 1.00 74.33 1 MET B CA 1
ATOM 2771 C C . MET B 1 21 ? 16.082 86.846 26.403 1.00 74.15 1 MET B C 1
ATOM 2772 O O . MET B 1 21 ? 15.164 87.542 25.939 1.00 72.65 1 MET B O 1
ATOM 2777 N N . PHE B 1 22 ? 17.185 86.515 25.730 1.00 71.01 2 PHE B N 1
ATOM 2778 C CA . PHE B 1 22 ? 17.428 86.819 24.298 1.00 70.71 2 PHE B CA 1
ATOM 2779 C C . PHE B 1 22 ? 16.274 86.305 23.430 1.00 72.84 2 PHE B C 1
ATOM 2780 O O . PHE B 1 22 ? 16.100 86.865 22.339 1.00 72.40 2 PHE B O 1
ATOM 2788 N N . LYS B 1 23 ? 15.514 85.299 23.874 1.00 70.42 3 LYS B N 1
ATOM 2789 C CA . LYS B 1 23 ? 14.280 84.862 23.160 1.00 78.32 3 LYS B CA 1
ATOM 2790 C C . LYS B 1 23 ? 13.150 85.867 23.437 1.00 73.56 3 LYS B C 1
ATOM 2791 O O . LYS B 1 23 ? 12.502 86.315 22.460 1.00 71.07 3 LYS B O 1
ATOM 2797 N N . LYS B 1 24 ? 12.917 86.198 24.712 1.00 70.47 4 LYS B N 1
ATOM 2798 C CA . LYS B 1 24 ? 11.979 87.276 25.137 1.00 70.16 4 LYS B CA 1
ATOM 2799 C C . LYS B 1 24 ? 12.209 88.497 24.239 1.00 67.59 4 LYS B C 1
ATOM 2800 O O . LYS B 1 24 ? 11.229 88.997 23.597 1.00 62.76 4 LYS B O 1
ATOM 2806 N N . LEU B 1 25 ? 13.476 88.926 24.186 1.00 55.55 5 LEU B N 1
ATOM 2807 C CA . LEU B 1 25 ? 13.928 90.114 23.428 1.00 57.89 5 LEU B CA 1
ATOM 2808 C C . LEU B 1 25 ? 13.551 89.931 21.959 1.00 59.40 5 LEU B C 1
ATOM 2809 O O . LEU B 1 25 ? 12.798 90.766 21.440 1.00 65.50 5 LEU B O 1
ATOM 2814 N N . GLU B 1 26 ? 14.021 88.864 21.320 1.00 64.84 6 GLU B N 1
ATOM 2815 C CA . GLU B 1 26 ? 13.693 88.586 19.898 1.00 73.54 6 GLU B CA 1
ATOM 2816 C C . GLU B 1 26 ? 12.172 88.600 19.726 1.00 76.13 6 GLU B C 1
ATOM 2817 O O . GLU B 1 26 ? 11.706 89.254 18.781 1.00 71.13 6 GLU B O 1
ATOM 2823 N N . ASN B 1 27 ? 11.442 87.946 20.639 1.00 73.83 7 ASN B N 1
ATOM 2824 C CA . ASN B 1 27 ? 9.962 87.794 20.588 1.00 80.52 7 ASN B CA 1
ATOM 2825 C C . ASN B 1 27 ? 9.255 89.160 20.640 1.00 79.52 7 ASN B C 1
ATOM 2826 O O . ASN B 1 27 ? 8.125 89.241 20.070 1.00 66.62 7 ASN B O 1
ATOM 2831 N N . LEU B 1 28 ? 9.880 90.189 21.247 1.00 71.33 8 LEU B N 1
ATOM 2832 C CA . LEU B 1 28 ? 9.448 91.609 21.103 1.00 64.12 8 LEU B CA 1
ATOM 2833 C C . LEU B 1 28 ? 9.180 91.916 19.631 1.00 62.76 8 LEU B C 1
ATOM 2834 O O . LEU B 1 28 ? 8.370 92.824 19.377 1.00 56.87 8 LEU B O 1
ATOM 2839 N N . GLU B 1 29 ? 9.857 91.217 18.708 1.00 66.56 9 GLU B N 1
ATOM 2840 C CA . GLU B 1 29 ? 9.637 91.355 17.240 1.00 69.76 9 GLU B CA 1
ATOM 2841 C C . GLU B 1 29 ? 8.156 91.121 16.937 1.00 70.04 9 GLU B C 1
ATOM 2842 O O . GLU B 1 29 ? 7.632 91.730 15.983 1.00 73.95 9 GLU B O 1
ATOM 2848 N N . LYS B 1 30 ? 7.524 90.221 17.695 1.00 68.69 10 LYS B N 1
ATOM 2849 C CA . LYS B 1 30 ? 6.133 89.768 17.436 1.00 72.58 10 LYS B CA 1
ATOM 2850 C C . LYS B 1 30 ? 5.193 90.342 18.503 1.00 64.14 10 LYS B C 1
ATOM 2851 O O . LYS B 1 30 ? 4.007 89.994 18.480 1.00 56.08 10 LYS B O 1
ATOM 2857 N N . TRP B 1 31 ? 5.679 91.248 19.362 1.00 56.62 11 TRP B N 1
ATOM 2858 C CA . TRP B 1 31 ? 4.811 92.098 20.218 1.00 47.36 11 TRP B CA 1
ATOM 2859 C C . TRP B 1 31 ? 3.784 92.803 19.339 1.00 42.68 11 TRP B C 1
ATOM 2860 O O . TRP B 1 31 ? 4.172 93.335 18.295 1.00 42.07 11 TRP B O 1
ATOM 2871 N N . GLU B 1 32 ? 2.532 92.830 19.778 1.00 43.76 12 GLU B N 1
ATOM 2872 C CA . GLU B 1 32 ? 1.400 93.396 19.007 1.00 49.49 12 GLU B CA 1
ATOM 2873 C C . GLU B 1 32 ? 0.749 94.473 19.863 1.00 44.88 12 GLU B C 1
ATOM 2874 O O . GLU B 1 32 ? 0.428 94.236 21.024 1.00 43.42 12 GLU B O 1
ATOM 2880 N N . PRO B 1 33 ? 0.546 95.695 19.331 1.00 41.35 13 PRO B N 1
ATOM 2881 C CA . PRO B 1 33 ? 0.017 96.785 20.143 1.00 40.68 13 PRO B CA 1
ATOM 2882 C C . PRO B 1 33 ? -1.462 96.569 20.412 1.00 35.86 13 PRO B C 1
ATOM 2883 O O . PRO B 1 33 ? -2.094 95.795 19.720 1.00 35.60 13 PRO B O 1
ATOM 2887 N N . PRO B 1 34 ? -2.051 97.257 21.408 1.00 36.81 14 PRO B N 1
ATOM 2888 C CA . PRO B 1 34 ? -3.505 97.336 21.526 1.00 37.53 14 PRO B CA 1
ATOM 2889 C C . PRO B 1 34 ? -4.212 97.705 20.209 1.00 41.00 14 PRO B C 1
ATOM 2890 O O . PRO B 1 34 ? -3.594 98.271 19.324 1.00 38.97 14 PRO B O 1
ATOM 2894 N N . LYS B 1 35 ? -5.509 97.414 20.139 1.00 46.13 15 LYS B N 1
ATOM 2895 C CA . LYS B 1 35 ? -6.348 97.531 18.916 1.00 48.44 15 LYS B CA 1
ATOM 2896 C C . LYS B 1 35 ? -6.603 99.011 18.609 1.00 43.99 15 LYS B C 1
ATOM 2897 O O . LYS B 1 35 ? -6.894 99.307 17.466 1.00 46.36 15 LYS B O 1
ATOM 2903 N N . ASP B 1 36 ? -6.494 99.911 19.585 1.00 42.29 16 ASP B N 1
ATOM 2904 C CA . ASP B 1 36 ? -6.739 101.361 19.352 1.00 41.33 16 ASP B CA 1
ATOM 2905 C C . ASP B 1 36 ? -5.457 102.052 18.850 1.00 37.75 16 ASP B C 1
ATOM 2906 O O . ASP B 1 36 ? -5.504 103.273 18.681 1.00 39.91 16 ASP B O 1
ATOM 2911 N N . TRP B 1 37 ? -4.349 101.329 18.641 1.00 35.98 17 TRP B N 1
ATOM 2912 C CA . TRP B 1 37 ? -3.092 101.915 18.095 1.00 34.46 17 TRP B CA 1
ATOM 2913 C C . TRP B 1 37 ? -3.204 102.020 16.574 1.00 34.59 17 TRP B C 1
ATOM 2914 O O . TRP B 1 37 ? -3.642 101.047 15.965 1.00 33.35 17 TRP B O 1
ATOM 2925 N N . MET B 1 38 ? -2.804 103.154 16.000 1.00 34.63 18 MET B N 1
ATOM 2926 C CA . MET B 1 38 ? -2.671 103.299 14.529 1.00 35.97 18 MET B CA 1
ATOM 2927 C C . MET B 1 38 ? -1.431 102.514 14.102 1.00 32.28 18 MET B C 1
ATOM 2928 O O . MET B 1 38 ? -0.391 102.602 14.796 1.00 28.23 18 MET B O 1
ATOM 2933 N N . VAL B 1 39 ? -1.554 101.764 13.009 1.00 29.13 19 VAL B N 1
ATOM 2934 C CA . VAL B 1 39 ? -0.447 100.979 12.397 1.00 28.84 19 VAL B CA 1
ATOM 2935 C C . VAL B 1 39 ? -0.299 101.440 10.946 1.00 29.67 19 VAL B C 1
ATOM 2936 O O . VAL B 1 39 ? -1.315 101.429 10.202 1.00 33.06 19 VAL B O 1
ATOM 2940 N N . ILE B 1 40 ? 0.905 101.846 10.549 1.00 26.95 20 ILE B N 1
ATOM 2941 C CA . ILE B 1 40 ? 1.192 102.214 9.137 1.00 27.76 20 ILE B CA 1
ATOM 2942 C C . ILE B 1 40 ? 2.418 101.434 8.695 1.00 27.49 20 ILE B C 1
ATOM 2943 O O . ILE B 1 40 ? 3.466 101.596 9.325 1.00 28.57 20 ILE B O 1
ATOM 2948 N N . LYS B 1 41 ? 2.263 100.609 7.672 1.00 26.94 21 LYS B N 1
ATOM 2949 C CA . LYS B 1 41 ? 3.347 99.721 7.202 1.00 29.18 21 LYS B CA 1
ATOM 2950 C C . LYS B 1 41 ? 3.999 100.389 5.997 1.00 28.06 21 LYS B C 1
ATOM 2951 O O . LYS B 1 41 ? 3.265 101.016 5.202 1.00 26.38 21 LYS B O 1
ATOM 2957 N N . THR B 1 42 ? 5.331 100.356 5.925 1.00 25.97 22 THR B N 1
ATOM 2958 C CA . THR B 1 42 ? 6.096 101.065 4.869 1.00 26.35 22 THR B CA 1
ATOM 2959 C C . THR B 1 42 ? 7.221 100.169 4.373 1.00 24.83 22 THR B C 1
ATOM 2960 O O . THR B 1 42 ? 7.633 99.264 5.093 1.00 23.50 22 THR B O 1
ATOM 2964 N N . LEU B 1 43 ? 7.688 100.470 3.167 1.00 26.80 23 LEU B N 1
ATOM 2965 C CA . LEU B 1 43 ? 8.950 99.960 2.597 1.00 26.62 23 LEU B CA 1
ATOM 2966 C C . LEU B 1 43 ? 9.836 101.170 2.350 1.00 25.24 23 LEU B C 1
ATOM 2967 O O . LEU B 1 43 ? 9.412 102.060 1.605 1.00 29.12 23 LEU B O 1
ATOM 2972 N N . ASP B 1 44 ? 10.996 101.201 2.983 1.00 26.53 24 ASP B N 1
ATOM 2973 C CA . ASP B 1 44 ? 11.955 102.325 2.905 1.00 26.62 24 ASP B CA 1
ATOM 2974 C C . ASP B 1 44 ? 13.040 101.961 1.900 1.00 24.73 24 ASP B C 1
ATOM 2975 O O . ASP B 1 44 ? 13.541 100.815 1.956 1.00 24.37 24 ASP B O 1
ATOM 2980 N N . THR B 1 45 ? 13.404 102.914 1.046 1.00 23.39 25 THR B N 1
ATOM 2981 C CA . THR B 1 45 ? 14.542 102.815 0.111 1.00 24.75 25 THR B CA 1
ATOM 2982 C C . THR B 1 45 ? 15.458 104.023 0.286 1.00 24.02 25 THR B C 1
ATOM 2983 O O . THR B 1 45 ? 15.026 105.013 0.917 1.00 25.51 25 THR B O 1
ATOM 2987 N N . HIS B 1 46 ? 16.666 103.941 -0.268 1.00 22.32 26 HIS B N 1
ATOM 2988 C CA . HIS B 1 46 ? 17.436 105.141 -0.669 1.00 23.17 26 HIS B CA 1
ATOM 2989 C C . HIS B 1 46 ? 17.683 105.079 -2.187 1.00 23.54 26 HIS B C 1
ATOM 2990 O O . HIS B 1 46 ? 17.849 103.978 -2.742 1.00 23.36 26 HIS B O 1
ATOM 2997 N N . THR B 1 47 ? 17.651 106.242 -2.818 1.00 23.91 27 THR B N 1
ATOM 2998 C CA . THR B 1 47 ? 18.098 106.490 -4.207 1.00 21.56 27 THR B CA 1
ATOM 2999 C C . THR B 1 47 ? 19.255 107.485 -4.118 1.00 22.96 27 THR B C 1
ATOM 3000 O O . THR B 1 47 ? 18.981 108.662 -3.774 1.00 27.63 27 THR B O 1
ATOM 3004 N N . ALA B 1 48 ? 20.490 107.052 -4.351 1.00 21.07 28 ALA B N 1
ATOM 3005 C CA . ALA B 1 48 ? 21.680 107.928 -4.316 1.00 21.47 28 ALA B CA 1
ATOM 3006 C C . ALA B 1 48 ? 21.771 108.623 -2.936 1.00 22.10 28 ALA B C 1
ATOM 3007 O O . ALA B 1 48 ? 22.299 109.760 -2.864 1.00 20.26 28 ALA B O 1
ATOM 3009 N N . GLY B 1 49 ? 21.310 107.928 -1.884 1.00 22.37 29 GLY B N 1
ATOM 3010 C CA . GLY B 1 49 ? 21.328 108.365 -0.477 1.00 21.60 29 GLY B CA 1
ATOM 3011 C C . GLY B 1 49 ? 20.024 109.011 -0.011 1.00 20.85 29 GLY B C 1
ATOM 3012 O O . GLY B 1 49 ? 19.862 109.206 1.213 1.00 22.97 29 GLY B O 1
ATOM 3013 N N . GLU B 1 50 ? 19.123 109.338 -0.927 1.00 19.53 30 GLU B N 1
ATOM 3014 C CA . GLU B 1 50 ? 17.880 110.086 -0.640 1.00 20.22 30 GLU B CA 1
ATOM 3015 C C . GLU B 1 50 ? 16.763 109.089 -0.340 1.00 22.11 30 GLU B C 1
ATOM 3016 O O . GLU B 1 50 ? 16.444 108.196 -1.131 1.00 21.33 30 GLU B O 1
ATOM 3022 N N . PRO B 1 51 ? 16.125 109.206 0.834 1.00 21.94 31 PRO B N 1
ATOM 3023 C CA . PRO B 1 51 ? 15.169 108.195 1.255 1.00 21.60 31 PRO B CA 1
ATOM 3024 C C . PRO B 1 51 ? 13.854 108.300 0.480 1.00 22.26 31 PRO B C 1
ATOM 3025 O O . PRO B 1 51 ? 13.488 109.403 0.060 1.00 20.13 31 PRO B O 1
ATOM 3029 N N . LEU B 1 52 ? 13.162 107.172 0.347 1.00 20.38 32 LEU B N 1
ATOM 3030 C CA . LEU B 1 52 ? 11.714 107.178 0.036 1.00 22.39 32 LEU B CA 1
ATOM 3031 C C . LEU B 1 52 ? 11.025 106.215 0.987 1.00 23.75 32 LEU B C 1
ATOM 3032 O O . LEU B 1 52 ? 11.401 105.026 1.023 1.00 27.64 32 LEU B O 1
ATOM 3037 N N . ARG B 1 53 ? 10.064 106.741 1.733 1.00 24.28 33 ARG B N 1
ATOM 3038 C CA . ARG B 1 53 ? 9.191 105.958 2.620 1.00 24.43 33 ARG B CA 1
ATOM 3039 C C . ARG B 1 53 ? 7.939 105.658 1.814 1.00 23.52 33 ARG B C 1
ATOM 3040 O O . ARG B 1 53 ? 7.139 106.587 1.641 1.00 24.75 33 ARG B O 1
ATOM 3048 N N . ILE B 1 54 ? 7.821 104.435 1.288 1.00 25.15 34 ILE B N 1
ATOM 3049 C CA . ILE B 1 54 ? 6.649 103.982 0.481 1.00 23.87 34 ILE B CA 1
ATOM 3050 C C . ILE B 1 54 ? 5.583 103.446 1.432 1.00 25.12 34 ILE B C 1
ATOM 3051 O O . ILE B 1 54 ? 5.851 102.434 2.120 1.00 25.88 34 ILE B O 1
ATOM 3056 N N . ILE B 1 55 ? 4.427 104.107 1.495 1.00 24.50 35 ILE B N 1
ATOM 3057 C CA . ILE B 1 55 ? 3.313 103.696 2.396 1.00 27.87 35 ILE B CA 1
ATOM 3058 C C . ILE B 1 55 ? 2.662 102.449 1.804 1.00 25.60 35 ILE B C 1
ATOM 3059 O O . ILE B 1 55 ? 2.177 102.545 0.687 1.00 27.76 35 ILE B O 1
ATOM 3064 N N . LEU B 1 56 ? 2.671 101.320 2.508 1.00 26.12 36 LEU B N 1
ATOM 3065 C CA . LEU B 1 56 ? 2.011 100.061 2.056 1.00 27.74 36 LEU B CA 1
ATOM 3066 C C . LEU B 1 56 ? 0.567 99.987 2.588 1.00 28.63 36 LEU B C 1
ATOM 3067 O O . LEU B 1 56 ? -0.283 99.441 1.895 1.00 33.92 36 LEU B O 1
ATOM 3072 N N . SER B 1 57 ? 0.274 100.525 3.763 1.00 29.75 37 SER B N 1
ATOM 3073 C CA . SER B 1 57 ? -1.072 100.427 4.382 1.00 34.08 37 SER B CA 1
ATOM 3074 C C . SER B 1 57 ? -1.239 101.446 5.513 1.00 33.76 37 SER B C 1
ATOM 3075 O O . SER B 1 57 ? -0.227 101.986 5.980 1.00 36.85 37 SER B O 1
ATOM 3078 N N . GLY B 1 58 ? -2.480 101.681 5.931 1.00 33.77 38 GLY B N 1
ATOM 3079 C CA . GLY B 1 58 ? -2.823 102.491 7.115 1.00 35.41 38 GLY B CA 1
ATOM 3080 C C . GLY B 1 58 ? -3.509 103.788 6.739 1.00 34.88 38 GLY B C 1
ATOM 3081 O O . GLY B 1 58 ? -3.988 104.492 7.655 1.00 41.30 38 GLY B O 1
ATOM 3082 N N . PHE B 1 59 ? -3.547 104.127 5.453 1.00 32.45 39 PHE B N 1
ATOM 3083 C CA . PHE B 1 59 ? -4.217 105.352 4.944 1.00 33.34 39 PHE B CA 1
ATOM 3084 C C . PHE B 1 59 ? -5.596 104.982 4.418 1.00 33.60 39 PHE B C 1
ATOM 3085 O O . PHE B 1 59 ? -5.781 103.896 3.891 1.00 32.34 39 PHE B O 1
ATOM 3093 N N . PRO B 1 60 ? -6.594 105.887 4.483 1.00 37.76 40 PRO B N 1
ATOM 3094 C CA . PRO B 1 60 ? -7.881 105.622 3.857 1.00 38.01 40 PRO B CA 1
ATOM 3095 C C . PRO B 1 60 ? -7.731 105.753 2.339 1.00 39.59 40 PRO B C 1
ATOM 3096 O O . PRO B 1 60 ? -6.649 106.059 1.869 1.00 37.98 40 PRO B O 1
ATOM 3100 N N . GLU B 1 61 ? -8.809 105.488 1.612 1.00 42.26 41 GLU B N 1
ATOM 3101 C CA . GLU B 1 61 ? -8.859 105.711 0.149 1.00 45.58 41 GLU B CA 1
ATOM 3102 C C . GLU B 1 61 ? -8.818 107.223 -0.061 1.00 40.98 41 GLU B C 1
ATOM 3103 O O . GLU B 1 61 ? -9.271 107.977 0.817 1.00 43.28 41 GLU B O 1
ATOM 3109 N N . ILE B 1 62 ? -8.208 107.645 -1.156 1.00 37.57 42 ILE B N 1
ATOM 3110 C CA . ILE B 1 62 ? -7.958 109.081 -1.444 1.00 34.10 42 ILE B CA 1
ATOM 3111 C C . ILE B 1 62 ? -8.819 109.446 -2.638 1.00 31.14 42 ILE B C 1
ATOM 3112 O O . ILE B 1 62 ? -8.437 109.172 -3.767 1.00 29.53 42 ILE B O 1
ATOM 3117 N N . PRO B 1 63 ? -10.031 110.006 -2.436 1.00 30.23 43 PRO B N 1
ATOM 3118 C CA . PRO B 1 63 ? -10.900 110.314 -3.561 1.00 31.43 43 PRO B CA 1
ATOM 3119 C C . PRO B 1 63 ? -10.248 111.406 -4.416 1.00 33.35 43 PRO B C 1
ATOM 3120 O O . PRO B 1 63 ? -9.449 112.179 -3.895 1.00 35.77 43 PRO B O 1
ATOM 3124 N N . GLY B 1 64 ? -10.563 111.405 -5.707 1.00 34.80 44 GLY B N 1
ATOM 3125 C CA . GLY B 1 64 ? -10.228 112.500 -6.632 1.00 33.33 44 GLY B CA 1
ATOM 3126 C C . GLY B 1 64 ? -10.065 111.961 -8.025 1.00 33.45 44 GLY B C 1
ATOM 3127 O O . GLY B 1 64 ? -9.487 110.878 -8.146 1.00 34.59 44 GLY B O 1
ATOM 3128 N N . LYS B 1 65 ? -10.570 112.692 -9.017 1.00 35.83 45 LYS B N 1
ATOM 3129 C CA . LYS B 1 65 ? -10.558 112.312 -10.455 1.00 39.70 45 LYS B CA 1
ATOM 3130 C C . LYS B 1 65 ? -9.176 112.561 -11.048 1.00 35.29 45 LYS B C 1
ATOM 3131 O O . LYS B 1 65 ? -8.866 111.937 -12.057 1.00 38.16 45 LYS B O 1
ATOM 3137 N N . THR B 1 66 ? -8.436 113.515 -10.491 1.00 31.84 46 THR B N 1
ATOM 3138 C CA . THR B 1 66 ? -7.060 113.884 -10.908 1.00 31.18 46 THR B CA 1
ATOM 3139 C C . THR B 1 66 ? -6.122 113.689 -9.714 1.00 31.59 46 THR B C 1
ATOM 3140 O O . THR B 1 66 ? -6.601 113.658 -8.558 1.00 29.51 46 THR B O 1
ATOM 3144 N N . ILE B 1 67 ? -4.823 113.583 -9.978 1.00 31.22 47 ILE B N 1
ATOM 3145 C CA . ILE B 1 67 ? -3.804 113.458 -8.903 1.00 29.24 47 ILE B CA 1
ATOM 3146 C C . ILE B 1 67 ? -3.801 114.749 -8.071 1.00 30.03 47 ILE B C 1
ATOM 3147 O O . ILE B 1 67 ? -3.708 114.645 -6.837 1.00 27.47 47 ILE B O 1
ATOM 3152 N N . LEU B 1 68 ? -3.970 115.916 -8.697 1.00 29.09 48 LEU B N 1
ATOM 3153 C CA . LEU B 1 68 ? -3.962 117.207 -7.954 1.00 29.88 48 LEU B CA 1
ATOM 3154 C C . LEU B 1 68 ? -5.155 117.288 -6.991 1.00 28.78 48 LEU B C 1
ATOM 3155 O O . LEU B 1 68 ? -4.984 117.874 -5.905 1.00 25.89 48 LEU B O 1
ATOM 3160 N N . GLU B 1 69 ? -6.296 116.692 -7.354 1.00 30.47 49 GLU B N 1
ATOM 3161 C CA . GLU B 1 69 ? -7.494 116.610 -6.480 1.00 33.07 49 GLU B CA 1
ATOM 3162 C C . GLU B 1 69 ? -7.158 115.706 -5.292 1.00 29.90 49 GLU B C 1
ATOM 3163 O O . GLU B 1 69 ? -7.514 116.052 -4.150 1.00 27.31 49 GLU B O 1
ATOM 3169 N N . LYS B 1 70 ? -6.513 114.576 -5.563 1.00 29.10 50 LYS B N 1
ATOM 3170 C CA . LYS B 1 70 ? -6.092 113.605 -4.524 1.00 28.77 50 LYS B CA 1
ATOM 3171 C C . LYS B 1 70 ? -5.099 114.293 -3.582 1.00 27.75 50 LYS B C 1
ATOM 3172 O O . LYS B 1 70 ? -5.209 114.114 -2.364 1.00 27.27 50 LYS B O 1
ATOM 3178 N N . ARG B 1 71 ? -4.162 115.064 -4.142 1.00 27.65 51 ARG B N 1
ATOM 3179 C CA . ARG B 1 71 ? -3.164 115.826 -3.353 1.00 27.03 51 ARG B CA 1
ATOM 3180 C C . ARG B 1 71 ? -3.887 116.806 -2.416 1.00 27.44 51 ARG B C 1
ATOM 3181 O O . ARG B 1 71 ? -3.525 116.854 -1.228 1.00 28.06 51 ARG B O 1
ATOM 3189 N N . ARG B 1 72 ? -4.891 117.527 -2.920 1.00 26.95 52 ARG B N 1
ATOM 3190 C CA . ARG B 1 72 ? -5.729 118.436 -2.100 1.00 27.07 52 ARG B CA 1
ATOM 3191 C C . ARG B 1 72 ? -6.446 117.672 -0.987 1.00 25.43 52 ARG B C 1
ATOM 3192 O O . ARG B 1 72 ? -6.480 118.198 0.130 1.00 23.62 52 ARG B O 1
ATOM 3200 N N . TYR B 1 73 ? -7.015 116.501 -1.264 1.00 27.56 53 TYR B N 1
ATOM 3201 C CA . TYR B 1 73 ? -7.683 115.679 -0.222 1.00 29.77 53 TYR B CA 1
ATOM 3202 C C . TYR B 1 73 ? -6.691 115.365 0.914 1.00 30.81 53 TYR B C 1
ATOM 3203 O O . TYR B 1 73 ? -7.020 115.587 2.109 1.00 31.74 53 TYR B O 1
ATOM 3212 N N . LEU B 1 74 ? -5.490 114.896 0.558 1.00 30.12 54 LEU B N 1
ATOM 3213 C CA . LEU B 1 74 ? -4.418 114.553 1.542 1.00 30.37 54 LEU B CA 1
ATOM 3214 C C . LEU B 1 74 ? -4.010 115.784 2.365 1.00 29.67 54 LEU B C 1
ATOM 3215 O O . LEU B 1 74 ? -3.943 115.686 3.616 1.00 27.68 54 LEU B O 1
ATOM 3220 N N . MET B 1 75 ? -3.748 116.903 1.690 1.00 29.32 55 MET B N 1
ATOM 3221 C CA . MET B 1 75 ? -3.317 118.173 2.335 1.00 29.25 55 MET B CA 1
ATOM 3222 C C . MET B 1 75 ? -4.391 118.612 3.325 1.00 29.41 55 MET B C 1
ATOM 3223 O O . MET B 1 75 ? -4.024 119.037 4.433 1.00 29.29 55 MET B O 1
ATOM 3228 N N . GLU B 1 76 ? -5.666 118.501 2.955 1.00 30.70 56 GLU B N 1
ATOM 3229 C CA . GLU B 1 76 ? -6.776 119.041 3.785 1.00 33.25 56 GLU B CA 1
ATOM 3230 C C . GLU B 1 76 ? -7.141 118.068 4.919 1.00 32.54 56 GLU B C 1
ATOM 3231 O O . GLU B 1 76 ? -7.621 118.549 5.924 1.00 33.38 56 GLU B O 1
ATOM 3237 N N . ASN B 1 77 ? -6.956 116.761 4.776 1.00 31.30 57 ASN B N 1
ATOM 3238 C CA . ASN B 1 77 ? -7.552 115.773 5.714 1.00 31.66 57 ASN B CA 1
ATOM 3239 C C . ASN B 1 77 ? -6.483 114.975 6.470 1.00 33.29 57 ASN B C 1
ATOM 3240 O O . ASN B 1 77 ? -6.796 114.462 7.573 1.00 31.78 57 ASN B O 1
ATOM 3245 N N . LEU B 1 78 ? -5.283 114.818 5.908 1.00 31.28 58 LEU B N 1
ATOM 3246 C CA . LEU B 1 78 ? -4.359 113.753 6.373 1.00 29.30 58 LEU B CA 1
ATOM 3247 C C . LEU B 1 78 ? -2.952 114.303 6.582 1.00 27.09 58 LEU B C 1
ATOM 3248 O O . LEU B 1 78 ? -2.000 113.516 6.529 1.00 26.20 58 LEU B O 1
ATOM 3253 N N . ASP B 1 79 ? -2.824 115.594 6.878 1.00 27.68 59 ASP B N 1
ATOM 3254 C CA . ASP B 1 79 ? -1.483 116.196 7.065 1.00 30.66 59 ASP B CA 1
ATOM 3255 C C . ASP B 1 79 ? -0.866 115.748 8.402 1.00 28.74 59 ASP B C 1
ATOM 3256 O O . ASP B 1 79 ? 0.379 115.688 8.466 1.00 26.87 59 ASP B O 1
ATOM 3261 N N . HIS B 1 80 ? -1.684 115.465 9.419 1.00 28.72 60 HIS B N 1
ATOM 3262 C CA . HIS B 1 80 ? -1.239 114.878 10.715 1.00 32.50 60 HIS B CA 1
ATOM 3263 C C . HIS B 1 80 ? -0.449 113.584 10.444 1.00 31.70 60 HIS B C 1
ATOM 3264 O O . HIS B 1 80 ? 0.620 113.401 11.052 1.00 30.31 60 HIS B O 1
ATOM 3271 N N . LEU B 1 81 ? -0.926 112.733 9.535 1.00 30.20 61 LEU B N 1
ATOM 3272 C CA . LEU B 1 81 ? -0.267 111.434 9.240 1.00 29.70 61 LEU B CA 1
ATOM 3273 C C . LEU B 1 81 ? 1.027 111.664 8.463 1.00 28.20 61 LEU B C 1
ATOM 3274 O O . LEU B 1 81 ? 1.989 110.890 8.657 1.00 28.11 61 LEU B O 1
ATOM 3279 N N . ARG B 1 82 ? 1.034 112.646 7.575 1.00 26.36 62 ARG B N 1
ATOM 3280 C CA . ARG B 1 82 ? 2.255 113.048 6.834 1.00 27.53 62 ARG B CA 1
ATOM 3281 C C . ARG B 1 82 ? 3.339 113.428 7.847 1.00 26.39 62 ARG B C 1
ATOM 3282 O O . ARG B 1 82 ? 4.472 112.908 7.759 1.00 26.97 62 ARG B O 1
ATOM 3290 N N . LYS B 1 83 ? 2.991 114.250 8.831 1.00 26.79 63 LYS B N 1
ATOM 3291 C CA . LYS B 1 83 ? 3.935 114.627 9.911 1.00 26.27 63 LYS B CA 1
ATOM 3292 C C . LYS B 1 83 ? 4.358 113.382 10.683 1.00 23.46 63 LYS B C 1
ATOM 3293 O O . LYS B 1 83 ? 5.561 113.240 10.969 1.00 23.38 63 LYS B O 1
ATOM 3299 N N . ALA B 1 84 ? 3.413 112.519 11.016 1.00 23.44 64 ALA B N 1
ATOM 3300 C CA . ALA B 1 84 ? 3.662 111.311 11.831 1.00 24.08 64 ALA B CA 1
ATOM 3301 C C . ALA B 1 84 ? 4.730 110.446 11.154 1.00 23.59 64 ALA B C 1
ATOM 3302 O O . ALA B 1 84 ? 5.497 109.794 11.857 1.00 24.48 64 ALA B O 1
ATOM 3304 N N . LEU B 1 85 ? 4.786 110.457 9.824 1.00 23.24 65 LEU B N 1
ATOM 3305 C CA . LEU B 1 85 ? 5.701 109.583 9.056 1.00 24.47 65 LEU B CA 1
ATOM 3306 C C . LEU B 1 85 ? 6.973 110.303 8.603 1.00 23.48 65 LEU B C 1
ATOM 3307 O O . LEU B 1 85 ? 8.000 109.610 8.465 1.00 23.96 65 LEU B O 1
ATOM 3312 N N . MET B 1 86 ? 6.900 111.601 8.300 1.00 24.14 66 MET B N 1
ATOM 3313 C CA . MET B 1 86 ? 8.035 112.374 7.720 1.00 23.31 66 MET B CA 1
ATOM 3314 C C . MET B 1 86 ? 8.857 112.990 8.849 1.00 22.65 66 MET B C 1
ATOM 3315 O O . MET B 1 86 ? 10.104 112.992 8.747 1.00 25.52 66 MET B O 1
ATOM 3320 N N . TRP B 1 87 ? 8.198 113.476 9.891 1.00 22.60 67 TRP B N 1
ATOM 3321 C CA . TRP B 1 87 ? 8.864 114.162 11.030 1.00 24.15 67 TRP B CA 1
ATOM 3322 C C . TRP B 1 87 ? 9.414 113.179 12.059 1.00 23.07 67 TRP B C 1
ATOM 3323 O O . TRP B 1 87 ? 8.903 112.060 12.200 1.00 22.91 67 TRP B O 1
ATOM 3334 N N . GLU B 1 88 ? 10.440 113.610 12.770 1.00 24.34 68 GLU B N 1
ATOM 3335 C CA . GLU B 1 88 ? 10.852 112.954 14.032 1.00 23.75 68 GLU B CA 1
ATOM 3336 C C . GLU B 1 88 ? 9.606 112.710 14.879 1.00 22.80 68 GLU B C 1
ATOM 3337 O O . GLU B 1 88 ? 8.670 113.487 14.826 1.00 22.88 68 GLU B O 1
ATOM 3343 N N . PRO B 1 89 ? 9.554 111.655 15.717 1.00 23.60 69 PRO B N 1
ATOM 3344 C CA . PRO B 1 89 ? 10.638 110.665 15.831 1.00 22.93 69 PRO B CA 1
ATOM 3345 C C . PRO B 1 89 ? 10.681 109.534 14.780 1.00 21.69 69 PRO B C 1
ATOM 3346 O O . PRO B 1 89 ? 11.694 108.901 14.657 1.00 20.32 69 PRO B O 1
ATOM 3350 N N . ARG B 1 90 ? 9.594 109.294 14.053 1.00 22.57 70 ARG B N 1
ATOM 3351 C CA . ARG B 1 90 ? 9.525 108.174 13.078 1.00 22.77 70 ARG B CA 1
ATOM 3352 C C . ARG B 1 90 ? 10.305 108.531 11.815 1.00 23.72 70 ARG B C 1
ATOM 3353 O O . ARG B 1 90 ? 10.832 107.610 11.208 1.00 24.26 70 ARG B O 1
ATOM 3361 N N . GLY B 1 91 ? 10.378 109.817 11.456 1.00 24.28 71 GLY B N 1
ATOM 3362 C CA . GLY B 1 91 ? 11.220 110.306 10.345 1.00 25.11 71 GLY B CA 1
ATOM 3363 C C . GLY B 1 91 ? 12.329 111.254 10.795 1.00 25.59 71 GLY B C 1
ATOM 3364 O O . GLY B 1 91 ? 12.926 111.040 11.877 1.00 24.00 71 GLY B O 1
ATOM 3365 N N . HIS B 1 92 ? 12.594 112.282 9.986 1.00 22.40 72 HIS B N 1
ATOM 3366 C CA . HIS B 1 92 ? 13.613 113.327 10.239 1.00 23.10 72 HIS B CA 1
ATOM 3367 C C . HIS B 1 92 ? 13.453 114.456 9.214 1.00 21.98 72 HIS B C 1
ATOM 3368 O O . HIS B 1 92 ? 12.673 114.296 8.284 1.00 23.24 72 HIS B O 1
ATOM 3375 N N . ALA B 1 93 ? 14.195 115.546 9.384 1.00 23.14 73 ALA B N 1
ATOM 3376 C CA . ALA B 1 93 ? 14.036 116.806 8.623 1.00 24.00 73 ALA B CA 1
ATOM 3377 C C . ALA B 1 93 ? 14.195 116.541 7.124 1.00 23.04 73 ALA B C 1
ATOM 3378 O O . ALA B 1 93 ? 13.647 117.315 6.341 1.00 23.77 73 ALA B O 1
ATOM 3380 N N . ASP B 1 94 ? 14.894 115.467 6.744 1.00 23.62 74 ASP B N 1
ATOM 3381 C CA . ASP B 1 94 ? 15.243 115.168 5.328 1.00 22.93 74 ASP B CA 1
ATOM 3382 C C . ASP B 1 94 ? 14.554 113.888 4.818 1.00 21.68 74 ASP B C 1
ATOM 3383 O O . ASP B 1 94 ? 14.935 113.436 3.713 1.00 22.54 74 ASP B O 1
ATOM 3388 N N . MET B 1 95 ? 13.499 113.429 5.488 1.00 21.63 75 MET B N 1
ATOM 3389 C CA . MET B 1 95 ? 12.694 112.243 5.094 1.00 23.44 75 MET B CA 1
ATOM 3390 C C . MET B 1 95 ? 11.730 112.633 3.966 1.00 24.11 75 MET B C 1
ATOM 3391 O O . MET B 1 95 ? 11.266 113.803 3.898 1.00 24.97 75 MET B O 1
ATOM 3396 N N . TYR B 1 96 ? 11.456 111.679 3.081 1.00 25.82 76 TYR B N 1
ATOM 3397 C CA . TYR B 1 96 ? 10.627 111.883 1.871 1.00 25.20 76 TYR B CA 1
ATOM 3398 C C . TYR B 1 96 ? 9.738 110.651 1.736 1.00 24.48 76 TYR B C 1
ATOM 3399 O O . TYR B 1 96 ? 10.224 109.564 2.086 1.00 26.24 76 TYR B O 1
ATOM 3408 N N . GLY B 1 97 ? 8.484 110.815 1.315 1.00 23.55 77 GLY B N 1
ATOM 3409 C CA . GLY B 1 97 ? 7.511 109.708 1.301 1.00 23.88 77 GLY B CA 1
ATOM 3410 C C . GLY B 1 97 ? 6.735 109.618 0.002 1.00 24.50 77 GLY B C 1
ATOM 3411 O O . GLY B 1 97 ? 6.804 110.573 -0.812 1.00 23.44 77 GLY B O 1
ATOM 3412 N N . ALA B 1 98 ? 5.990 108.521 -0.177 1.00 24.55 78 ALA B N 1
ATOM 3413 C CA . ALA B 1 98 ? 5.068 108.333 -1.319 1.00 26.12 78 ALA B CA 1
ATOM 3414 C C . ALA B 1 98 ? 3.787 107.647 -0.867 1.00 26.84 78 ALA B C 1
ATOM 3415 O O . ALA B 1 98 ? 3.892 106.633 -0.147 1.00 24.03 78 ALA B O 1
ATOM 3417 N N . ILE B 1 99 ? 2.646 108.217 -1.272 1.00 27.40 79 ILE B N 1
ATOM 3418 C CA . ILE B 1 99 ? 1.298 107.590 -1.223 1.00 28.39 79 ILE B CA 1
ATOM 3419 C C . ILE B 1 99 ? 0.999 107.083 -2.634 1.00 28.19 79 ILE B C 1
ATOM 3420 O O . ILE B 1 99 ? 1.001 107.918 -3.568 1.00 28.74 79 ILE B O 1
ATOM 3425 N N . ILE B 1 100 ? 0.762 105.784 -2.771 1.00 26.16 80 ILE B N 1
ATOM 3426 C CA . ILE B 1 100 ? 0.364 105.104 -4.035 1.00 28.05 80 ILE B CA 1
ATOM 3427 C C . ILE B 1 100 ? -1.158 105.114 -4.128 1.00 29.07 80 ILE B C 1
ATOM 3428 O O . ILE B 1 100 ? -1.791 104.750 -3.137 1.00 27.86 80 ILE B O 1
ATOM 3433 N N . THR B 1 101 ? -1.710 105.519 -5.271 1.00 29.39 81 THR B N 1
ATOM 3434 C CA . THR B 1 101 ? -3.178 105.556 -5.518 1.00 30.98 81 THR B CA 1
ATOM 3435 C C . THR B 1 101 ? -3.494 104.760 -6.778 1.00 31.23 81 THR B C 1
ATOM 3436 O O . THR B 1 101 ? -2.549 104.370 -7.490 1.00 28.56 81 THR B O 1
ATOM 3440 N N . GLU B 1 102 ? -4.780 104.516 -7.016 1.00 34.82 82 GLU B N 1
ATOM 3441 C CA . GLU B 1 102 ? -5.263 103.974 -8.307 1.00 38.52 82 GLU B CA 1
ATOM 3442 C C . GLU B 1 102 ? -4.821 104.964 -9.374 1.00 36.29 82 GLU B C 1
ATOM 3443 O O . GLU B 1 102 ? -4.763 106.164 -9.096 1.00 33.23 82 GLU B O 1
ATOM 3449 N N . PRO B 1 103 ? -4.513 104.508 -10.606 1.00 33.57 83 PRO B N 1
ATOM 3450 C CA . PRO B 1 103 ? -4.266 105.419 -11.723 1.00 33.06 83 PRO B CA 1
ATOM 3451 C C . PRO B 1 103 ? -5.521 106.266 -11.963 1.00 33.51 83 PRO B C 1
ATOM 3452 O O . PRO B 1 103 ? -6.616 105.795 -11.629 1.00 31.16 83 PRO B O 1
ATOM 3456 N N . VAL B 1 104 ? -5.359 107.467 -12.520 1.00 33.52 84 VAL B N 1
ATOM 3457 C CA . VAL B 1 104 ? -6.516 108.307 -12.957 1.00 33.87 84 VAL B CA 1
ATOM 3458 C C . VAL B 1 104 ? -6.534 108.409 -14.485 1.00 32.98 84 VAL B C 1
ATOM 3459 O O . VAL B 1 104 ? -7.591 108.734 -15.001 1.00 32.68 84 VAL B O 1
ATOM 3463 N N . SER B 1 105 ? -5.416 108.161 -15.170 1.00 33.82 85 SER B N 1
ATOM 3464 C CA . SER B 1 105 ? -5.327 108.177 -16.661 1.00 32.82 85 SER B CA 1
ATOM 3465 C C . SER B 1 105 ? -5.555 106.768 -17.217 1.00 35.90 85 SER B C 1
ATOM 3466 O O . SER B 1 105 ? -5.355 105.766 -16.498 1.00 39.84 85 SER B O 1
ATOM 3469 N N . GLU B 1 106 ? -5.895 106.722 -18.490 1.00 40.77 86 GLU B N 1
ATOM 3470 C CA . GLU B 1 106 ? -6.302 105.512 -19.242 1.00 45.84 86 GLU B CA 1
ATOM 3471 C C . GLU B 1 106 ? -5.163 104.492 -19.137 1.00 43.02 86 GLU B C 1
ATOM 3472 O O . GLU B 1 106 ? -5.447 103.339 -18.841 1.00 46.57 86 GLU B O 1
ATOM 3478 N N . GLU B 1 107 ? -3.911 104.912 -19.308 1.00 42.46 87 GLU B N 1
ATOM 3479 C CA . GLU B 1 107 ? -2.777 103.979 -19.541 1.00 47.43 87 GLU B CA 1
ATOM 3480 C C . GLU B 1 107 ? -1.857 103.800 -18.317 1.00 46.17 87 GLU B C 1
ATOM 3481 O O . GLU B 1 107 ? -0.946 102.962 -18.400 1.00 44.82 87 GLU B O 1
ATOM 3487 N N . ALA B 1 108 ? -2.040 104.534 -17.222 1.00 39.58 88 ALA B N 1
ATOM 3488 C CA . ALA B 1 108 ? -1.096 104.488 -16.084 1.00 34.20 88 ALA B CA 1
ATOM 3489 C C . ALA B 1 108 ? -1.369 103.223 -15.261 1.00 30.15 88 ALA B C 1
ATOM 3490 O O . ALA B 1 108 ? -2.525 102.817 -15.148 1.00 29.33 88 ALA B O 1
ATOM 3492 N N . ASP B 1 109 ? -0.320 102.654 -14.680 1.00 28.35 89 ASP B N 1
ATOM 3493 C CA . ASP B 1 109 ? -0.359 101.517 -13.722 1.00 30.61 89 ASP B CA 1
ATOM 3494 C C . ASP B 1 109 ? -0.812 102.004 -12.336 1.00 30.14 89 ASP B C 1
ATOM 3495 O O . ASP B 1 109 ? -1.637 101.325 -11.693 1.00 26.65 89 ASP B O 1
ATOM 3500 N N . PHE B 1 110 ? -0.304 103.140 -11.869 1.00 28.15 90 PHE B N 1
ATOM 3501 C CA . PHE B 1 110 ? -0.707 103.713 -10.563 1.00 27.73 90 PHE B CA 1
ATOM 3502 C C . PHE B 1 110 ? -0.552 105.237 -10.591 1.00 28.02 90 PHE B C 1
ATOM 3503 O O . PHE B 1 110 ? 0.035 105.816 -11.545 1.00 31.88 90 PHE B O 1
ATOM 3511 N N . GLY B 1 111 ? -1.109 105.861 -9.565 1.00 25.54 91 GLY B N 1
ATOM 3512 C CA . GLY B 1 111 ? -0.959 107.291 -9.287 1.00 26.82 91 GLY B CA 1
ATOM 3513 C C . GLY B 1 111 ? -0.170 107.487 -8.018 1.00 26.94 91 GLY B C 1
ATOM 3514 O O . GLY B 1 111 ? -0.037 106.536 -7.227 1.00 27.09 91 GLY B O 1
ATOM 3515 N N . VAL B 1 112 ? 0.363 108.677 -7.809 1.00 26.93 92 VAL B N 1
ATOM 3516 C CA . VAL B 1 112 ? 1.266 108.884 -6.649 1.00 27.75 92 VAL B CA 1
ATOM 3517 C C . VAL B 1 112 ? 1.155 110.336 -6.212 1.00 27.73 92 VAL B C 1
ATOM 3518 O O . VAL B 1 112 ? 1.036 111.222 -7.104 1.00 25.48 92 VAL B O 1
ATOM 3522 N N . ILE B 1 113 ? 1.152 110.544 -4.894 1.00 26.34 93 ILE B N 1
ATOM 3523 C CA . ILE B 1 113 ? 1.409 111.871 -4.276 1.00 26.78 93 ILE B CA 1
ATOM 3524 C C . ILE B 1 113 ? 2.602 111.715 -3.337 1.00 27.74 93 ILE B C 1
ATOM 3525 O O . ILE B 1 113 ? 2.615 110.763 -2.495 1.00 28.15 93 ILE B O 1
ATOM 3530 N N . PHE B 1 114 ? 3.584 112.599 -3.483 1.00 25.38 94 PHE B N 1
ATOM 3531 C CA . PHE B 1 114 ? 4.834 112.536 -2.699 1.00 23.76 94 PHE B CA 1
ATOM 3532 C C . PHE B 1 114 ? 4.623 113.339 -1.428 1.00 25.39 94 PHE B C 1
ATOM 3533 O O . PHE B 1 114 ? 3.567 114.035 -1.294 1.00 24.04 94 PHE B O 1
ATOM 3541 N N . MET B 1 115 ? 5.559 113.231 -0.501 1.00 25.34 95 MET B N 1
ATOM 3542 C CA . MET B 1 115 ? 5.463 114.044 0.734 1.00 28.17 95 MET B CA 1
ATOM 3543 C C . MET B 1 115 ? 6.859 114.282 1.311 1.00 26.34 95 MET B C 1
ATOM 3544 O O . MET B 1 115 ? 7.785 113.490 1.004 1.00 26.35 95 MET B O 1
ATOM 3549 N N . HIS B 1 116 ? 7.012 115.383 2.056 1.00 24.27 96 HIS B N 1
ATOM 3550 C CA . HIS B 1 116 ? 8.318 115.836 2.590 1.00 23.35 96 HIS B CA 1
ATOM 3551 C C . HIS B 1 116 ? 8.117 116.579 3.911 1.00 22.39 96 HIS B C 1
ATOM 3552 O O . HIS B 1 116 ? 7.040 116.425 4.513 1.00 21.45 96 HIS B O 1
ATOM 3559 N N . ASN B 1 117 ? 9.121 117.336 4.353 1.00 21.04 97 ASN B N 1
ATOM 3560 C CA . ASN B 1 117 ? 9.097 117.960 5.701 1.00 22.70 97 ASN B CA 1
ATOM 3561 C C . ASN B 1 117 ? 8.058 119.099 5.752 1.00 23.84 97 ASN B C 1
ATOM 3562 O O . ASN B 1 117 ? 7.713 119.543 6.875 1.00 23.88 97 ASN B O 1
ATOM 3567 N N . GLU B 1 118 ? 7.511 119.536 4.620 1.00 23.83 98 GLU B N 1
ATOM 3568 C CA . GLU B 1 118 ? 6.597 120.713 4.611 1.00 26.01 98 GLU B CA 1
ATOM 3569 C C . GLU B 1 118 ? 5.188 120.334 4.163 1.00 24.46 98 GLU B C 1
ATOM 3570 O O . GLU B 1 118 ? 4.279 121.074 4.485 1.00 25.84 98 GLU B O 1
ATOM 3576 N N . GLY B 1 119 ? 4.991 119.237 3.439 1.00 25.82 99 GLY B N 1
ATOM 3577 C CA . GLY B 1 119 ? 3.645 118.894 2.941 1.00 26.16 99 GLY B CA 1
ATOM 3578 C C . GLY B 1 119 ? 3.644 117.769 1.923 1.00 28.38 99 GLY B C 1
ATOM 3579 O O . GLY B 1 119 ? 4.685 117.077 1.750 1.00 28.48 99 GLY B O 1
ATOM 3580 N N . TYR B 1 120 ? 2.476 117.561 1.314 1.00 29.91 100 TYR B N 1
ATOM 3581 C CA . TYR B 1 120 ? 2.249 116.640 0.173 1.00 29.88 100 TYR B CA 1
ATOM 3582 C C . TYR B 1 120 ? 2.765 117.346 -1.084 1.00 30.95 100 TYR B C 1
ATOM 3583 O O . TYR B 1 120 ? 2.430 118.503 -1.272 1.00 31.90 100 TYR B O 1
ATOM 3592 N N . SER B 1 121 ? 3.562 116.649 -1.892 1.00 31.66 101 SER B N 1
ATOM 3593 C CA . SER B 1 121 ? 4.491 117.225 -2.895 1.00 31.76 101 SER B CA 1
ATOM 3594 C C . SER B 1 121 ? 4.076 116.801 -4.310 1.00 30.18 101 SER B C 1
ATOM 3595 O O . SER B 1 121 ? 3.410 115.735 -4.494 1.00 29.04 101 SER B O 1
ATOM 3598 N N . THR B 1 122 ? 4.495 117.599 -5.277 1.00 27.42 102 THR B N 1
ATOM 3599 C CA . THR B 1 122 ? 4.446 117.263 -6.715 1.00 28.60 102 THR B CA 1
ATOM 3600 C C . THR B 1 122 ? 5.576 116.271 -7.046 1.00 30.20 102 THR B C 1
ATOM 3601 O O . THR B 1 122 ? 6.275 115.763 -6.110 1.00 30.87 102 THR B O 1
ATOM 3605 N N . MET B 1 123 ? 5.732 116.014 -8.342 1.00 26.91 103 MET B N 1
ATOM 3606 C CA . MET B 1 123 ? 6.641 115.013 -8.952 1.00 26.79 103 MET B CA 1
ATOM 3607 C C . MET B 1 123 ? 8.043 115.071 -8.325 1.00 25.36 103 MET B C 1
ATOM 3608 O O . MET B 1 123 ? 8.535 116.156 -7.975 1.00 25.00 103 MET B O 1
ATOM 3613 N N . CYS B 1 124 ? 8.696 113.924 -8.242 1.00 27.10 104 CYS B N 1
ATOM 3614 C CA . CYS B 1 124 ? 10.046 113.777 -7.653 1.00 27.53 104 CYS B CA 1
ATOM 3615 C C . CYS B 1 124 ? 10.761 112.606 -8.327 1.00 25.67 104 CYS B C 1
ATOM 3616 O O . CYS B 1 124 ? 10.180 111.515 -8.368 1.00 27.52 104 CYS B O 1
ATOM 3619 N N . GLY B 1 125 ? 11.962 112.848 -8.846 1.00 25.15 105 GLY B N 1
ATOM 3620 C CA . GLY B 1 125 ? 12.711 111.881 -9.667 1.00 25.15 105 GLY B CA 1
ATOM 3621 C C . GLY B 1 125 ? 13.346 110.776 -8.836 1.00 25.51 105 GLY B C 1
ATOM 3622 O O . GLY B 1 125 ? 13.331 109.618 -9.279 1.00 22.00 105 GLY B O 1
ATOM 3623 N N . HIS B 1 126 ? 13.956 111.102 -7.697 1.00 25.74 106 HIS B N 1
ATOM 3624 C CA . HIS B 1 126 ? 14.642 110.069 -6.876 1.00 25.24 106 HIS B CA 1
ATOM 3625 C C . HIS B 1 126 ? 13.580 109.048 -6.473 1.00 24.78 106 HIS B C 1
ATOM 3626 O O . HIS B 1 126 ? 13.881 107.841 -6.499 1.00 27.58 106 HIS B O 1
ATOM 3633 N N . ALA B 1 127 ? 12.372 109.512 -6.156 1.00 24.70 107 ALA B N 1
ATOM 3634 C CA . ALA B 1 127 ? 11.270 108.649 -5.674 1.00 24.09 107 ALA B CA 1
ATOM 3635 C C . ALA B 1 127 ? 10.784 107.766 -6.829 1.00 25.48 107 ALA B C 1
ATOM 3636 O O . ALA B 1 127 ? 10.507 106.571 -6.609 1.00 23.99 107 ALA B O 1
ATOM 3638 N N . THR B 1 128 ? 10.694 108.327 -8.034 1.00 24.10 108 THR B N 1
ATOM 3639 C CA . THR B 1 128 ? 10.274 107.584 -9.246 1.00 22.24 108 THR B CA 1
ATOM 3640 C C . THR B 1 128 ? 11.240 106.416 -9.470 1.00 22.19 108 THR B C 1
ATOM 3641 O O . THR B 1 128 ? 10.789 105.282 -9.746 1.00 22.19 108 THR B O 1
ATOM 3645 N N . ILE B 1 129 ? 12.539 106.680 -9.372 1.00 21.52 109 ILE B N 1
ATOM 3646 C CA . ILE B 1 129 ? 13.568 105.630 -9.567 1.00 22.06 109 ILE B CA 1
ATOM 3647 C C . ILE B 1 129 ? 13.331 104.527 -8.523 1.00 23.17 109 ILE B C 1
ATOM 3648 O O . ILE B 1 129 ? 13.327 103.350 -8.906 1.00 24.39 109 ILE B O 1
ATOM 3653 N N . ALA B 1 130 ? 13.085 104.879 -7.259 1.00 21.74 110 ALA B N 1
ATOM 3654 C CA . ALA B 1 130 ? 12.891 103.891 -6.179 1.00 22.21 110 ALA B CA 1
ATOM 3655 C C . ALA B 1 130 ? 11.651 103.055 -6.503 1.00 22.71 110 ALA B C 1
ATOM 3656 O O . ALA B 1 130 ? 11.710 101.845 -6.359 1.00 21.69 110 ALA B O 1
ATOM 3658 N N . LEU B 1 131 ? 10.563 103.685 -6.931 1.00 23.64 111 LEU B N 1
ATOM 3659 C CA . LEU B 1 131 ? 9.301 102.963 -7.204 1.00 24.38 111 LEU B CA 1
ATOM 3660 C C . LEU B 1 131 ? 9.508 102.003 -8.375 1.00 24.34 111 LEU B C 1
ATOM 3661 O O . LEU B 1 131 ? 8.985 100.901 -8.308 1.00 26.14 111 LEU B O 1
ATOM 3666 N N . GLY B 1 132 ? 10.241 102.411 -9.406 1.00 24.83 112 GLY B N 1
ATOM 3667 C CA . GLY B 1 132 ? 10.584 101.512 -10.517 1.00 25.64 112 GLY B CA 1
ATOM 3668 C C . GLY B 1 132 ? 11.384 100.305 -10.033 1.00 25.45 112 GLY B C 1
ATOM 3669 O O . GLY B 1 132 ? 11.094 99.165 -10.467 1.00 25.71 112 GLY B O 1
ATOM 3670 N N . LYS B 1 133 ? 12.383 100.536 -9.185 1.00 25.28 113 LYS B N 1
ATOM 3671 C CA . LYS B 1 133 ? 13.262 99.464 -8.663 1.00 26.63 113 LYS B CA 1
ATOM 3672 C C . LYS B 1 133 ? 12.393 98.450 -7.902 1.00 26.95 113 LYS B C 1
ATOM 3673 O O . LYS B 1 133 ? 12.486 97.240 -8.185 1.00 27.40 113 LYS B O 1
ATOM 3679 N N . VAL B 1 134 ? 11.569 98.932 -6.979 1.00 24.65 114 VAL B N 1
ATOM 3680 C CA . VAL B 1 134 ? 10.735 98.088 -6.077 1.00 25.96 114 VAL B CA 1
ATOM 3681 C C . VAL B 1 134 ? 9.714 97.302 -6.910 1.00 25.88 114 VAL B C 1
ATOM 3682 O O . VAL B 1 134 ? 9.492 96.124 -6.604 1.00 25.65 114 VAL B O 1
ATOM 3686 N N . ALA B 1 135 ? 9.063 97.949 -7.877 1.00 26.84 115 ALA B N 1
ATOM 3687 C CA . ALA B 1 135 ? 8.010 97.337 -8.720 1.00 27.57 115 ALA B CA 1
ATOM 3688 C C . ALA B 1 135 ? 8.548 96.035 -9.328 1.00 29.40 115 ALA B C 1
ATOM 3689 O O . ALA B 1 135 ? 7.843 95.032 -9.308 1.00 31.66 115 ALA B O 1
ATOM 3691 N N . VAL B 1 136 ? 9.776 96.052 -9.839 1.00 28.75 116 VAL B N 1
ATOM 3692 C CA . VAL B 1 136 ? 10.370 94.877 -10.533 1.00 28.55 116 VAL B CA 1
ATOM 3693 C C . VAL B 1 136 ? 11.018 93.964 -9.482 1.00 30.24 116 VAL B C 1
ATOM 3694 O O . VAL B 1 136 ? 10.726 92.774 -9.489 1.00 28.47 116 VAL B O 1
ATOM 3698 N N . GLU B 1 137 ? 11.854 94.506 -8.598 1.00 31.43 117 GLU B N 1
ATOM 3699 C CA . GLU B 1 137 ? 12.568 93.707 -7.572 1.00 31.30 117 GLU B CA 1
ATOM 3700 C C . GLU B 1 137 ? 11.558 92.918 -6.745 1.00 29.32 117 GLU B C 1
ATOM 3701 O O . GLU B 1 137 ? 11.840 91.753 -6.449 1.00 30.90 117 GLU B O 1
ATOM 3707 N N . CYS B 1 138 ? 10.423 93.506 -6.398 1.00 28.11 118 CYS B N 1
ATOM 3708 C CA . CYS B 1 138 ? 9.460 92.886 -5.452 1.00 29.53 118 CYS B CA 1
ATOM 3709 C C . CYS B 1 138 ? 8.279 92.270 -6.200 1.00 29.16 118 CYS B C 1
ATOM 3710 O O . CYS B 1 138 ? 7.331 91.850 -5.525 1.00 27.58 118 CYS B O 1
ATOM 3713 N N . GLY B 1 139 ? 8.339 92.220 -7.534 1.00 31.20 119 GLY B N 1
ATOM 3714 C CA . GLY B 1 139 ? 7.431 91.424 -8.381 1.00 28.57 119 GLY B CA 1
ATOM 3715 C C . GLY B 1 139 ? 6.024 91.987 -8.439 1.00 28.65 119 GLY B C 1
ATOM 3716 O O . GLY B 1 139 ? 5.094 91.212 -8.585 1.00 30.64 119 GLY B O 1
ATOM 3717 N N . LEU B 1 140 ? 5.844 93.299 -8.394 1.00 29.19 120 LEU B N 1
ATOM 3718 C CA . LEU B 1 140 ? 4.501 93.911 -8.597 1.00 31.62 120 LEU B CA 1
ATOM 3719 C C . LEU B 1 140 ? 4.175 93.948 -10.093 1.00 32.02 120 LEU B C 1
ATOM 3720 O O . LEU B 1 140 ? 2.989 94.101 -10.433 1.00 30.06 120 LEU B O 1
ATOM 3725 N N . VAL B 1 141 ? 5.198 93.919 -10.947 1.00 30.04 121 VAL B N 1
ATOM 3726 C CA . VAL B 1 141 ? 5.038 93.898 -12.427 1.00 30.57 121 VAL B CA 1
ATOM 3727 C C . VAL B 1 141 ? 5.966 92.801 -12.929 1.00 31.70 121 VAL B C 1
ATOM 3728 O O . VAL B 1 141 ? 6.953 92.501 -12.219 1.00 29.63 121 VAL B O 1
ATOM 3732 N N . GLU B 1 142 ? 5.680 92.258 -14.117 1.00 34.93 122 GLU B N 1
ATOM 3733 C CA . GLU B 1 142 ? 6.541 91.221 -14.732 1.00 33.70 122 GLU B CA 1
ATOM 3734 C C . GLU B 1 142 ? 7.881 91.868 -15.086 1.00 30.69 122 GLU B C 1
ATOM 3735 O O . GLU B 1 142 ? 7.883 92.978 -15.626 1.00 30.36 122 GLU B O 1
ATOM 3741 N N . ALA B 1 143 ? 8.978 91.179 -14.803 1.00 28.83 123 ALA B N 1
ATOM 3742 C CA . ALA B 1 143 ? 10.345 91.609 -15.148 1.00 29.13 123 ALA B CA 1
ATOM 3743 C C . ALA B 1 143 ? 10.607 91.262 -16.618 1.00 30.35 123 ALA B C 1
ATOM 3744 O O . ALA B 1 143 ? 11.185 90.195 -16.878 1.00 32.30 123 ALA B O 1
ATOM 3746 N N . LYS B 1 144 ? 10.253 92.158 -17.534 1.00 31.47 124 LYS B N 1
ATOM 3747 C CA . LYS B 1 144 ? 10.526 92.018 -18.997 1.00 31.51 124 LYS B CA 1
ATOM 3748 C C . LYS B 1 144 ? 11.938 92.525 -19.319 1.00 29.91 124 LYS B C 1
ATOM 3749 O O . LYS B 1 144 ? 12.372 93.551 -18.754 1.00 31.14 124 LYS B O 1
ATOM 3755 N N . GLU B 1 145 ? 12.632 91.829 -20.208 1.00 28.29 125 GLU B N 1
ATOM 3756 C CA . GLU B 1 145 ? 14.017 92.153 -20.637 1.00 29.12 125 GLU B CA 1
ATOM 3757 C C . GLU B 1 145 ? 13.987 92.500 -22.120 1.00 27.96 125 GLU B C 1
ATOM 3758 O O . GLU B 1 145 ? 13.196 91.924 -22.854 1.00 26.08 125 GLU B O 1
ATOM 3764 N N . PRO B 1 146 ? 14.814 93.450 -22.614 1.00 27.15 126 PRO B N 1
ATOM 3765 C CA . PRO B 1 146 ? 15.741 94.219 -21.786 1.00 27.33 126 PRO B CA 1
ATOM 3766 C C . PRO B 1 146 ? 15.097 95.373 -21.009 1.00 27.73 126 PRO B C 1
ATOM 3767 O O . PRO B 1 146 ? 15.731 95.839 -20.087 1.00 30.16 126 PRO B O 1
ATOM 3771 N N . ILE B 1 147 ? 13.876 95.784 -21.364 1.0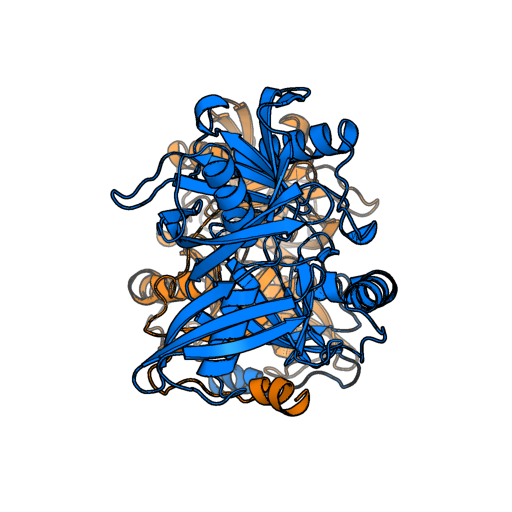0 25.46 127 ILE B N 1
ATOM 3772 C CA . ILE B 1 147 ? 13.218 96.974 -20.750 1.00 25.28 127 ILE B CA 1
ATOM 3773 C C . ILE B 1 147 ? 11.817 96.591 -20.277 1.00 24.24 127 ILE B C 1
ATOM 3774 O O . ILE B 1 147 ? 11.061 96.018 -21.086 1.00 23.91 127 ILE B O 1
ATOM 3779 N N . THR B 1 148 ? 11.492 96.952 -19.032 1.00 23.66 128 THR B N 1
ATOM 3780 C CA . THR B 1 148 ? 10.124 96.924 -18.465 1.00 23.70 128 THR B CA 1
ATOM 3781 C C . THR B 1 148 ? 9.614 98.362 -18.399 1.00 24.41 128 THR B C 1
ATOM 3782 O O . THR B 1 148 ? 10.308 99.221 -17.807 1.00 25.02 128 THR B O 1
ATOM 3786 N N . GLU B 1 149 ? 8.421 98.620 -18.915 1.00 25.16 129 GLU B N 1
ATOM 3787 C CA . GLU B 1 149 ? 7.835 99.979 -18.852 1.00 24.92 129 GLU B CA 1
ATOM 3788 C C . GLU B 1 149 ? 6.761 99.980 -17.771 1.00 25.86 129 GLU B C 1
ATOM 3789 O O . GLU B 1 149 ? 5.958 99.040 -17.733 1.00 23.70 129 GLU B O 1
ATOM 3795 N N . ILE B 1 150 ? 6.771 101.003 -16.925 1.00 24.82 130 ILE B N 1
ATOM 3796 C CA . ILE B 1 150 ? 5.688 101.279 -15.953 1.00 25.78 130 ILE B CA 1
ATOM 3797 C C . ILE B 1 150 ? 5.268 102.736 -16.161 1.00 25.95 130 ILE B C 1
ATOM 3798 O O . ILE B 1 150 ? 6.154 103.606 -16.287 1.00 23.26 130 ILE B O 1
ATOM 3803 N N . LYS B 1 151 ? 3.967 103.000 -16.180 1.00 25.40 131 LYS B N 1
ATOM 3804 C CA . LYS B 1 151 ? 3.434 104.368 -16.316 1.00 26.40 131 LYS B CA 1
ATOM 3805 C C . LYS B 1 151 ? 2.813 104.820 -14.996 1.00 26.62 131 LYS B C 1
ATOM 3806 O O . LYS B 1 151 ? 2.079 104.051 -14.369 1.00 25.93 131 LYS B O 1
ATOM 3812 N N . MET B 1 152 ? 3.088 106.061 -14.618 1.00 25.77 132 MET B N 1
ATOM 3813 C CA . MET B 1 152 ? 2.770 106.609 -13.280 1.00 25.19 132 MET B CA 1
ATOM 3814 C C . MET B 1 152 ? 2.135 107.986 -13.471 1.00 24.69 132 MET B C 1
ATOM 3815 O O . MET B 1 152 ? 2.761 108.851 -14.120 1.00 25.04 132 MET B O 1
ATOM 3820 N N . ASP B 1 153 ? 0.925 108.168 -12.950 1.00 24.36 133 ASP B N 1
ATOM 3821 C CA . ASP B 1 153 ? 0.282 109.500 -12.852 1.00 26.04 133 ASP B CA 1
ATOM 3822 C C . ASP B 1 153 ? 0.894 110.248 -11.659 1.00 25.09 133 ASP B C 1
ATOM 3823 O O . ASP B 1 153 ? 0.599 109.893 -10.517 1.00 23.82 133 ASP B O 1
ATOM 3828 N N . SER B 1 154 ? 1.762 111.214 -11.932 1.00 24.91 134 SER B N 1
ATOM 3829 C CA . SER B 1 154 ? 2.331 112.126 -10.913 1.00 24.01 134 SER B CA 1
ATOM 3830 C C . SER B 1 154 ? 1.485 113.399 -10.866 1.00 25.91 134 SER B C 1
ATOM 3831 O O . SER B 1 154 ? 0.738 113.681 -11.803 1.00 26.56 134 SER B O 1
ATOM 3834 N N . PRO B 1 155 ? 1.602 114.234 -9.806 1.00 25.12 135 PRO B N 1
ATOM 3835 C CA . PRO B 1 155 ? 0.889 115.513 -9.759 1.00 25.02 135 PRO B CA 1
ATOM 3836 C C . PRO B 1 155 ? 1.242 116.444 -10.932 1.00 24.78 135 PRO B C 1
ATOM 3837 O O . PRO B 1 155 ? 0.462 117.318 -11.234 1.00 25.88 135 PRO B O 1
ATOM 3841 N N . ALA B 1 156 ? 2.399 116.242 -11.563 1.00 23.25 136 ALA B N 1
ATOM 3842 C CA . ALA B 1 156 ? 2.889 117.059 -12.694 1.00 24.81 136 ALA B CA 1
ATOM 3843 C C . ALA B 1 156 ? 2.429 116.465 -14.027 1.00 24.62 136 ALA B C 1
ATOM 3844 O O . ALA B 1 156 ? 2.588 117.143 -15.065 1.00 24.08 136 ALA B O 1
ATOM 3846 N N . GLY B 1 157 ? 1.879 115.255 -14.021 1.00 25.98 137 GLY B N 1
ATOM 3847 C CA . GLY B 1 157 ? 1.475 114.577 -15.267 1.00 23.95 137 GLY B CA 1
ATOM 3848 C C . GLY B 1 157 ? 2.081 113.190 -15.388 1.00 23.63 137 GLY B C 1
ATOM 3849 O O . GLY B 1 157 ? 2.594 112.636 -14.355 1.00 21.43 137 GLY B O 1
ATOM 3850 N N . LEU B 1 158 ? 1.977 112.627 -16.594 1.00 22.53 138 LEU B N 1
ATOM 3851 C CA . LEU B 1 158 ? 2.272 111.200 -16.869 1.00 23.40 138 LEU B CA 1
ATOM 3852 C C . LEU B 1 158 ? 3.787 110.999 -16.918 1.00 22.93 138 LEU B C 1
ATOM 3853 O O . LEU B 1 158 ? 4.469 111.743 -17.615 1.00 24.16 138 LEU B O 1
ATOM 3858 N N . ILE B 1 159 ? 4.285 110.009 -16.195 1.00 21.26 139 ILE B N 1
ATOM 3859 C CA . ILE B 1 159 ? 5.730 109.689 -16.114 1.00 21.71 139 ILE B CA 1
ATOM 3860 C C . ILE B 1 159 ? 5.902 108.294 -16.701 1.00 23.05 139 ILE B C 1
ATOM 3861 O O . ILE B 1 159 ? 5.130 107.396 -16.331 1.00 24.93 139 ILE B O 1
ATOM 3866 N N . LYS B 1 160 ? 6.890 108.124 -17.564 1.00 22.69 140 LYS B N 1
ATOM 3867 C CA . LYS B 1 160 ? 7.205 106.811 -18.148 1.00 23.14 140 LYS B CA 1
ATOM 3868 C C . LYS B 1 160 ? 8.487 106.273 -17.518 1.00 23.22 140 LYS B C 1
ATOM 3869 O O . LYS B 1 160 ? 9.541 106.923 -17.638 1.00 22.34 140 LYS B O 1
ATOM 3875 N N . ILE B 1 161 ? 8.372 105.145 -16.822 1.00 22.93 141 ILE B N 1
ATOM 3876 C CA . ILE B 1 161 ? 9.507 104.501 -16.120 1.00 21.93 141 ILE B CA 1
ATOM 3877 C C . ILE B 1 161 ? 9.985 103.363 -17.011 1.00 22.72 141 ILE B C 1
ATOM 3878 O O . ILE B 1 161 ? 9.144 102.538 -17.402 1.00 22.41 141 ILE B O 1
ATOM 3883 N N . TYR B 1 162 ? 11.282 103.331 -17.291 1.00 24.08 142 TYR B N 1
ATOM 3884 C CA . TYR B 1 162 ? 11.943 102.279 -18.092 1.00 25.93 142 TYR B CA 1
ATOM 3885 C C . TYR B 1 162 ? 12.974 101.613 -17.187 1.00 25.97 142 TYR B C 1
ATOM 3886 O O . TYR B 1 162 ? 14.006 102.221 -16.888 1.00 26.90 142 TYR B O 1
ATOM 3895 N N . VAL B 1 163 ? 12.671 100.398 -16.738 1.00 26.89 143 VAL B N 1
ATOM 3896 C CA . VAL B 1 163 ? 13.603 99.578 -15.918 1.00 27.47 143 VAL B CA 1
ATOM 3897 C C . VAL B 1 163 ? 14.390 98.661 -16.851 1.00 26.98 143 VAL B C 1
ATOM 3898 O O . VAL B 1 163 ? 13.756 97.851 -17.541 1.00 28.21 143 VAL B O 1
ATOM 3902 N N . LYS B 1 164 ? 15.711 98.833 -16.879 1.00 26.23 144 LYS B N 1
ATOM 3903 C CA . LYS B 1 164 ? 16.672 97.937 -17.554 1.00 30.04 144 LYS B CA 1
ATOM 3904 C C . LYS B 1 164 ? 16.778 96.669 -16.706 1.00 31.00 144 LYS B C 1
ATOM 3905 O O . LYS B 1 164 ? 17.190 96.785 -15.523 1.00 28.87 144 LYS B O 1
ATOM 3911 N N . VAL B 1 165 ? 16.387 95.522 -17.266 1.00 29.68 145 VAL B N 1
ATOM 3912 C CA . VAL B 1 165 ? 16.404 94.207 -16.562 1.00 30.03 145 VAL B CA 1
ATOM 3913 C C . VAL B 1 165 ? 17.293 93.239 -17.342 1.00 32.46 145 VAL B C 1
ATOM 3914 O O . VAL B 1 165 ? 17.110 93.107 -18.572 1.00 29.76 145 VAL B O 1
ATOM 3918 N N . ARG B 1 166 ? 18.205 92.575 -16.639 1.00 34.90 146 ARG B N 1
ATOM 3919 C CA . ARG B 1 166 ? 19.087 91.509 -17.182 1.00 37.42 146 ARG B CA 1
ATOM 3920 C C . ARG B 1 166 ? 19.118 90.328 -16.202 1.00 38.13 146 ARG B C 1
ATOM 3921 O O . ARG B 1 166 ? 19.398 90.549 -14.999 1.00 37.39 146 ARG B O 1
ATOM 3929 N N . ASP B 1 167 ? 18.804 89.122 -16.697 1.00 42.58 147 ASP B N 1
ATOM 3930 C CA . ASP B 1 167 ? 18.784 87.845 -15.924 1.00 39.31 147 ASP B CA 1
ATOM 3931 C C . ASP B 1 167 ? 17.843 88.018 -14.735 1.00 35.56 147 ASP B C 1
ATOM 3932 O O . ASP B 1 167 ? 18.225 87.644 -13.624 1.00 37.99 147 ASP B O 1
ATOM 3937 N N . GLY B 1 168 ? 16.687 88.641 -14.965 1.00 31.70 148 GLY B N 1
ATOM 3938 C CA . GLY B 1 168 ? 15.651 88.840 -13.941 1.00 30.85 148 GLY B CA 1
ATOM 3939 C C . GLY B 1 168 ? 16.033 89.861 -12.874 1.00 32.86 148 GLY B C 1
ATOM 3940 O O . GLY B 1 168 ? 15.223 89.996 -11.938 1.00 30.62 148 GLY B O 1
ATOM 3941 N N . LYS B 1 169 ? 17.183 90.557 -12.992 1.00 34.93 149 LYS B N 1
ATOM 3942 C CA . LYS B 1 169 ? 17.676 91.567 -12.008 1.00 36.93 149 LYS B CA 1
ATOM 3943 C C . LYS B 1 169 ? 17.653 92.979 -12.606 1.00 33.21 149 LYS B C 1
ATOM 3944 O O . LYS B 1 169 ? 17.995 93.166 -13.793 1.00 30.49 149 LYS B O 1
ATOM 3950 N N . VAL B 1 170 ? 17.266 93.961 -11.808 1.00 30.49 150 VAL B N 1
ATOM 3951 C CA . VAL B 1 170 ? 17.273 95.394 -12.225 1.00 29.43 150 VAL B CA 1
ATOM 3952 C C . VAL B 1 170 ? 18.728 95.843 -12.327 1.00 28.73 150 VAL B C 1
ATOM 3953 O O . VAL B 1 170 ? 19.434 95.738 -11.323 1.00 28.65 150 VAL B O 1
ATOM 3957 N N . GLU B 1 171 ? 19.153 96.343 -13.484 1.00 29.28 151 GLU B N 1
ATOM 3958 C CA . GLU B 1 171 ? 20.502 96.937 -13.663 1.00 30.43 151 GLU B CA 1
ATOM 3959 C C . GLU B 1 171 ? 20.443 98.447 -13.403 1.00 27.74 151 GLU B C 1
ATOM 3960 O O . GLU B 1 171 ? 21.415 98.980 -12.912 1.00 27.73 151 GLU B O 1
ATOM 3966 N N . LYS B 1 172 ? 19.362 99.109 -13.805 1.00 27.17 152 LYS B N 1
ATOM 3967 C CA . LYS B 1 172 ? 19.221 100.587 -13.808 1.00 27.67 152 LYS B CA 1
ATOM 3968 C C . LYS B 1 172 ? 17.743 100.938 -13.961 1.00 25.63 152 LYS B C 1
ATOM 3969 O O . LYS B 1 172 ? 17.029 100.179 -14.602 1.00 23.77 152 LYS B O 1
ATOM 3975 N N . VAL B 1 173 ? 17.316 102.061 -13.386 1.00 25.61 153 VAL B N 1
ATOM 3976 C CA . VAL B 1 173 ? 15.939 102.606 -13.552 1.00 24.87 153 VAL B CA 1
ATOM 3977 C C . VAL B 1 173 ? 16.067 103.973 -14.224 1.00 26.06 153 VAL B C 1
ATOM 3978 O O . VAL B 1 173 ? 16.799 104.841 -13.714 1.00 26.31 153 VAL B O 1
ATOM 3982 N N . TYR B 1 174 ? 15.380 104.139 -15.345 1.00 24.17 154 TYR B N 1
ATOM 3983 C CA . TYR B 1 174 ? 15.259 105.432 -16.044 1.00 23.54 154 TYR B CA 1
ATOM 3984 C C . TYR B 1 174 ? 13.819 105.880 -15.942 1.00 23.34 154 TYR B C 1
ATOM 3985 O O . TYR B 1 174 ? 12.931 105.037 -15.787 1.00 22.85 154 TYR B O 1
ATOM 3994 N N . PHE B 1 175 ? 13.606 107.179 -16.046 1.00 22.77 155 PHE B N 1
ATOM 3995 C CA . PHE B 1 175 ? 12.270 107.724 -16.355 1.00 23.48 155 PHE B CA 1
ATOM 3996 C C . PHE B 1 175 ? 12.433 108.825 -17.394 1.00 22.96 155 PHE B C 1
ATOM 3997 O O . PHE B 1 175 ? 13.518 109.419 -17.535 1.00 21.27 155 PHE B O 1
ATOM 4005 N N . HIS B 1 176 ? 11.373 108.999 -18.166 1.00 23.85 156 HIS B N 1
ATOM 4006 C CA . HIS B 1 176 ? 11.163 110.130 -19.091 1.00 23.46 156 HIS B CA 1
ATOM 4007 C C . HIS B 1 176 ? 10.113 111.008 -18.417 1.00 21.96 156 HIS B C 1
ATOM 4008 O O . HIS B 1 176 ? 9.002 110.526 -18.121 1.00 21.52 156 HIS B O 1
ATOM 4015 N N . ASN B 1 177 ? 10.489 112.253 -18.160 1.00 24.01 157 ASN B N 1
ATOM 4016 C CA . ASN B 1 177 ? 9.710 113.218 -17.347 1.00 23.16 157 ASN B CA 1
ATOM 4017 C C . ASN B 1 177 ? 8.696 113.922 -18.243 1.00 23.19 157 ASN B C 1
ATOM 4018 O O . ASN B 1 177 ? 8.742 113.783 -19.504 1.00 24.02 157 ASN B O 1
ATOM 4023 N N . VAL B 1 178 ? 7.836 114.682 -17.600 1.00 21.86 158 VAL B N 1
ATOM 4024 C CA . VAL B 1 178 ? 6.940 115.644 -18.282 1.00 23.16 158 VAL B CA 1
ATOM 4025 C C . VAL B 1 178 ? 7.812 116.669 -19.024 1.00 23.72 158 VAL B C 1
ATOM 4026 O O . VAL B 1 178 ? 9.016 116.811 -18.771 1.00 21.26 158 VAL B O 1
ATOM 40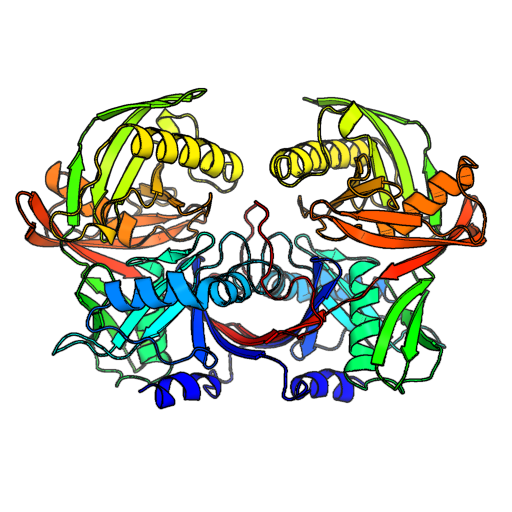30 N N . PRO B 1 179 ? 7.253 117.374 -20.030 1.00 23.16 159 PRO B N 1
ATOM 4031 C CA . PRO B 1 179 ? 7.999 118.429 -20.728 1.00 23.37 159 PRO B CA 1
ATOM 4032 C C . PRO B 1 179 ? 8.638 119.418 -19.743 1.00 23.13 159 PRO B C 1
ATOM 4033 O O . PRO B 1 179 ? 7.975 119.858 -18.821 1.00 21.42 159 PRO B O 1
ATOM 4037 N N . SER B 1 180 ? 9.940 119.644 -19.930 1.00 23.01 160 SER B N 1
ATOM 4038 C CA . SER B 1 180 ? 10.835 120.462 -19.078 1.00 23.56 160 SER B CA 1
ATOM 4039 C C . SER B 1 180 ? 11.341 121.643 -19.921 1.00 24.11 160 SER B C 1
ATOM 4040 O O . SER B 1 180 ? 11.631 121.447 -21.123 1.00 22.95 160 SER B O 1
ATOM 4043 N N . PHE B 1 181 ? 11.359 122.842 -19.349 1.00 24.79 161 PHE B N 1
ATOM 4044 C CA . PHE B 1 181 ? 11.544 124.121 -20.095 1.00 25.45 161 PHE B CA 1
ATOM 4045 C C . PHE B 1 181 ? 12.153 125.192 -19.182 1.00 27.29 161 PHE B C 1
ATOM 4046 O O . PHE B 1 181 ? 12.034 125.117 -17.912 1.00 24.86 161 PHE B O 1
ATOM 4054 N N . VAL B 1 182 ? 12.777 126.180 -19.819 1.00 27.42 162 VAL B N 1
ATOM 4055 C CA . VAL B 1 182 ? 13.362 127.363 -19.132 1.00 26.87 162 VAL B CA 1
ATOM 4056 C C . VAL B 1 182 ? 12.282 128.438 -18.995 1.00 29.64 162 VAL B C 1
ATOM 4057 O O . VAL B 1 182 ? 11.624 128.778 -19.994 1.00 29.44 162 VAL B O 1
ATOM 4061 N N . LEU B 1 183 ? 12.100 128.955 -17.783 1.00 31.01 163 LEU B N 1
ATOM 4062 C CA . LEU B 1 183 ? 11.118 130.020 -17.480 1.00 30.75 163 LEU B CA 1
ATOM 4063 C C . LEU B 1 183 ? 11.802 131.387 -17.549 1.00 30.74 163 LEU B C 1
ATOM 4064 O O . LEU B 1 183 ? 11.240 132.303 -18.164 1.00 30.23 163 LEU B O 1
ATOM 4069 N N . PHE B 1 184 ? 12.966 131.523 -16.910 1.00 29.14 164 PHE B N 1
ATOM 4070 C CA . PHE B 1 184 ? 13.796 132.753 -16.865 1.00 28.91 164 PHE B CA 1
ATOM 4071 C C . PHE B 1 184 ? 15.262 132.364 -17.026 1.00 28.87 164 PHE B C 1
ATOM 4072 O O . PHE B 1 184 ? 15.657 131.312 -16.512 1.00 27.64 164 PHE B O 1
ATOM 4080 N N . LYS B 1 185 ? 16.054 133.238 -17.637 1.00 29.42 165 LYS B N 1
ATOM 4081 C CA . LYS B 1 185 ? 17.472 132.984 -17.972 1.00 31.74 165 LYS B CA 1
ATOM 4082 C C . LYS B 1 185 ? 18.275 134.200 -17.525 1.00 33.12 165 LYS B C 1
ATOM 4083 O O . LYS B 1 185 ? 17.822 135.327 -17.796 1.00 32.68 165 LYS B O 1
ATOM 4089 N N . ASP B 1 186 ? 19.390 133.996 -16.825 1.00 34.16 166 ASP B N 1
ATOM 4090 C CA . ASP B 1 186 ? 20.397 135.059 -16.554 1.00 36.05 166 ASP B CA 1
ATOM 4091 C C . ASP B 1 186 ? 19.717 136.238 -15.847 1.00 36.96 166 ASP B C 1
ATOM 4092 O O . ASP B 1 186 ? 19.982 137.369 -16.212 1.00 37.28 166 ASP B O 1
ATOM 4097 N N . GLU B 1 187 ? 18.850 135.960 -14.877 1.00 36.45 167 GLU B N 1
ATOM 4098 C CA . GLU B 1 187 ? 18.249 136.962 -13.971 1.00 34.58 167 GLU B CA 1
ATOM 4099 C C . GLU B 1 187 ? 19.238 137.222 -12.835 1.00 35.16 167 GLU B C 1
ATOM 4100 O O . GLU B 1 187 ? 20.154 136.399 -12.621 1.00 33.88 167 GLU B O 1
ATOM 4106 N N . THR B 1 188 ? 19.060 138.348 -12.155 1.00 33.94 168 THR B N 1
ATOM 4107 C CA . THR B 1 188 ? 19.754 138.681 -10.894 1.00 36.91 168 THR B CA 1
ATOM 4108 C C . THR B 1 188 ? 18.683 139.108 -9.906 1.00 37.14 168 THR B C 1
ATOM 4109 O O . THR B 1 188 ? 17.664 139.636 -10.338 1.00 32.14 168 THR B O 1
ATOM 4113 N N . ILE B 1 189 ? 18.873 138.793 -8.633 1.00 37.61 169 ILE B N 1
ATOM 4114 C CA . ILE B 1 189 ? 17.931 139.204 -7.563 1.00 36.57 169 ILE B CA 1
ATOM 4115 C C . ILE B 1 189 ? 18.763 139.615 -6.356 1.00 36.46 169 ILE B C 1
ATOM 4116 O O . ILE B 1 189 ? 19.827 138.986 -6.106 1.00 34.97 169 ILE B O 1
ATOM 4121 N N . ASN B 1 190 ? 18.302 140.647 -5.659 1.00 35.02 170 ASN B N 1
ATOM 4122 C CA . ASN B 1 190 ? 18.968 141.114 -4.430 1.00 37.32 170 ASN B CA 1
ATOM 4123 C C . ASN B 1 190 ? 18.475 140.217 -3.292 1.00 34.14 170 ASN B C 1
ATOM 4124 O O . ASN B 1 190 ? 17.244 140.128 -3.036 1.00 37.31 170 ASN B O 1
ATOM 4129 N N . VAL B 1 191 ? 19.393 139.495 -2.675 1.00 33.05 171 VAL B N 1
ATOM 4130 C CA . VAL B 1 191 ? 19.044 138.636 -1.508 1.00 34.07 171 VAL B CA 1
ATOM 4131 C C . VAL B 1 191 ? 19.549 139.341 -0.252 1.00 32.39 171 VAL B C 1
ATOM 4132 O O . VAL B 1 191 ? 20.756 139.458 -0.060 1.00 30.08 171 VAL B O 1
ATOM 4136 N N . PRO B 1 192 ? 18.662 139.845 0.624 1.00 33.02 172 PRO B N 1
ATOM 4137 C CA . PRO B 1 192 ? 19.101 140.537 1.839 1.00 35.73 172 PRO B CA 1
ATOM 4138 C C . PRO B 1 192 ? 20.125 139.732 2.660 1.00 38.20 172 PRO B C 1
ATOM 4139 O O . PRO B 1 192 ? 19.897 138.590 2.936 1.00 36.90 172 PRO B O 1
ATOM 4143 N N . GLY B 1 193 ? 21.252 140.359 2.993 1.00 42.72 173 GLY B N 1
ATOM 4144 C CA . GLY B 1 193 ? 22.317 139.767 3.821 1.00 41.77 173 GLY B CA 1
ATOM 4145 C C . GLY B 1 193 ? 23.255 138.918 2.990 1.00 41.00 173 GLY B C 1
ATOM 4146 O O . GLY B 1 193 ? 24.226 138.383 3.538 1.00 44.83 173 GLY B O 1
ATOM 4147 N N . ILE B 1 194 ? 23.007 138.808 1.689 1.00 39.67 174 ILE B N 1
ATOM 4148 C CA . ILE B 1 194 ? 23.823 137.966 0.768 1.00 37.60 174 ILE B CA 1
ATOM 4149 C C . ILE B 1 194 ? 24.312 138.845 -0.380 1.00 36.96 174 ILE B C 1
ATOM 4150 O O . ILE B 1 194 ? 25.515 138.832 -0.630 1.00 35.71 174 ILE B O 1
ATOM 4155 N N . GLY B 1 195 ? 23.402 139.559 -1.048 1.00 35.08 175 GLY B N 1
ATOM 4156 C CA . GLY B 1 195 ? 23.739 140.483 -2.151 1.00 37.69 175 GLY B CA 1
ATOM 4157 C C . GLY B 1 195 ? 23.138 140.026 -3.464 1.00 39.45 175 GLY B C 1
ATOM 4158 O O . GLY B 1 195 ? 22.099 139.320 -3.428 1.00 38.18 175 GLY B O 1
ATOM 4159 N N . GLU B 1 196 ? 23.743 140.417 -4.588 1.00 41.42 176 GLU B N 1
ATOM 4160 C CA . GLU B 1 196 ? 23.174 140.192 -5.946 1.00 43.79 176 GLU B CA 1
ATOM 4161 C C . GLU B 1 196 ? 23.445 138.742 -6.345 1.00 39.50 176 GLU B C 1
ATOM 4162 O O . GLU B 1 196 ? 24.631 138.361 -6.442 1.00 40.51 176 GLU B O 1
ATOM 4168 N N . VAL B 1 197 ? 22.389 137.962 -6.564 1.00 31.59 177 VAL B N 1
ATOM 4169 C CA . VAL B 1 197 ? 22.530 136.528 -6.937 1.00 32.73 177 VAL B CA 1
ATOM 4170 C C . VAL B 1 197 ? 22.001 136.348 -8.357 1.00 32.19 177 VAL B C 1
ATOM 4171 O O . VAL B 1 197 ? 20.847 136.757 -8.625 1.00 31.35 177 VAL B O 1
ATOM 4175 N N . LYS B 1 198 ? 22.847 135.785 -9.221 1.00 33.75 178 LYS B N 1
ATOM 4176 C CA . LYS B 1 198 ? 22.508 135.408 -10.618 1.00 37.47 178 LYS B CA 1
ATOM 4177 C C . LYS B 1 198 ? 21.895 133.998 -10.626 1.00 33.73 178 LYS B C 1
ATOM 4178 O O . LYS B 1 198 ? 22.436 133.108 -9.935 1.00 32.56 178 LYS B O 1
ATOM 4184 N N . TYR B 1 199 ? 20.789 133.814 -11.350 1.00 31.35 179 TYR B N 1
ATOM 4185 C CA . TYR B 1 199 ? 20.070 132.525 -11.426 1.00 30.37 179 TYR B CA 1
ATOM 4186 C C . TYR B 1 199 ? 19.407 132.319 -12.782 1.00 29.75 179 TYR B C 1
ATOM 4187 O O . TYR B 1 199 ? 19.046 133.293 -13.445 1.00 27.33 179 TYR B O 1
ATOM 4196 N N . ASP B 1 200 ? 19.249 131.045 -13.152 1.00 29.27 180 ASP B N 1
ATOM 4197 C CA . ASP B 1 200 ? 18.281 130.568 -14.173 1.00 28.28 180 ASP B CA 1
ATOM 4198 C C . ASP B 1 200 ? 17.115 129.919 -13.437 1.00 26.88 180 ASP B C 1
ATOM 4199 O O . ASP B 1 200 ? 17.329 129.340 -12.380 1.00 29.54 180 ASP B O 1
ATOM 4204 N N . LEU B 1 201 ? 15.915 130.025 -13.969 1.00 26.67 181 LEU B N 1
ATOM 4205 C CA . LEU B 1 201 ? 14.730 129.367 -13.382 1.00 25.47 181 LEU B CA 1
ATOM 4206 C C . LEU B 1 201 ? 14.133 128.443 -14.440 1.00 25.35 181 LEU B C 1
ATOM 4207 O O . LEU B 1 201 ? 13.736 128.949 -15.519 1.00 23.22 181 LEU B O 1
ATOM 4212 N N . ALA B 1 202 ? 14.092 127.143 -14.147 1.00 23.83 182 ALA B N 1
ATOM 4213 C CA . ALA B 1 202 ? 13.621 126.112 -15.094 1.00 24.02 182 ALA B CA 1
ATOM 4214 C C . ALA B 1 202 ? 12.668 125.144 -14.394 1.00 24.81 182 ALA B C 1
ATOM 4215 O O . ALA B 1 202 ? 12.699 125.028 -13.136 1.00 23.77 182 ALA B O 1
ATOM 4217 N N . TYR B 1 203 ? 11.818 124.498 -15.194 1.00 24.86 183 TYR B N 1
ATOM 4218 C CA . TYR B 1 203 ? 10.829 123.483 -14.757 1.00 24.54 183 TYR B CA 1
ATOM 4219 C C . TYR B 1 203 ? 11.267 122.093 -15.253 1.00 26.52 183 TYR B C 1
ATOM 4220 O O . TYR B 1 203 ? 11.523 121.911 -16.474 1.00 25.36 183 TYR B O 1
ATOM 4229 N N . GLY B 1 204 ? 11.329 121.128 -14.332 1.00 24.45 184 GLY B N 1
ATOM 4230 C CA . GLY B 1 204 ? 11.644 119.717 -14.621 1.00 24.19 184 GLY B CA 1
ATOM 4231 C C . GLY B 1 204 ? 10.654 118.805 -13.933 1.00 23.59 184 GLY B C 1
ATOM 4232 O O . GLY B 1 204 ? 11.085 117.794 -13.396 1.00 25.72 184 GLY B O 1
ATOM 4233 N N . GLY B 1 205 ? 9.368 119.164 -13.933 1.00 23.37 185 GLY B N 1
ATOM 4234 C CA . GLY B 1 205 ? 8.309 118.535 -13.121 1.00 21.87 185 GLY B CA 1
ATOM 4235 C C . GLY B 1 205 ? 8.198 119.208 -11.759 1.00 21.26 185 GLY B C 1
ATOM 4236 O O . GLY B 1 205 ? 7.307 118.833 -10.961 1.00 19.88 185 GLY B O 1
ATOM 4237 N N . ALA B 1 206 ? 9.115 120.136 -11.482 1.00 20.39 186 ALA B N 1
ATOM 4238 C CA . ALA B 1 206 ? 9.052 121.129 -10.391 1.00 20.98 186 ALA B CA 1
ATOM 4239 C C . ALA B 1 206 ? 9.898 122.329 -10.824 1.00 20.90 186 ALA B C 1
ATOM 4240 O O . ALA B 1 206 ? 10.727 122.157 -11.725 1.00 22.72 186 ALA B O 1
ATOM 4242 N N . PHE B 1 207 ? 9.697 123.497 -10.227 1.00 20.26 187 PHE B N 1
ATOM 4243 C CA . PHE B 1 207 ? 10.406 124.752 -10.580 1.00 20.28 187 PHE B CA 1
ATOM 4244 C C . PHE B 1 207 ? 11.602 124.945 -9.651 1.00 20.39 187 PHE B C 1
ATOM 4245 O O . PHE B 1 207 ? 11.446 124.879 -8.420 1.00 22.91 187 PHE B O 1
ATOM 4253 N N . TYR B 1 208 ? 12.759 125.227 -10.226 1.00 20.67 188 TYR B N 1
ATOM 4254 C CA . TYR B 1 208 ? 14.017 125.448 -9.476 1.00 20.79 188 TYR B CA 1
ATOM 4255 C C . TYR B 1 208 ? 14.718 126.707 -9.976 1.00 21.36 188 TYR B C 1
ATOM 4256 O O . TYR B 1 208 ? 14.730 126.953 -11.199 1.00 21.00 188 TYR B O 1
ATOM 4265 N N . ALA B 1 209 ? 15.296 127.467 -9.045 1.00 21.55 189 ALA B N 1
ATOM 4266 C CA . ALA B 1 209 ? 16.301 128.516 -9.328 1.00 21.30 189 ALA B CA 1
ATOM 4267 C C . ALA B 1 209 ? 17.675 127.859 -9.221 1.00 22.42 189 ALA B C 1
ATOM 4268 O O . ALA B 1 209 ? 18.021 127.354 -8.123 1.00 25.85 189 ALA B O 1
ATOM 4270 N N . PHE B 1 210 ? 18.424 127.857 -10.310 1.00 22.81 190 PHE B N 1
ATOM 4271 C CA . PHE B 1 210 ? 19.822 127.368 -10.372 1.00 24.94 190 PHE B CA 1
ATOM 4272 C C . PHE B 1 210 ? 20.770 128.534 -10.101 1.00 25.71 190 PHE B C 1
ATOM 4273 O O . PHE B 1 210 ? 20.619 129.582 -10.742 1.00 24.45 190 PHE B O 1
ATOM 4281 N N . VAL B 1 211 ? 21.702 128.354 -9.170 1.00 26.75 191 VAL B N 1
ATOM 4282 C CA . VAL B 1 211 ? 22.724 129.377 -8.810 1.00 28.41 191 VAL B CA 1
ATOM 4283 C C . VAL B 1 211 ? 24.086 128.679 -8.780 1.00 28.58 191 VAL B C 1
ATOM 4284 O O . VAL B 1 211 ? 24.134 127.470 -8.573 1.00 28.75 191 VAL B O 1
ATOM 4288 N N . ASN B 1 212 ? 25.162 129.412 -9.026 1.00 29.73 192 ASN B N 1
ATOM 4289 C CA . ASN B 1 212 ? 26.536 128.861 -8.970 1.00 28.93 192 ASN B CA 1
ATOM 4290 C C . ASN B 1 212 ? 27.074 128.984 -7.534 1.00 29.14 192 ASN B C 1
ATOM 4291 O O . ASN B 1 212 ? 27.141 130.119 -6.992 1.00 27.89 192 ASN B O 1
ATOM 4296 N N . ALA B 1 213 ? 27.433 127.855 -6.931 1.00 27.09 193 ALA B N 1
ATOM 4297 C CA . ALA B 1 213 ? 27.891 127.780 -5.530 1.00 29.00 193 ALA B CA 1
ATOM 4298 C C . ALA B 1 213 ? 29.176 128.605 -5.368 1.00 30.88 193 ALA B C 1
ATOM 4299 O O . ALA B 1 213 ? 29.231 129.451 -4.458 1.00 28.86 193 ALA B O 1
ATOM 4301 N N . GLU B 1 214 ? 30.169 128.344 -6.221 1.00 33.02 194 GLU B N 1
ATOM 4302 C CA . GLU B 1 214 ? 31.535 128.910 -6.104 1.00 36.35 194 GLU B CA 1
ATOM 4303 C C . GLU B 1 214 ? 31.442 130.430 -6.254 1.00 39.69 194 GLU B C 1
ATOM 4304 O O . GLU B 1 214 ? 32.151 131.137 -5.526 1.00 41.39 194 GLU B O 1
ATOM 4310 N N . GLU B 1 215 ? 30.556 130.924 -7.115 1.00 40.82 195 GLU B N 1
ATOM 4311 C CA . GLU B 1 215 ? 30.364 132.384 -7.287 1.00 40.71 195 GLU B CA 1
ATOM 4312 C C . GLU B 1 215 ? 29.801 132.993 -5.999 1.00 40.96 195 GLU B C 1
ATOM 4313 O O . GLU B 1 215 ? 30.060 134.164 -5.761 1.00 39.63 195 GLU B O 1
ATOM 4319 N N . ILE B 1 216 ? 29.030 132.249 -5.213 1.00 40.66 196 ILE B N 1
ATOM 4320 C CA . ILE B 1 216 ? 28.449 132.742 -3.928 1.00 38.83 196 ILE B CA 1
ATOM 4321 C C . ILE B 1 216 ? 29.453 132.466 -2.797 1.00 35.67 196 ILE B C 1
ATOM 4322 O O . ILE B 1 216 ? 29.148 132.803 -1.678 1.00 36.05 196 ILE B O 1
ATOM 4327 N N . GLY B 1 217 ? 30.573 131.801 -3.060 1.00 35.05 197 GLY B N 1
ATOM 4328 C CA . GLY B 1 217 ? 31.599 131.481 -2.052 1.00 36.39 197 GLY B CA 1
ATOM 4329 C C . GLY B 1 217 ? 31.349 130.166 -1.325 1.00 41.27 197 GLY B C 1
ATOM 4330 O O . GLY B 1 217 ? 31.895 129.992 -0.238 1.00 39.57 197 GLY B O 1
ATOM 4331 N N . LEU B 1 218 ? 30.550 129.251 -1.873 1.00 41.59 198 LEU B N 1
ATOM 4332 C CA . LEU B 1 218 ? 30.257 127.948 -1.225 1.00 38.28 198 LEU B CA 1
ATOM 4333 C C . LEU B 1 218 ? 30.888 126.836 -2.061 1.00 37.44 198 LEU B C 1
ATOM 4334 O O . LEU B 1 218 ? 31.279 127.107 -3.196 1.00 35.65 198 LEU B O 1
ATOM 4339 N N . LYS B 1 219 ? 31.004 125.644 -1.480 1.00 36.06 199 LYS B N 1
ATOM 4340 C CA . LYS B 1 219 ? 31.222 124.386 -2.234 1.00 36.82 199 LYS B CA 1
ATOM 4341 C C . LYS B 1 219 ? 30.002 123.493 -1.992 1.00 33.47 199 LYS B C 1
ATOM 4342 O O . LYS B 1 219 ? 29.381 123.608 -0.917 1.00 31.16 199 LYS B O 1
ATOM 4348 N N . CYS B 1 220 ? 29.676 122.650 -2.969 1.00 32.12 200 CYS B N 1
ATOM 4349 C CA . CYS B 1 220 ? 28.614 121.615 -2.890 1.00 30.17 200 CYS B CA 1
ATOM 4350 C C . CYS B 1 220 ? 29.207 120.384 -2.193 1.00 29.10 200 CYS B C 1
ATOM 4351 O O . CYS B 1 220 ? 29.302 119.328 -2.832 1.00 31.58 200 CYS B O 1
ATOM 4354 N N . THR B 1 221 ? 29.572 120.533 -0.917 1.00 27.40 201 THR B N 1
ATOM 4355 C CA . THR B 1 221 ? 30.234 119.487 -0.098 1.00 29.38 201 THR B CA 1
ATOM 4356 C C . THR B 1 221 ? 29.619 119.452 1.300 1.00 27.68 201 THR B C 1
ATOM 4357 O O . THR B 1 221 ? 28.993 120.413 1.738 1.00 27.50 201 THR B O 1
ATOM 4361 N N . PRO B 1 222 ? 29.741 118.315 2.018 1.00 26.03 202 PRO B N 1
ATOM 4362 C CA . PRO B 1 222 ? 29.217 118.188 3.380 1.00 26.83 202 PRO B CA 1
ATOM 4363 C C . PRO B 1 222 ? 29.640 119.305 4.342 1.00 28.90 202 PRO B C 1
ATOM 4364 O O . PRO B 1 222 ? 28.849 119.688 5.152 1.00 28.29 202 PRO B O 1
ATOM 4368 N N . GLU B 1 223 ? 30.846 119.838 4.178 1.00 31.73 203 GLU B N 1
ATOM 4369 C CA . GLU B 1 223 ? 31.425 120.908 5.032 1.00 35.48 203 GLU B CA 1
ATOM 4370 C C . GLU B 1 223 ? 30.541 122.156 4.949 1.00 33.38 203 GLU B C 1
ATOM 4371 O O . GLU B 1 223 ? 30.552 122.928 5.909 1.00 32.91 203 GLU B O 1
ATOM 4377 N N . TYR B 1 224 ? 29.781 122.351 3.864 1.00 28.92 204 TYR B N 1
ATOM 4378 C CA . TYR B 1 224 ? 28.959 123.573 3.653 1.00 29.93 204 TYR B CA 1
ATOM 4379 C C . TYR B 1 224 ? 27.469 123.314 3.885 1.00 27.38 204 TYR B C 1
ATOM 4380 O O . TYR B 1 224 ? 26.650 124.197 3.566 1.00 26.67 204 TYR B O 1
ATOM 4389 N N . TYR B 1 225 ? 27.112 122.170 4.459 1.00 27.02 205 TYR B N 1
ATOM 4390 C CA . TYR B 1 225 ? 25.704 121.738 4.610 1.00 26.05 205 TYR B CA 1
ATOM 4391 C C . TYR B 1 225 ? 24.846 122.881 5.164 1.00 29.24 205 TYR B C 1
ATOM 4392 O O . TYR B 1 225 ? 23.826 123.258 4.560 1.00 30.29 205 TYR B O 1
ATOM 4401 N N . ARG B 1 226 ? 25.255 123.449 6.295 1.00 31.62 206 ARG B N 1
ATOM 4402 C CA . ARG B 1 226 ? 24.465 124.467 7.025 1.00 32.36 206 ARG B CA 1
ATOM 4403 C C . ARG B 1 226 ? 24.314 125.724 6.162 1.00 28.57 206 ARG B C 1
ATOM 4404 O O . ARG B 1 226 ? 23.221 126.320 6.165 1.00 27.10 206 ARG B O 1
ATOM 4412 N N . GLN B 1 227 ? 25.391 126.145 5.513 1.00 27.49 207 GLN B N 1
ATOM 4413 C CA . GLN B 1 227 ? 25.423 127.411 4.730 1.00 31.50 207 GLN B CA 1
ATOM 4414 C C . GLN B 1 227 ? 24.577 127.223 3.468 1.00 28.10 207 GLN B C 1
ATOM 4415 O O . GLN B 1 227 ? 23.902 128.182 3.069 1.00 29.64 207 GLN B O 1
ATOM 4421 N N . LEU B 1 228 ? 24.594 126.022 2.877 1.00 27.66 208 LEU B N 1
ATOM 4422 C CA . LEU B 1 228 ? 23.780 125.712 1.673 1.00 26.57 208 LEU B CA 1
ATOM 4423 C C . LEU B 1 228 ? 22.299 125.838 2.038 1.00 26.39 208 LEU B C 1
ATOM 4424 O O . LEU B 1 228 ? 21.562 126.448 1.233 1.00 26.61 208 LEU B O 1
ATOM 4429 N N . ILE B 1 229 ? 21.890 125.357 3.220 1.00 24.60 209 ILE B N 1
ATOM 4430 C CA . ILE B 1 229 ? 20.473 125.469 3.688 1.00 25.78 209 ILE B CA 1
ATOM 4431 C C . ILE B 1 229 ? 20.120 126.954 3.842 1.00 26.70 209 ILE B C 1
ATOM 4432 O O . ILE B 1 229 ? 19.072 127.387 3.335 1.00 25.81 209 ILE B O 1
ATOM 4437 N N . ASP B 1 230 ? 20.957 127.689 4.563 1.00 28.04 210 ASP B N 1
ATOM 4438 C CA . ASP B 1 230 ? 20.698 129.101 4.946 1.00 30.82 210 ASP B CA 1
ATOM 4439 C C . ASP B 1 230 ? 20.575 129.943 3.663 1.00 27.86 210 ASP B C 1
ATOM 4440 O O . ASP B 1 230 ? 19.508 130.599 3.449 1.00 28.21 210 ASP B O 1
ATOM 4445 N N . VAL B 1 231 ? 21.598 129.900 2.817 1.00 25.03 211 VAL B N 1
ATOM 4446 C CA . VAL B 1 231 ? 21.650 130.737 1.584 1.00 27.34 211 VAL B CA 1
ATOM 4447 C C . VAL B 1 231 ? 20.575 130.256 0.603 1.00 27.14 211 VAL B C 1
ATOM 4448 O O . VAL B 1 231 ? 19.915 131.117 -0.007 1.00 26.85 211 VAL B O 1
ATOM 4452 N N . GLY B 1 232 ? 20.369 128.940 0.483 1.00 26.14 212 GLY B N 1
ATOM 4453 C CA . GLY B 1 232 ? 19.372 128.386 -0.443 1.00 24.84 212 GLY B CA 1
ATOM 4454 C C . GLY B 1 232 ? 17.960 128.841 -0.088 1.00 24.46 212 GLY B C 1
ATOM 4455 O O . GLY B 1 232 ? 17.165 129.119 -1.019 1.00 22.05 212 GLY B O 1
ATOM 4456 N N . MET B 1 233 ? 17.650 128.919 1.205 1.00 23.56 213 MET B N 1
ATOM 4457 C CA . MET B 1 233 ? 16.300 129.266 1.689 1.00 24.92 213 MET B CA 1
ATOM 4458 C C . MET B 1 233 ? 16.092 130.780 1.548 1.00 27.43 213 MET B C 1
ATOM 4459 O O . MET B 1 233 ? 14.947 131.202 1.265 1.00 29.22 213 MET B O 1
ATOM 4464 N N . LYS B 1 234 ? 17.150 131.581 1.687 1.00 29.56 214 LYS B N 1
ATOM 4465 C CA . LYS B 1 234 ? 17.068 133.050 1.469 1.00 29.20 214 LYS B CA 1
ATOM 4466 C C . LYS B 1 234 ? 16.862 133.315 -0.036 1.00 32.65 214 LYS B C 1
ATOM 4467 O O . LYS B 1 234 ? 15.984 134.164 -0.401 1.00 28.61 214 LYS B O 1
ATOM 4473 N N . ILE B 1 235 ? 17.606 132.609 -0.899 1.00 27.57 215 ILE B N 1
ATOM 4474 C CA . ILE B 1 235 ? 17.427 132.766 -2.372 1.00 27.91 215 ILE B CA 1
ATOM 4475 C C . ILE B 1 235 ? 15.977 132.392 -2.720 1.00 28.43 215 ILE B C 1
ATOM 4476 O O . ILE B 1 235 ? 15.290 133.192 -3.385 1.00 27.18 215 ILE B O 1
ATOM 4481 N N . LYS B 1 236 ? 15.522 131.238 -2.234 1.00 29.48 216 LYS B N 1
ATOM 4482 C CA . LYS B 1 236 ? 14.158 130.704 -2.473 1.00 31.90 216 LYS B CA 1
ATOM 4483 C C . LYS B 1 236 ? 13.099 131.727 -2.053 1.00 31.88 216 LYS B C 1
ATOM 4484 O O . LYS B 1 236 ? 12.200 132.007 -2.865 1.00 31.40 216 LYS B O 1
ATOM 4490 N N . ARG B 1 237 ? 13.176 132.237 -0.826 1.00 31.38 217 ARG B N 1
ATOM 4491 C CA . ARG B 1 237 ? 12.142 133.163 -0.288 1.00 34.16 217 ARG B CA 1
ATOM 4492 C C . ARG B 1 237 ? 12.171 134.471 -1.092 1.00 29.53 217 ARG B C 1
ATOM 4493 O O . ARG B 1 237 ? 11.091 135.008 -1.385 1.00 31.65 217 ARG B O 1
ATOM 4501 N N . ALA B 1 238 ? 13.354 134.951 -1.468 1.00 27.25 218 ALA B N 1
ATOM 4502 C CA . ALA B 1 238 ? 13.499 136.203 -2.231 1.00 26.44 218 ALA B CA 1
ATOM 4503 C C . ALA B 1 238 ? 12.826 136.032 -3.605 1.00 30.23 218 ALA B C 1
ATOM 4504 O O . ALA B 1 238 ? 12.031 136.921 -4.001 1.00 30.99 218 ALA B O 1
ATOM 4506 N N . ILE B 1 239 ? 13.108 134.926 -4.318 1.00 29.83 219 ILE B N 1
ATOM 4507 C CA . ILE B 1 239 ? 12.560 134.689 -5.684 1.00 27.85 219 ILE B CA 1
ATOM 4508 C C . ILE B 1 239 ? 11.046 134.499 -5.561 1.00 30.78 219 ILE B C 1
ATOM 4509 O O . ILE B 1 239 ? 10.318 135.076 -6.411 1.00 32.76 219 ILE B O 1
ATOM 4514 N N . MET B 1 240 ? 10.574 133.812 -4.519 1.00 31.68 220 MET B N 1
ATOM 4515 C CA . MET B 1 240 ? 9.117 133.558 -4.335 1.00 35.84 220 MET B CA 1
ATOM 4516 C C . MET B 1 240 ? 8.391 134.891 -4.126 1.00 38.02 220 MET B C 1
ATOM 4517 O O . MET B 1 240 ? 7.266 135.026 -4.626 1.00 37.80 220 MET B O 1
ATOM 4522 N N . SER B 1 241 ? 9.012 135.847 -3.442 1.00 41.31 221 SER B N 1
ATOM 4523 C CA . SER B 1 241 ? 8.367 137.144 -3.117 1.00 43.52 221 SER B CA 1
ATOM 4524 C C . SER B 1 241 ? 8.395 138.065 -4.332 1.00 40.62 221 SER B C 1
ATOM 4525 O O . SER B 1 241 ? 7.541 138.919 -4.408 1.00 49.65 221 SER B O 1
ATOM 4528 N N . GLU B 1 242 ? 9.315 137.877 -5.266 1.00 37.52 222 GLU B N 1
ATOM 4529 C CA . GLU B 1 242 ? 9.541 138.872 -6.346 1.00 38.64 222 GLU B CA 1
ATOM 4530 C C . GLU B 1 242 ? 9.053 138.391 -7.722 1.00 36.94 222 GLU B C 1
ATOM 4531 O O . GLU B 1 242 ? 8.758 139.254 -8.548 1.00 34.86 222 GLU B O 1
ATOM 4537 N N . LYS B 1 243 ? 9.070 137.087 -8.017 1.00 35.53 223 LYS B N 1
ATOM 4538 C CA . LYS B 1 243 ? 8.842 136.568 -9.391 1.00 34.73 223 LYS B CA 1
ATOM 4539 C C . LYS B 1 243 ? 7.550 135.766 -9.439 1.00 35.26 223 LYS B C 1
ATOM 4540 O O . LYS B 1 243 ? 7.266 135.009 -8.499 1.00 35.11 223 LYS B O 1
ATOM 4546 N N . GLU B 1 244 ? 6.815 135.941 -10.530 1.00 36.87 224 GLU B N 1
ATOM 4547 C CA . GLU B 1 244 ? 5.645 135.104 -10.866 1.00 37.56 224 GLU B CA 1
ATOM 4548 C C . GLU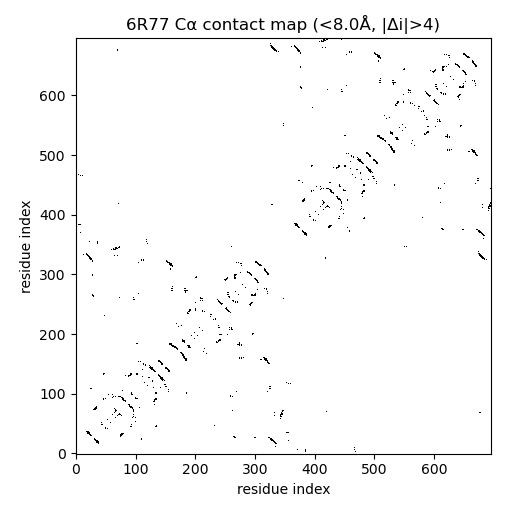 B 1 244 ? 6.177 133.809 -11.481 1.00 33.75 224 GLU B C 1
ATOM 4549 O O . GLU B 1 244 ? 6.871 133.891 -12.494 1.00 31.55 224 GLU B O 1
ATOM 4555 N N . ILE B 1 245 ? 5.885 132.674 -10.844 1.00 34.24 225 ILE B N 1
ATOM 4556 C CA . ILE B 1 245 ? 6.299 131.298 -11.243 1.00 33.15 225 ILE B CA 1
ATOM 4557 C C . ILE B 1 245 ? 5.017 130.560 -11.631 1.00 31.97 225 ILE B C 1
ATOM 4558 O O . ILE B 1 245 ? 4.347 129.983 -10.757 1.00 30.13 225 ILE B O 1
ATOM 4563 N N . ARG B 1 246 ? 4.697 130.589 -12.912 1.00 30.02 226 ARG B N 1
ATOM 4564 C CA . ARG B 1 246 ? 3.384 130.168 -13.439 1.00 33.62 226 ARG B CA 1
ATOM 4565 C C . ARG B 1 246 ? 3.625 128.876 -14.229 1.00 29.69 226 ARG B C 1
ATOM 4566 O O . ARG B 1 246 ? 4.403 128.883 -15.186 1.00 30.19 226 ARG B O 1
ATOM 4574 N N . HIS B 1 247 ? 3.014 127.778 -13.795 1.00 26.97 227 HIS B N 1
ATOM 4575 C CA . HIS B 1 247 ? 2.825 126.575 -14.635 1.00 26.28 227 HIS B CA 1
ATOM 4576 C C . HIS B 1 247 ? 1.757 126.933 -15.672 1.00 28.27 227 HIS B C 1
ATOM 4577 O O . HIS B 1 247 ? 0.711 127.484 -15.325 1.00 27.69 227 HIS B O 1
ATOM 4584 N N . PRO B 1 248 ? 1.968 126.657 -16.974 1.00 27.40 228 PRO B N 1
ATOM 4585 C CA . PRO B 1 248 ? 0.999 127.060 -17.989 1.00 28.41 228 PRO B CA 1
ATOM 4586 C C . PRO B 1 248 ? -0.429 126.524 -17.788 1.00 27.81 228 PRO B C 1
ATOM 4587 O O . PRO B 1 248 ? -1.304 127.134 -18.287 1.00 27.71 228 PRO B O 1
ATOM 4591 N N . PHE B 1 249 ? -0.637 125.398 -17.106 1.00 27.06 229 PHE B N 1
ATOM 4592 C CA . PHE B 1 249 ? -1.966 124.734 -17.061 1.00 27.15 229 PHE B CA 1
ATOM 4593 C C . PHE B 1 249 ? -2.524 124.579 -15.639 1.00 28.25 229 PHE B C 1
ATOM 4594 O O . PHE B 1 249 ? -3.742 124.459 -15.548 1.00 32.64 229 PHE B O 1
ATOM 4602 N N . GLU B 1 250 ? -1.717 124.565 -14.580 1.00 27.90 230 GLU B N 1
ATOM 4603 C CA . GLU B 1 250 ? -2.195 124.168 -13.221 1.00 27.03 230 GLU B CA 1
ATOM 4604 C C . GLU B 1 250 ? -1.717 125.179 -12.176 1.00 27.50 230 GLU B C 1
ATOM 4605 O O . GLU B 1 250 ? -0.496 125.281 -11.954 1.00 28.60 230 GLU B O 1
ATOM 4611 N N . GLU B 1 251 ? -2.662 125.910 -11.574 1.00 27.32 231 GLU B N 1
ATOM 4612 C CA . GLU B 1 251 ? -2.402 126.862 -10.465 1.00 30.37 231 GLU B CA 1
ATOM 4613 C C . GLU B 1 251 ? -1.654 126.160 -9.329 1.00 28.28 231 GLU B C 1
ATOM 4614 O O . GLU B 1 251 ? -0.739 126.774 -8.776 1.00 28.47 231 GLU B O 1
ATOM 4620 N N . ASP B 1 252 ? -1.995 124.916 -9.008 1.00 26.22 232 ASP B N 1
ATOM 4621 C CA . ASP B 1 252 ? -1.407 124.217 -7.829 1.00 26.92 232 ASP B CA 1
ATOM 4622 C C . ASP B 1 252 ? 0.074 123.924 -8.057 1.00 28.23 232 ASP B C 1
ATOM 4623 O O . ASP B 1 252 ? 0.768 123.648 -7.053 1.00 27.23 232 ASP B O 1
ATOM 4628 N N . LEU B 1 253 ? 0.551 123.953 -9.313 1.00 29.13 233 LEU B N 1
ATOM 4629 C CA . LEU B 1 253 ? 1.969 123.669 -9.645 1.00 25.83 233 LEU B CA 1
ATOM 4630 C C . LEU B 1 253 ? 2.744 124.980 -9.776 1.00 26.38 233 LEU B C 1
ATOM 4631 O O . LEU B 1 253 ? 3.992 124.920 -9.992 1.00 26.15 233 LEU B O 1
ATOM 4636 N N . SER B 1 254 ? 2.062 126.121 -9.623 1.00 24.82 234 SER B N 1
ATOM 4637 C CA . SER B 1 254 ? 2.640 127.471 -9.881 1.00 27.17 234 SER B CA 1
ATOM 4638 C C . SER B 1 254 ? 3.386 127.994 -8.640 1.00 25.56 234 SER B C 1
ATOM 4639 O O . SER B 1 254 ? 2.911 128.924 -8.013 1.00 24.86 234 SER B O 1
ATOM 4642 N N . PHE B 1 255 ? 4.529 127.414 -8.295 1.00 25.03 235 PHE B N 1
ATOM 4643 C CA . PHE B 1 255 ? 5.353 127.864 -7.144 1.00 27.34 235 PHE B CA 1
ATOM 4644 C C . PHE B 1 255 ? 6.789 127.357 -7.303 1.00 25.08 235 PHE B C 1
ATOM 4645 O O . PHE B 1 255 ? 7.019 126.357 -8.031 1.00 26.64 235 PHE B O 1
ATOM 4653 N N . LEU B 1 256 ? 7.740 128.037 -6.652 1.00 23.54 236 LEU B N 1
ATOM 4654 C CA . LEU B 1 256 ? 9.162 127.616 -6.646 1.00 23.38 236 LEU B CA 1
ATOM 4655 C C . LEU B 1 256 ? 9.331 126.479 -5.631 1.00 24.37 236 LEU B C 1
ATOM 4656 O O . LEU B 1 256 ? 9.097 126.707 -4.447 1.00 23.73 236 LEU B O 1
ATOM 4661 N N . TYR B 1 257 ? 9.748 125.305 -6.108 1.00 25.49 237 TYR B N 1
ATOM 4662 C CA . TYR B 1 257 ? 10.022 124.096 -5.289 1.00 25.77 237 TYR B CA 1
ATOM 4663 C C . TYR B 1 257 ? 11.326 124.279 -4.501 1.00 26.11 237 TYR B C 1
ATOM 4664 O O . TYR B 1 257 ? 11.379 123.856 -3.342 1.00 26.00 237 TYR B O 1
ATOM 4673 N N . GLY B 1 258 ? 12.364 124.855 -5.110 1.00 24.78 238 GLY B N 1
ATOM 4674 C CA . GLY B 1 258 ? 13.658 124.938 -4.420 1.00 23.64 238 GLY B CA 1
ATOM 4675 C C . GLY B 1 258 ? 14.716 125.718 -5.158 1.00 22.63 238 GLY B C 1
ATOM 4676 O O . GLY B 1 258 ? 14.464 126.253 -6.248 1.00 21.86 238 GLY B O 1
ATOM 4677 N N . THR B 1 259 ? 15.868 125.810 -4.506 1.00 21.96 239 THR B N 1
ATOM 4678 C CA . THR B 1 259 ? 17.116 126.389 -5.031 1.00 21.84 239 THR B CA 1
ATOM 4679 C C . THR B 1 259 ? 18.065 125.226 -5.279 1.00 22.64 239 THR B C 1
ATOM 4680 O O . THR B 1 259 ? 18.202 124.379 -4.378 1.00 25.32 239 THR B O 1
ATOM 4684 N N . ILE B 1 260 ? 18.680 125.178 -6.454 1.00 22.30 240 ILE B N 1
ATOM 4685 C CA . ILE B 1 260 ? 19.736 124.177 -6.755 1.00 23.01 240 ILE B CA 1
ATOM 4686 C C . ILE B 1 260 ? 21.065 124.906 -6.950 1.00 23.39 240 ILE B C 1
ATOM 4687 O O . ILE B 1 260 ? 21.199 125.705 -7.918 1.00 24.21 240 ILE B O 1
ATOM 4692 N N . PHE B 1 261 ? 22.016 124.622 -6.073 1.00 22.24 241 PHE B N 1
ATOM 4693 C CA . PHE B 1 261 ? 23.429 125.050 -6.212 1.00 24.61 241 PHE B CA 1
ATOM 4694 C C . PHE B 1 261 ? 24.109 124.132 -7.224 1.00 24.44 241 PHE B C 1
ATOM 4695 O O . PHE B 1 261 ? 24.032 122.893 -7.101 1.00 23.32 241 PHE B O 1
ATOM 4703 N N . ILE B 1 262 ? 24.702 124.757 -8.233 1.00 25.28 242 ILE B N 1
ATOM 4704 C CA . ILE B 1 262 ? 25.592 124.103 -9.215 1.00 27.01 242 ILE B CA 1
ATOM 4705 C C . ILE B 1 262 ? 27.031 124.219 -8.713 1.00 26.18 242 ILE B C 1
ATOM 4706 O O . ILE B 1 262 ? 27.504 125.348 -8.464 1.00 26.81 242 ILE B O 1
ATOM 4711 N N . GLY B 1 263 ? 27.714 123.082 -8.625 1.00 25.52 243 GLY B N 1
ATOM 4712 C CA . GLY B 1 263 ? 29.130 123.020 -8.227 1.00 25.67 243 GLY B CA 1
ATOM 4713 C C . GLY B 1 263 ? 29.962 122.306 -9.256 1.00 26.35 243 GLY B C 1
ATOM 4714 O O . GLY B 1 263 ? 29.420 121.572 -10.083 1.00 26.63 243 GLY B O 1
ATOM 4715 N N . GLU B 1 264 ? 31.261 122.526 -9.200 1.00 30.77 244 GLU B N 1
ATOM 4716 C CA . GLU B 1 264 ? 32.251 121.802 -10.024 1.00 34.18 244 GLU B CA 1
ATOM 4717 C C . GLU B 1 264 ? 32.171 120.309 -9.696 1.00 31.84 244 GLU B C 1
ATOM 4718 O O . GLU B 1 264 ? 31.985 119.905 -8.552 1.00 29.85 244 GLU B O 1
ATOM 4724 N N . PRO B 1 265 ? 32.343 119.450 -10.711 1.00 30.41 245 PRO B N 1
ATOM 4725 C CA . PRO B 1 265 ? 32.364 118.006 -10.511 1.00 29.91 245 PRO B CA 1
ATOM 4726 C C . PRO B 1 265 ? 33.619 117.529 -9.778 1.00 32.58 245 PRO B C 1
ATOM 4727 O O . PRO B 1 265 ? 34.676 118.007 -10.085 1.00 36.46 245 PRO B O 1
ATOM 4731 N N . GLU B 1 266 ? 33.463 116.605 -8.834 1.00 33.66 246 GLU B N 1
ATOM 4732 C CA . GLU B 1 266 ? 34.583 115.938 -8.131 1.00 36.65 246 GLU B CA 1
ATOM 4733 C C . GLU B 1 266 ? 35.238 114.942 -9.086 1.00 35.89 246 GLU B C 1
ATOM 4734 O O . GLU B 1 266 ? 36.464 114.894 -9.094 1.00 38.00 246 GLU B O 1
ATOM 4740 N N . ASP B 1 267 ? 34.458 114.171 -9.845 1.00 33.74 247 ASP B N 1
ATOM 4741 C CA . ASP B 1 267 ? 34.974 113.005 -10.618 1.00 35.71 247 ASP B CA 1
ATOM 4742 C C . ASP B 1 267 ? 35.144 113.370 -12.099 1.00 37.13 247 ASP B C 1
ATOM 4743 O O . ASP B 1 267 ? 34.368 114.1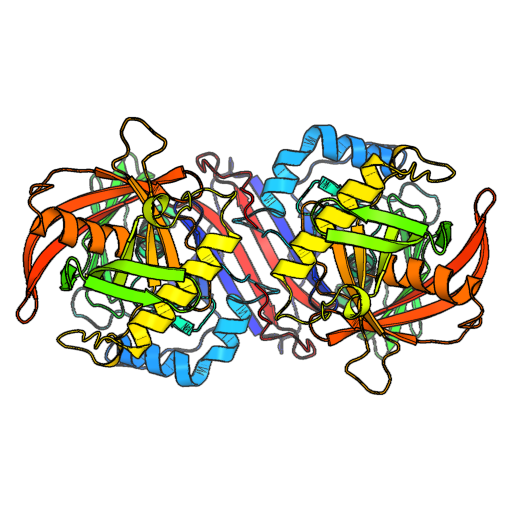66 -12.626 1.00 34.94 247 ASP B O 1
ATOM 4748 N N . GLU B 1 268 ? 36.118 112.740 -12.744 1.00 41.39 248 GLU B N 1
ATOM 4749 C CA . GLU B 1 268 ? 36.565 113.037 -14.126 1.00 44.15 248 GLU B CA 1
ATOM 4750 C C . GLU B 1 268 ? 35.367 113.029 -15.093 1.00 39.85 248 GLU B C 1
ATOM 4751 O O . GLU B 1 268 ? 35.272 113.947 -15.896 1.00 40.65 248 GLU B O 1
ATOM 4757 N N . ASN B 1 269 ? 34.486 112.037 -15.031 1.00 36.64 249 ASN B N 1
ATOM 4758 C CA . ASN B 1 269 ? 33.409 111.841 -16.039 1.00 36.73 249 ASN B CA 1
ATOM 4759 C C . ASN B 1 269 ? 32.133 112.596 -15.649 1.00 32.25 249 ASN B C 1
ATOM 4760 O O . ASN B 1 269 ? 31.146 112.504 -16.384 1.00 30.92 249 ASN B O 1
ATOM 4765 N N . SER B 1 270 ? 32.122 113.303 -14.528 1.00 28.52 250 SER B N 1
ATOM 4766 C CA . SER B 1 270 ? 30.916 114.027 -14.068 1.00 28.23 250 SER B CA 1
ATOM 4767 C C . SER B 1 270 ? 30.876 115.376 -14.762 1.00 27.18 250 SER B C 1
ATOM 4768 O O . SER B 1 270 ? 31.927 115.990 -14.896 1.00 26.06 250 SER B O 1
ATOM 4771 N N . HIS B 1 271 ? 29.691 115.810 -15.157 1.00 26.16 251 HIS B N 1
ATOM 4772 C CA . HIS B 1 271 ? 29.445 117.153 -15.737 1.00 26.99 251 HIS B CA 1
ATOM 4773 C C . HIS B 1 271 ? 29.584 118.216 -14.636 1.00 29.31 251 HIS B C 1
ATOM 4774 O O . HIS B 1 271 ? 30.314 119.191 -14.826 1.00 29.30 251 HIS B O 1
ATOM 4781 N N . SER B 1 272 ? 28.880 118.028 -13.524 1.00 28.37 252 SER B N 1
ATOM 4782 C CA . SER B 1 272 ? 28.703 119.054 -12.474 1.00 27.11 252 SER B CA 1
ATOM 4783 C C . SER B 1 272 ? 28.049 118.399 -11.262 1.00 27.35 252 SER B C 1
ATOM 4784 O O . SER B 1 272 ? 27.827 117.154 -11.296 1.00 27.86 252 SER B O 1
ATOM 4787 N N . ARG B 1 273 ? 27.825 119.191 -10.216 1.00 26.87 253 ARG B N 1
ATOM 4788 C CA . ARG B 1 273 ? 27.247 118.714 -8.944 1.00 26.03 253 ARG B CA 1
ATOM 4789 C C . ARG B 1 273 ? 26.033 119.582 -8.615 1.00 25.41 253 ARG B C 1
ATOM 4790 O O . ARG B 1 273 ? 26.055 120.783 -8.916 1.00 25.14 253 ARG B O 1
ATOM 4798 N N . HIS B 1 274 ? 24.989 118.972 -8.064 1.00 24.38 254 HIS B N 1
ATOM 4799 C CA . HIS B 1 274 ? 23.757 119.654 -7.598 1.00 22.41 254 HIS B CA 1
ATOM 4800 C C . HIS B 1 274 ? 23.642 119.544 -6.080 1.00 24.08 254 HIS B C 1
ATOM 4801 O O . HIS B 1 274 ? 23.920 118.464 -5.547 1.00 24.11 254 HIS B O 1
ATOM 4808 N N . VAL B 1 275 ? 23.203 120.615 -5.427 1.00 23.94 255 VAL B N 1
ATOM 4809 C CA . VAL B 1 275 ? 22.613 120.548 -4.065 1.00 22.97 255 VAL B CA 1
ATOM 4810 C C . VAL B 1 275 ? 21.295 121.320 -4.097 1.00 23.82 255 VAL B C 1
ATOM 4811 O O . VAL B 1 275 ? 21.280 122.569 -4.232 1.00 22.81 255 VAL B O 1
ATOM 4815 N N . CYS B 1 276 ? 20.218 120.577 -3.937 1.00 23.00 256 CYS B N 1
ATOM 4816 C CA . CYS B 1 276 ? 18.844 121.107 -3.971 1.00 22.60 256 CYS B CA 1
ATOM 4817 C C . CYS B 1 276 ? 18.390 121.376 -2.535 1.00 23.75 256 CYS B C 1
ATOM 4818 O O . CYS B 1 276 ? 18.363 120.420 -1.723 1.00 22.58 256 CYS B O 1
ATOM 4821 N N . ILE B 1 277 ? 18.020 122.628 -2.259 1.00 24.45 257 ILE B N 1
ATOM 4822 C CA . ILE B 1 277 ? 17.352 123.064 -0.999 1.00 24.77 257 ILE B CA 1
ATOM 4823 C C . ILE B 1 277 ? 15.868 123.234 -1.335 1.00 22.74 257 ILE B C 1
ATOM 4824 O O . ILE B 1 277 ? 15.539 124.023 -2.216 1.00 22.49 257 ILE B O 1
ATOM 4829 N N . PHE B 1 278 ? 14.998 122.497 -0.675 1.00 23.41 258 PHE B N 1
ATOM 4830 C CA . PHE B 1 278 ? 13.556 122.454 -1.032 1.00 24.28 258 PHE B CA 1
ATOM 4831 C C . PHE B 1 278 ? 12.733 122.380 0.243 1.00 24.69 258 PHE B C 1
ATOM 4832 O O . PHE B 1 278 ? 13.328 122.211 1.341 1.00 24.62 258 PHE B O 1
ATOM 4840 N N . ALA B 1 279 ? 11.412 122.537 0.089 1.00 26.10 259 ALA B N 1
ATOM 4841 C CA . ALA B 1 279 ? 10.450 122.440 1.203 1.00 26.58 259 ALA B CA 1
ATOM 4842 C C . ALA B 1 279 ? 10.936 123.390 2.309 1.00 25.39 259 ALA B C 1
ATOM 4843 O O . ALA B 1 279 ? 11.376 124.498 1.964 1.00 23.30 259 ALA B O 1
ATOM 4845 N N . ASP B 1 280 ? 10.940 122.953 3.574 1.00 25.17 260 ASP B N 1
ATOM 4846 C CA . ASP B 1 280 ? 11.358 123.803 4.721 1.00 25.61 260 ASP B CA 1
ATOM 4847 C C . ASP B 1 280 ? 12.820 123.478 5.078 1.00 26.33 260 ASP B C 1
ATOM 4848 O O . ASP B 1 280 ? 13.043 122.743 6.064 1.00 23.75 260 ASP B O 1
ATOM 4853 N N . GLY B 1 281 ? 13.763 123.995 4.282 1.00 24.79 261 GLY B N 1
ATOM 4854 C CA . GLY B 1 281 ? 15.223 123.819 4.424 1.00 24.25 261 GLY B CA 1
ATOM 4855 C C . GLY B 1 281 ? 15.646 122.370 4.266 1.00 24.84 261 GLY B C 1
ATOM 4856 O O . GLY B 1 281 ? 16.712 122.003 4.789 1.00 25.07 261 GLY B O 1
ATOM 4857 N N . GLU B 1 282 ? 14.853 121.570 3.554 1.00 23.09 262 GLU B N 1
ATOM 4858 C CA . GLU B 1 282 ? 15.192 120.159 3.284 1.00 23.21 262 GLU B CA 1
ATOM 4859 C C . GLU B 1 282 ? 16.331 120.115 2.259 1.00 23.58 262 GLU B C 1
ATOM 4860 O O . GLU B 1 282 ? 16.365 120.956 1.349 1.00 22.19 262 GLU B O 1
ATOM 4866 N N . VAL B 1 283 ? 17.227 119.139 2.387 1.00 23.09 263 VAL B N 1
ATOM 4867 C CA . VAL B 1 283 ? 18.360 118.968 1.443 1.00 23.02 263 VAL B CA 1
ATOM 4868 C C . VAL B 1 283 ? 18.247 117.595 0.769 1.00 22.06 263 VAL B C 1
ATOM 4869 O O . VAL B 1 283 ? 18.141 116.559 1.464 1.00 22.42 263 VAL B O 1
ATOM 4873 N N . ASP B 1 284 ? 18.278 117.599 -0.553 1.00 20.64 264 ASP B N 1
ATOM 4874 C CA . ASP B 1 284 ? 18.302 116.367 -1.368 1.00 20.66 264 ASP B CA 1
ATOM 4875 C C . ASP B 1 284 ? 19.727 115.808 -1.328 1.00 21.40 264 ASP B C 1
ATOM 4876 O O . ASP B 1 284 ? 20.677 116.520 -1.714 1.00 20.94 264 ASP B O 1
ATOM 4881 N N . ARG B 1 285 ? 19.857 114.558 -0.887 1.00 22.81 265 ARG B N 1
ATOM 4882 C CA . ARG B 1 285 ? 21.137 113.809 -0.894 1.00 23.44 265 ARG B CA 1
ATOM 4883 C C . ARG B 1 285 ? 21.404 113.241 -2.291 1.00 23.04 265 ARG B C 1
ATOM 4884 O O . ARG B 1 285 ? 22.544 112.835 -2.547 1.00 22.90 265 ARG B O 1
ATOM 4892 N N . SER B 1 286 ? 20.385 113.171 -3.138 1.00 23.60 266 SER B N 1
ATOM 4893 C CA . SER B 1 286 ? 20.544 112.766 -4.565 1.00 24.21 266 SER B CA 1
ATOM 4894 C C . SER B 1 286 ? 20.872 114.009 -5.384 1.00 24.53 266 SER B C 1
ATOM 4895 O O . SER B 1 286 ? 20.746 115.138 -4.897 1.00 25.84 266 SER B O 1
ATOM 4898 N N . PRO B 1 287 ? 21.257 113.847 -6.669 1.00 25.05 267 PRO B N 1
ATOM 4899 C CA . PRO B 1 287 ? 21.369 114.987 -7.579 1.00 23.20 267 PRO B CA 1
ATOM 4900 C C . PRO B 1 287 ? 20.034 115.664 -7.932 1.00 22.36 267 PRO B C 1
ATOM 4901 O O . PRO B 1 287 ? 20.091 116.681 -8.601 1.00 24.45 267 PRO B O 1
ATOM 4905 N N . THR B 1 288 ? 18.899 115.105 -7.493 1.00 20.86 268 THR B N 1
ATOM 4906 C CA . THR B 1 288 ? 17.521 115.619 -7.722 1.00 21.29 268 THR B CA 1
ATOM 4907 C C . THR B 1 288 ? 17.096 115.324 -9.169 1.00 22.77 268 THR B C 1
ATOM 4908 O O . THR B 1 288 ? 17.651 115.941 -10.074 1.00 22.33 268 THR B O 1
ATOM 4912 N N . GLY B 1 289 ? 16.120 114.427 -9.372 1.00 23.58 269 GLY B N 1
ATOM 4913 C CA . GLY B 1 289 ? 15.681 113.984 -10.710 1.00 23.49 269 GLY B CA 1
ATOM 4914 C C . GLY B 1 289 ? 14.940 115.078 -11.460 1.00 22.74 269 GLY B C 1
ATOM 4915 O O . GLY B 1 289 ? 15.203 115.264 -12.666 1.00 24.21 269 GLY B O 1
ATOM 4916 N N . THR B 1 290 ? 14.030 115.780 -10.786 1.00 21.94 270 THR B N 1
ATOM 4917 C CA . THR B 1 290 ? 13.377 116.993 -11.342 1.00 21.50 270 THR B CA 1
ATOM 4918 C C . THR B 1 290 ? 14.417 118.092 -11.595 1.00 21.65 270 THR B C 1
ATOM 4919 O O . THR B 1 290 ? 14.229 118.883 -12.564 1.00 21.06 270 THR B O 1
ATOM 4923 N N . GLY B 1 291 ? 15.476 118.121 -10.788 1.00 21.29 271 GLY B N 1
ATOM 4924 C CA . GLY B 1 291 ? 16.586 119.080 -10.925 1.00 22.64 271 GLY B CA 1
ATOM 4925 C C . GLY B 1 291 ? 17.394 118.806 -12.182 1.00 24.11 271 GLY B C 1
ATOM 4926 O O . GLY B 1 291 ? 17.687 119.758 -12.924 1.00 24.10 271 GLY B O 1
ATOM 4927 N N . VAL B 1 292 ? 17.760 117.545 -12.409 1.00 23.53 272 VAL B N 1
ATOM 4928 C CA . VAL B 1 292 ? 18.515 117.138 -13.618 1.00 23.40 272 VAL B CA 1
AT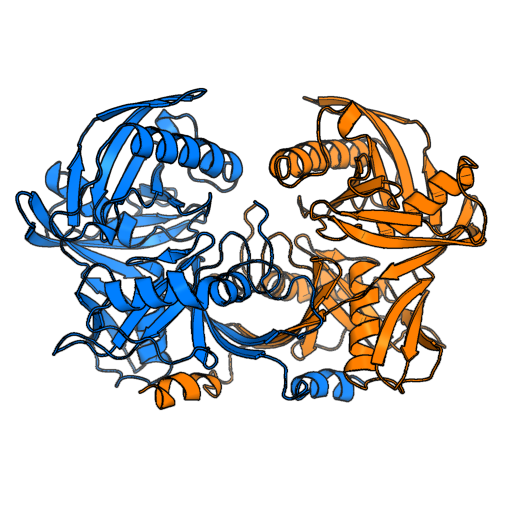OM 4929 C C . VAL B 1 292 ? 17.637 117.422 -14.836 1.00 22.28 272 VAL B C 1
ATOM 4930 O O . VAL B 1 292 ? 18.163 117.904 -15.865 1.00 22.50 272 VAL B O 1
ATOM 4934 N N . SER B 1 293 ? 16.342 117.119 -14.730 1.00 23.54 273 SER B N 1
ATOM 4935 C CA . SER B 1 293 ? 15.342 117.373 -15.794 1.00 22.58 273 SER B CA 1
ATOM 4936 C C . SER B 1 293 ? 15.367 118.867 -16.162 1.00 22.33 273 SER B C 1
ATOM 4937 O O . SER B 1 293 ? 15.468 119.170 -17.352 1.00 21.52 273 SER B O 1
ATOM 4940 N N . ALA B 1 294 ? 15.287 119.764 -15.174 1.00 20.17 274 ALA B N 1
ATOM 4941 C CA . ALA B 1 294 ? 15.249 121.224 -15.414 1.00 21.07 274 ALA B CA 1
ATOM 4942 C C . ALA B 1 294 ? 16.608 121.703 -15.945 1.00 21.69 274 ALA B C 1
ATOM 4943 O O . ALA B 1 294 ? 16.633 122.595 -16.850 1.00 20.24 274 ALA B O 1
ATOM 4945 N N . ARG B 1 295 ? 17.702 121.105 -15.449 1.00 23.05 275 ARG B N 1
ATOM 4946 C CA . ARG B 1 295 ? 19.089 121.463 -15.857 1.00 21.07 275 ARG B CA 1
ATOM 4947 C C . ARG B 1 295 ? 19.292 121.107 -17.343 1.00 21.77 275 ARG B C 1
ATOM 4948 O O . ARG B 1 295 ? 19.858 121.930 -18.096 1.00 22.68 275 ARG B O 1
ATOM 4956 N N . LEU B 1 296 ? 18.851 119.922 -17.767 1.00 20.43 276 LEU B N 1
ATOM 4957 C CA . LEU B 1 296 ? 18.933 119.497 -19.184 1.00 20.24 276 LEU B CA 1
ATOM 4958 C C . LEU B 1 296 ? 18.226 120.534 -20.066 1.00 21.74 276 LEU B C 1
ATOM 4959 O O . LEU B 1 296 ? 18.768 120.854 -21.162 1.00 24.62 276 LEU B O 1
ATOM 4964 N N . ALA B 1 297 ? 17.073 121.054 -19.634 1.00 21.58 277 ALA B N 1
ATOM 4965 C CA . ALA B 1 297 ? 16.324 122.098 -20.373 1.00 22.26 277 ALA B CA 1
ATOM 4966 C C . ALA B 1 297 ? 17.187 123.365 -20.531 1.00 24.22 277 ALA B C 1
ATOM 4967 O O . ALA B 1 297 ? 17.239 123.939 -21.630 1.00 26.51 277 ALA B O 1
ATOM 4969 N N . ILE B 1 298 ? 17.866 123.781 -19.477 1.00 23.04 278 ILE B N 1
ATOM 4970 C CA . ILE B 1 298 ? 18.772 124.961 -19.505 1.00 25.52 278 ILE B CA 1
ATOM 4971 C C . ILE B 1 298 ? 19.931 124.670 -20.454 1.00 25.69 278 ILE B C 1
ATOM 4972 O O . ILE B 1 298 ? 20.199 125.530 -21.307 1.00 23.45 278 ILE B O 1
ATOM 4977 N N . LEU B 1 299 ? 20.637 123.552 -20.274 1.00 25.72 279 LEU B N 1
ATOM 4978 C CA . LEU B 1 299 ? 21.847 123.274 -21.098 1.00 26.63 279 LEU B CA 1
ATOM 4979 C C . LEU B 1 299 ? 21.427 123.170 -22.567 1.00 28.55 279 LEU B C 1
ATOM 4980 O O . LEU B 1 299 ? 22.169 123.615 -23.412 1.00 30.08 279 LEU B O 1
ATOM 4985 N N . TYR B 1 300 ? 20.264 122.590 -22.851 1.00 30.99 280 TYR B N 1
ATOM 4986 C CA . TYR B 1 300 ? 19.781 122.379 -24.239 1.00 30.03 280 TYR B CA 1
ATOM 4987 C C . TYR B 1 300 ? 19.472 123.745 -24.868 1.00 31.00 280 TYR B C 1
ATOM 4988 O O . TYR B 1 300 ? 19.974 124.017 -25.967 1.00 28.87 280 TYR B O 1
ATOM 4997 N N . GLU B 1 301 ? 18.689 124.576 -24.180 1.00 30.43 281 GLU B N 1
ATOM 4998 C CA . GLU B 1 301 ? 18.356 125.948 -24.629 1.00 32.36 281 GLU B CA 1
ATOM 4999 C C . GLU B 1 301 ? 19.633 126.765 -24.858 1.00 30.30 281 GLU B C 1
ATOM 5000 O O . GLU B 1 301 ? 19.644 127.537 -25.813 1.00 29.62 281 GLU B O 1
ATOM 5006 N N . LYS B 1 302 ? 20.694 126.566 -24.078 1.00 30.49 282 LYS B N 1
ATOM 5007 C CA . LYS B 1 302 ? 21.977 127.309 -24.215 1.00 32.27 282 LYS B CA 1
ATOM 5008 C C . LYS B 1 302 ? 22.874 126.660 -25.280 1.00 32.36 282 LYS B C 1
ATOM 5009 O O . LYS B 1 302 ? 23.984 127.177 -25.503 1.00 31.87 282 LYS B O 1
ATOM 5015 N N . GLY B 1 303 ? 22.452 125.561 -25.903 1.00 30.46 283 GLY B N 1
ATOM 5016 C CA . GLY B 1 303 ? 23.232 124.889 -26.951 1.00 29.32 283 GLY B CA 1
ATOM 5017 C C . GLY B 1 303 ? 24.450 124.189 -26.387 1.00 32.71 283 GLY B C 1
ATOM 5018 O O . GLY B 1 303 ? 25.388 123.949 -27.148 1.00 34.39 283 GLY B O 1
ATOM 5019 N N . GLU B 1 304 ? 24.434 123.795 -25.116 1.00 34.06 284 GLU B N 1
ATOM 5020 C CA . GLU B 1 304 ? 25.608 123.172 -24.456 1.00 36.31 284 GLU B CA 1
ATOM 5021 C C . GLU B 1 304 ? 25.514 121.644 -24.517 1.00 36.17 284 GLU B C 1
ATOM 5022 O O . GLU B 1 304 ? 26.547 120.978 -24.308 1.00 39.22 284 GLU B O 1
ATOM 5028 N N . ILE B 1 305 ? 24.340 121.084 -24.795 1.00 32.32 285 ILE B N 1
ATOM 5029 C CA . ILE B 1 305 ? 24.193 119.618 -25.018 1.00 32.22 285 ILE B CA 1
ATOM 5030 C C . ILE B 1 305 ? 23.223 119.403 -26.168 1.00 29.03 285 ILE B C 1
ATOM 5031 O O . ILE B 1 305 ? 22.364 120.279 -26.406 1.00 27.62 285 ILE B O 1
ATOM 5036 N N . ASP B 1 306 ? 23.333 118.227 -26.769 1.00 28.92 286 ASP B N 1
ATOM 5037 C CA . ASP B 1 306 ? 22.553 117.819 -27.960 1.00 31.99 286 ASP B CA 1
ATOM 5038 C C . ASP B 1 306 ? 21.642 116.647 -27.590 1.00 30.87 286 ASP B C 1
ATOM 5039 O O . ASP B 1 306 ? 21.842 116.024 -26.513 1.00 28.96 286 ASP B O 1
ATOM 5044 N N . ILE B 1 307 ? 20.679 116.356 -28.458 1.00 28.38 287 ILE B N 1
ATOM 5045 C CA . ILE B 1 307 ? 19.796 115.175 -28.294 1.00 28.44 287 ILE B CA 1
ATOM 5046 C C . ILE B 1 307 ? 20.680 113.922 -28.255 1.00 28.86 287 ILE B C 1
ATOM 5047 O O . ILE B 1 307 ? 21.615 113.825 -29.084 1.00 28.25 287 ILE B O 1
ATOM 5052 N N . GLY B 1 308 ? 20.433 113.045 -27.270 1.00 27.70 288 GLY B N 1
ATOM 5053 C CA . GLY B 1 308 ? 21.093 111.738 -27.115 1.00 27.11 288 GLY B CA 1
ATOM 5054 C C . GLY B 1 308 ? 22.430 111.833 -26.410 1.00 28.06 288 GLY B C 1
ATOM 5055 O O . GLY B 1 308 ? 23.085 110.811 -26.281 1.00 30.89 288 GLY B O 1
ATOM 5056 N N . GLU B 1 309 ? 22.840 113.009 -25.948 1.00 28.91 289 GLU B N 1
ATOM 5057 C CA . GLU B 1 309 ? 24.140 113.196 -25.252 1.00 31.00 289 GLU B CA 1
ATOM 5058 C C . GLU B 1 309 ? 23.920 112.979 -23.743 1.00 32.13 289 GLU B C 1
ATOM 5059 O O . GLU B 1 309 ? 23.252 113.810 -23.113 1.00 31.46 289 GLU B O 1
ATOM 5065 N N . GLU B 1 310 ? 24.444 111.888 -23.195 1.00 30.66 290 GLU B N 1
ATOM 5066 C CA . GLU B 1 310 ? 24.304 111.540 -21.759 1.00 31.91 290 GLU B CA 1
ATOM 5067 C C . GLU B 1 310 ? 25.316 112.309 -20.908 1.00 29.44 290 GLU B C 1
ATOM 5068 O O . GLU B 1 310 ? 26.492 112.288 -21.232 1.00 29.88 290 GLU B O 1
ATOM 5074 N N . ILE B 1 311 ? 24.869 112.921 -19.813 1.00 27.90 291 ILE B N 1
ATOM 5075 C CA . ILE B 1 311 ? 25.777 113.550 -18.806 1.00 26.47 291 ILE B CA 1
ATOM 5076 C C . ILE B 1 311 ? 25.502 112.920 -17.439 1.00 26.19 291 ILE B C 1
ATOM 5077 O O . ILE B 1 311 ? 24.432 112.297 -17.254 1.00 23.90 291 ILE B O 1
ATOM 5082 N N . THR B 1 312 ? 26.462 113.070 -16.533 1.00 25.95 292 THR B N 1
ATOM 5083 C CA . THR B 1 312 ? 26.392 112.560 -15.143 1.00 25.80 292 THR B CA 1
ATOM 5084 C C . THR B 1 312 ? 26.490 113.749 -14.189 1.00 24.46 292 THR B C 1
ATOM 5085 O O . THR B 1 312 ? 27.429 114.545 -14.308 1.00 25.49 292 THR B O 1
ATOM 5089 N N . ILE B 1 313 ? 25.555 113.824 -13.259 1.00 23.51 293 ILE B N 1
ATOM 5090 C CA . ILE B 1 313 ? 25.529 114.903 -12.249 1.00 24.82 293 ILE B CA 1
ATOM 5091 C C . ILE B 1 313 ? 25.625 114.258 -10.861 1.00 24.19 293 ILE B C 1
ATOM 5092 O O . ILE B 1 313 ? 24.949 113.248 -10.613 1.00 25.79 293 ILE B O 1
ATOM 5097 N N . GLU B 1 314 ? 26.487 114.830 -10.032 1.00 23.69 294 GLU B N 1
ATOM 5098 C CA . GLU B 1 314 ? 26.756 114.419 -8.638 1.00 24.03 294 GLU B CA 1
ATOM 5099 C C . GLU B 1 314 ? 25.862 115.171 -7.652 1.00 25.02 294 GLU B C 1
ATOM 5100 O O . GLU B 1 314 ? 25.250 116.212 -8.025 1.00 25.94 294 GLU B O 1
ATOM 5106 N N . SER B 1 315 ? 25.840 114.650 -6.423 1.00 24.68 295 SER B N 1
ATOM 5107 C CA . SER B 1 315 ? 25.140 115.180 -5.229 1.00 23.93 295 SER B CA 1
ATOM 5108 C C . SER B 1 315 ? 26.172 115.670 -4.213 1.00 24.14 295 SER B C 1
ATOM 5109 O O . SER B 1 315 ? 27.390 115.410 -4.395 1.00 27.17 295 SER B O 1
ATOM 5112 N N . ILE B 1 316 ? 25.695 116.267 -3.126 1.00 23.33 296 ILE B N 1
ATOM 5113 C CA . ILE B 1 316 ? 26.560 116.688 -1.986 1.00 24.96 296 ILE B CA 1
ATOM 5114 C C . ILE B 1 316 ? 27.375 115.498 -1.445 1.00 24.53 296 ILE B C 1
ATOM 5115 O O . ILE B 1 316 ? 28.462 115.747 -0.912 1.00 28.87 296 ILE B O 1
ATOM 5120 N N . ILE B 1 317 ? 26.910 114.256 -1.579 1.00 25.72 297 ILE B N 1
ATOM 5121 C CA . ILE B 1 317 ? 27.647 113.061 -1.057 1.00 25.24 297 ILE B CA 1
ATOM 5122 C C . ILE B 1 317 ? 28.279 112.282 -2.210 1.00 25.37 297 ILE B C 1
ATOM 5123 O O . ILE B 1 317 ? 28.696 111.143 -1.978 1.00 25.06 297 ILE B O 1
ATOM 5128 N N . GLY B 1 318 ? 28.353 112.872 -3.400 1.00 25.22 298 GLY B N 1
ATOM 5129 C CA . GLY B 1 318 ? 29.072 112.274 -4.534 1.00 24.53 298 GLY B CA 1
ATOM 5130 C C . GLY B 1 318 ? 28.321 111.121 -5.158 1.00 24.67 298 GLY B C 1
ATOM 5131 O O . GLY B 1 318 ? 28.948 110.429 -5.923 1.00 26.24 298 GLY B O 1
ATOM 5132 N N . THR B 1 319 ? 27.025 110.953 -4.881 1.00 24.38 299 THR B N 1
ATOM 5133 C CA . THR B 1 319 ? 26.162 109.974 -5.588 1.00 24.06 299 THR B CA 1
ATOM 5134 C C . THR B 1 319 ? 25.735 110.606 -6.925 1.00 26.09 299 THR B C 1
ATOM 5135 O O . THR B 1 319 ? 25.887 111.847 -7.094 1.00 26.08 299 THR B O 1
ATOM 5139 N N . LYS B 1 320 ? 25.243 109.804 -7.864 1.00 26.03 300 LYS B N 1
ATOM 5140 C CA . LYS B 1 320 ? 25.123 110.251 -9.271 1.00 25.64 300 LYS B CA 1
ATOM 5141 C C . LYS B 1 320 ? 23.793 109.840 -9.910 1.00 25.03 300 LYS B C 1
ATOM 5142 O O . LYS B 1 320 ? 23.257 108.790 -9.574 1.00 24.76 300 LYS B O 1
ATOM 5148 N N . PHE B 1 321 ? 23.309 110.670 -10.829 1.00 24.43 301 PHE B N 1
ATOM 5149 C CA . PHE B 1 321 ? 22.272 110.336 -11.827 1.00 24.44 301 PHE B CA 1
ATOM 5150 C C . PHE B 1 321 ? 22.852 110.602 -13.205 1.00 24.48 301 PHE B C 1
ATOM 5151 O O . PHE B 1 321 ? 23.734 111.492 -13.316 1.00 25.01 301 PHE B O 1
ATOM 5159 N N . THR B 1 322 ? 22.388 109.864 -14.215 1.00 23.74 302 THR B N 1
ATOM 5160 C CA . THR B 1 322 ? 22.600 110.248 -15.640 1.00 24.69 302 THR B CA 1
ATOM 5161 C C . THR B 1 322 ? 21.429 111.117 -16.100 1.00 24.39 302 THR B C 1
ATOM 5162 O O . THR B 1 322 ? 20.313 110.991 -15.544 1.00 21.97 302 THR B O 1
ATOM 5166 N N . GLY B 1 323 ? 21.688 111.976 -17.078 1.00 23.53 303 GLY B N 1
ATOM 5167 C CA . GLY B 1 323 ? 20.642 112.786 -17.721 1.00 23.63 303 GLY B CA 1
ATOM 5168 C C . GLY B 1 323 ? 20.874 112.799 -19.217 1.00 24.03 303 GLY B C 1
ATOM 5169 O O . GLY B 1 323 ? 22.044 112.757 -19.642 1.00 23.40 303 GLY B O 1
ATOM 5170 N N . LYS B 1 324 ? 19.799 112.865 -19.987 1.00 24.73 304 LYS B N 1
ATOM 5171 C CA . LYS B 1 324 ? 19.886 112.908 -21.460 1.00 24.94 304 LYS B CA 1
ATOM 5172 C C . LYS B 1 324 ? 18.651 113.601 -22.003 1.00 23.71 304 LYS B C 1
ATOM 5173 O O . LYS B 1 324 ? 17.552 113.350 -21.490 1.00 25.16 304 LYS B O 1
ATOM 5179 N N . VAL B 1 325 ? 18.842 114.453 -23.003 1.00 23.35 305 VAL B N 1
ATOM 5180 C CA . VAL B 1 325 ? 17.725 115.026 -23.784 1.00 24.48 305 VAL B CA 1
ATOM 5181 C C . VAL B 1 325 ? 17.232 113.932 -24.740 1.00 24.89 305 VAL B C 1
ATOM 5182 O O . VAL B 1 325 ? 18.010 113.524 -25.590 1.00 26.45 305 VAL B O 1
ATOM 5186 N N . VAL B 1 326 ? 15.975 113.516 -24.614 1.00 23.37 306 VAL B N 1
ATOM 5187 C CA . VAL B 1 326 ? 15.350 112.451 -25.439 1.00 24.25 306 VAL B CA 1
ATOM 5188 C C . VAL B 1 326 ? 14.868 113.070 -26.751 1.00 27.07 306 VAL B C 1
ATOM 5189 O O . VAL B 1 326 ? 15.110 112.487 -27.812 1.00 29.53 306 VAL B O 1
ATOM 5193 N N . GLU B 1 327 ? 14.177 114.205 -26.671 1.00 28.68 307 GLU B N 1
ATOM 5194 C CA . GLU B 1 327 ? 13.602 114.865 -27.863 1.00 28.83 307 GLU B CA 1
ATOM 5195 C C . GLU B 1 327 ? 13.173 116.284 -27.518 1.00 27.98 307 GLU B C 1
ATOM 5196 O O . GLU B 1 327 ? 13.083 116.615 -26.313 1.00 24.89 307 GLU B O 1
ATOM 5202 N N . GLU B 1 328 ? 12.849 117.059 -28.553 1.00 27.90 308 GLU B N 1
ATOM 5203 C CA . GLU B 1 328 ? 12.315 118.439 -28.437 1.00 29.00 308 GLU B CA 1
ATOM 5204 C C . GLU B 1 328 ? 10.803 118.402 -28.492 1.00 28.69 308 GLU B C 1
ATOM 5205 O O . GLU B 1 328 ? 10.239 117.575 -29.212 1.00 29.73 308 GLU B O 1
ATOM 5211 N N . THR B 1 329 ? 10.179 119.342 -27.818 1.00 28.75 309 THR B N 1
ATOM 5212 C CA . THR B 1 329 ? 8.710 119.477 -27.825 1.00 29.18 309 THR B CA 1
ATOM 5213 C C . THR B 1 329 ? 8.380 120.930 -27.477 1.00 29.49 309 THR B C 1
ATOM 5214 O O . THR B 1 329 ? 9.307 121.741 -27.339 1.00 30.33 309 THR B O 1
ATOM 5218 N N . ARG B 1 330 ? 7.098 121.231 -27.366 1.00 31.26 310 ARG B N 1
ATOM 5219 C CA . ARG B 1 330 ? 6.582 122.517 -26.871 1.00 33.81 310 ARG B CA 1
ATOM 5220 C C . ARG B 1 330 ? 5.705 122.194 -25.674 1.00 32.03 310 ARG B C 1
ATOM 5221 O O . ARG B 1 330 ? 5.176 121.075 -25.601 1.00 36.58 310 ARG B O 1
ATOM 5229 N N . TYR B 1 331 ? 5.580 123.141 -24.758 1.00 29.95 311 TYR B N 1
ATOM 5230 C CA . TYR B 1 331 ? 4.672 123.028 -23.598 1.00 28.92 311 TYR B CA 1
ATOM 5231 C C . TYR B 1 331 ? 4.092 124.410 -23.341 1.00 27.55 311 TYR B C 1
ATOM 5232 O O . TYR B 1 331 ? 4.869 125.308 -22.958 1.00 27.18 311 TYR B O 1
ATOM 5241 N N . GLY B 1 332 ? 2.787 124.580 -23.558 1.00 28.12 312 GLY B N 1
ATOM 5242 C CA . GLY B 1 332 ? 2.207 125.931 -23.652 1.00 28.15 312 GLY B CA 1
ATOM 5243 C C . GLY B 1 332 ? 3.006 126.740 -24.659 1.00 27.81 312 GLY B C 1
ATOM 5244 O O . GLY B 1 332 ? 3.247 126.229 -25.766 1.00 26.68 312 GLY B O 1
ATOM 5245 N N . LEU B 1 333 ? 3.507 127.910 -24.279 1.00 26.78 313 LEU B N 1
ATOM 5246 C CA . LEU B 1 333 ? 4.239 128.789 -25.226 1.00 28.28 313 LEU B CA 1
ATOM 5247 C C . LEU B 1 333 ? 5.751 128.510 -25.188 1.00 25.65 313 LEU B C 1
ATOM 5248 O O . LEU B 1 333 ? 6.492 129.207 -25.890 1.00 24.18 313 LEU B O 1
ATOM 5253 N N . TYR B 1 334 ? 6.215 127.514 -24.442 1.00 26.27 314 TYR B N 1
ATOM 5254 C CA . TYR B 1 334 ? 7.672 127.273 -24.252 1.00 26.22 314 TYR B CA 1
ATOM 5255 C C . TYR B 1 334 ? 8.215 126.240 -25.237 1.00 28.07 314 TYR B C 1
ATOM 5256 O O . TYR B 1 334 ? 7.557 125.213 -25.472 1.00 27.39 314 TYR B O 1
ATOM 5265 N N . ARG B 1 335 ? 9.428 126.482 -25.734 1.00 28.39 315 ARG B N 1
ATOM 5266 C CA . ARG B 1 335 ? 10.333 125.415 -26.225 1.00 27.89 315 ARG B CA 1
ATOM 5267 C C . ARG B 1 335 ? 10.636 124.498 -25.037 1.00 25.73 315 ARG B C 1
ATOM 5268 O O . ARG B 1 335 ? 10.917 124.992 -23.912 1.00 25.09 315 ARG B O 1
ATOM 5276 N N . ALA B 1 336 ? 10.534 123.196 -25.236 1.00 24.52 316 ALA B N 1
ATOM 5277 C CA . ALA B 1 336 ? 10.678 122.224 -24.131 1.00 24.62 316 ALA B CA 1
ATOM 5278 C C . ALA B 1 336 ? 11.467 121.015 -24.622 1.00 25.08 316 ALA B C 1
ATOM 5279 O O . ALA B 1 336 ? 11.753 120.903 -25.853 1.00 25.98 316 ALA B O 1
ATOM 5281 N N . ILE B 1 337 ? 11.810 120.160 -23.667 1.00 23.17 317 ILE B N 1
ATOM 5282 C CA . ILE B 1 337 ? 12.425 118.839 -23.916 1.00 22.89 317 ILE B CA 1
ATOM 5283 C C . ILE B 1 337 ? 11.655 117.792 -23.121 1.00 24.49 317 ILE B C 1
ATOM 5284 O O . ILE B 1 337 ? 11.018 118.141 -22.137 1.00 24.04 317 ILE B O 1
ATOM 5289 N N . ILE B 1 338 ? 11.757 116.543 -23.567 1.00 23.35 318 ILE B N 1
ATOM 5290 C CA . ILE B 1 338 ? 11.552 115.341 -22.723 1.00 23.64 318 ILE B CA 1
ATOM 5291 C C . ILE B 1 338 ? 12.936 114.960 -22.228 1.00 22.81 318 ILE B C 1
ATOM 5292 O O . ILE B 1 338 ? 13.811 114.670 -23.030 1.00 21.35 318 ILE B O 1
ATOM 5297 N N . PRO B 1 339 ? 13.183 115.038 -20.906 1.00 21.60 319 PRO B N 1
ATOM 5298 C CA . PRO B 1 339 ? 14.430 114.567 -20.334 1.00 21.46 319 PRO B CA 1
ATOM 5299 C C . PRO B 1 339 ? 14.302 113.121 -19.849 1.00 21.28 319 PRO B C 1
ATOM 5300 O O . PRO B 1 339 ? 13.243 112.691 -19.425 1.00 20.90 319 PRO B O 1
ATOM 5304 N N . GLU B 1 340 ? 15.409 112.403 -19.959 1.00 22.09 320 GLU B N 1
ATOM 5305 C CA . GLU B 1 340 ? 15.625 111.081 -19.346 1.00 21.46 320 GLU B CA 1
ATOM 5306 C C . GLU B 1 340 ? 16.542 111.263 -18.144 1.00 22.67 320 GLU B C 1
ATOM 5307 O O . GLU B 1 340 ? 17.590 111.920 -18.298 1.00 25.44 320 GLU B O 1
ATOM 5313 N N . VAL B 1 341 ? 16.169 110.693 -17.002 1.00 23.16 321 VAL B N 1
ATOM 5314 C CA . VAL B 1 341 ? 17.058 110.618 -15.804 1.00 23.47 321 VAL B CA 1
ATOM 5315 C C . VAL B 1 341 ? 17.237 109.145 -15.442 1.00 22.13 321 VAL B C 1
ATOM 5316 O O . VAL B 1 341 ? 16.257 108.398 -15.475 1.00 21.35 321 VAL B O 1
ATOM 5320 N N . GLY B 1 342 ? 18.478 108.746 -15.164 1.00 23.06 322 GLY B N 1
ATOM 5321 C CA . GLY B 1 342 ? 18.815 107.356 -14.835 1.00 22.28 322 GLY B CA 1
ATOM 5322 C C . GLY B 1 342 ? 19.456 107.264 -13.480 1.00 21.49 322 GLY B C 1
ATOM 5323 O O . GLY B 1 342 ? 20.283 108.138 -13.156 1.00 23.01 322 GLY B O 1
ATOM 5324 N N . GLY B 1 343 ? 19.150 106.192 -12.751 1.00 21.13 323 GLY B N 1
ATOM 5325 C CA . GLY B 1 343 ? 19.789 105.904 -11.459 1.00 21.68 323 GLY B CA 1
ATOM 5326 C C . GLY B 1 343 ? 19.387 104.549 -10.938 1.00 22.64 323 GLY B C 1
ATOM 5327 O O . GLY B 1 343 ? 18.952 103.700 -11.730 1.00 23.55 323 GLY B O 1
ATOM 5328 N N . ASN B 1 344 ? 19.513 104.356 -9.634 1.00 21.88 324 ASN B N 1
ATOM 5329 C CA . ASN B 1 344 ? 19.192 103.064 -9.000 1.00 23.64 324 ASN B CA 1
ATOM 5330 C C . ASN B 1 344 ? 18.818 103.365 -7.558 1.00 22.43 324 ASN B C 1
ATOM 5331 O O . ASN B 1 344 ? 19.195 104.457 -7.050 1.00 23.09 324 ASN B O 1
ATOM 5336 N N . ALA B 1 345 ? 18.158 102.408 -6.923 1.00 21.74 325 ALA B N 1
ATOM 5337 C CA . ALA B 1 345 ? 17.639 102.527 -5.547 1.00 21.38 325 ALA B CA 1
ATOM 5338 C C . ALA B 1 345 ? 17.876 101.191 -4.849 1.00 20.83 325 ALA B C 1
ATOM 5339 O O . ALA B 1 345 ? 17.989 100.171 -5.564 1.00 21.50 325 ALA B O 1
ATOM 5341 N N . TYR B 1 346 ? 17.937 101.199 -3.519 1.00 21.59 326 TYR B N 1
ATOM 5342 C CA . TYR B 1 346 ? 18.099 99.979 -2.692 1.00 22.37 326 TYR B CA 1
ATOM 5343 C C . TYR B 1 346 ? 17.083 100.003 -1.557 1.00 23.60 326 TYR B C 1
ATOM 5344 O O . TYR B 1 346 ? 16.859 101.075 -0.956 1.00 23.24 326 TYR B O 1
ATOM 5353 N N . ILE B 1 347 ? 16.467 98.847 -1.303 1.00 23.46 327 ILE B N 1
ATOM 5354 C CA . ILE B 1 347 ? 15.592 98.633 -0.118 1.00 24.05 327 ILE B CA 1
ATOM 5355 C C . ILE B 1 347 ? 16.470 98.662 1.138 1.00 22.39 327 ILE B C 1
ATOM 5356 O O . ILE B 1 347 ? 17.565 98.018 1.150 1.00 23.09 327 ILE B O 1
ATOM 5361 N N . VAL B 1 348 ? 16.043 99.394 2.162 1.00 22.04 328 VAL B N 1
ATOM 5362 C CA . VAL B 1 348 ? 16.850 99.489 3.407 1.00 22.71 328 VAL B CA 1
ATOM 5363 C C . VAL B 1 348 ? 16.026 99.070 4.614 1.00 23.03 328 VAL B C 1
ATOM 5364 O O . VAL B 1 348 ? 16.649 98.902 5.679 1.00 22.03 328 VAL B O 1
ATOM 5368 N N . ALA B 1 349 ? 14.701 98.919 4.496 1.00 23.34 329 ALA B N 1
ATOM 5369 C CA . ALA B 1 349 ? 13.874 98.540 5.658 1.00 25.26 329 ALA B CA 1
ATOM 5370 C C . ALA B 1 349 ? 12.453 98.181 5.236 1.00 25.30 329 ALA B C 1
ATOM 5371 O O . ALA B 1 349 ? 11.984 98.735 4.224 1.00 22.76 329 ALA B O 1
ATOM 5373 N N . LYS B 1 350 ? 11.808 97.324 6.037 1.00 24.49 330 LYS B N 1
ATOM 5374 C CA . LYS B 1 350 ? 10.339 97.142 6.095 1.00 27.26 330 LYS B CA 1
ATOM 5375 C C . LYS B 1 350 ? 9.886 97.633 7.468 1.00 27.51 330 LYS B C 1
ATOM 5376 O O . LYS B 1 350 ? 10.348 97.063 8.472 1.00 32.74 330 LYS B O 1
ATOM 5382 N N . ASN B 1 351 ? 9.061 98.670 7.526 1.00 25.38 331 ASN B N 1
ATOM 5383 C CA . ASN B 1 351 ? 8.760 99.363 8.801 1.00 26.94 331 ASN B CA 1
ATOM 5384 C C . ASN B 1 351 ? 7.285 99.160 9.135 1.00 26.82 331 ASN B C 1
ATOM 5385 O O . ASN B 1 351 ? 6.451 99.185 8.217 1.00 24.43 331 ASN B O 1
ATOM 5390 N N . THR B 1 352 ? 7.000 98.915 10.411 1.00 25.81 332 THR B N 1
ATOM 5391 C CA . THR B 1 352 ? 5.640 98.991 10.995 1.00 26.07 332 THR B CA 1
ATOM 5392 C C . THR B 1 352 ? 5.668 100.150 11.984 1.00 28.71 332 THR B C 1
ATOM 5393 O O . THR B 1 352 ? 6.202 99.976 13.114 1.00 26.53 332 THR B O 1
ATOM 5397 N N . PHE B 1 353 ? 5.154 101.291 11.547 1.00 27.13 333 PHE B N 1
ATOM 5398 C CA . PHE B 1 353 ? 5.054 102.504 12.378 1.00 27.79 333 PHE B CA 1
ATOM 5399 C C . PHE B 1 353 ? 3.809 102.396 13.246 1.00 27.65 333 PHE B C 1
ATOM 5400 O O . PHE B 1 353 ? 2.770 101.947 12.750 1.00 26.48 333 PHE B O 1
ATOM 5408 N N . LEU B 1 354 ? 3.961 102.776 14.513 1.00 26.82 334 LEU B N 1
ATOM 5409 C CA . LEU B 1 354 ? 2.928 102.624 15.561 1.00 27.43 334 LEU B CA 1
ATOM 5410 C C . LEU B 1 354 ? 2.695 103.978 16.223 1.00 26.71 334 LEU B C 1
ATOM 5411 O O . LEU B 1 354 ? 3.680 104.695 16.543 1.00 23.84 334 LEU B O 1
ATOM 5416 N N . ILE B 1 355 ? 1.428 104.315 16.406 1.00 25.87 335 ILE B N 1
ATOM 5417 C CA . ILE B 1 355 ? 1.008 105.551 17.109 1.00 26.52 335 ILE B CA 1
ATOM 5418 C C . ILE B 1 355 ? 0.225 105.127 18.354 1.00 25.57 335 ILE B C 1
ATOM 5419 O O . ILE B 1 355 ? -0.922 104.631 18.238 1.00 30.09 335 ILE B O 1
ATOM 5424 N N . ASP B 1 356 ? 0.873 105.256 19.500 1.00 25.97 336 ASP B N 1
ATOM 5425 C CA . ASP B 1 356 ? 0.265 105.101 20.846 1.00 27.73 336 ASP B CA 1
ATOM 5426 C C . ASP B 1 356 ? -0.694 106.262 21.056 1.00 27.98 336 ASP B C 1
ATOM 5427 O O . ASP B 1 356 ? -0.295 107.427 20.988 1.00 29.48 336 ASP B O 1
ATOM 5432 N N . PRO B 1 357 ? -1.994 106.011 21.295 1.00 29.85 337 PRO B N 1
ATOM 5433 C CA . PRO B 1 357 ? -2.931 107.106 21.551 1.00 30.65 337 PRO B CA 1
ATOM 5434 C C . PRO B 1 357 ? -2.506 108.021 22.714 1.00 30.58 337 PRO B C 1
ATOM 5435 O O . PRO B 1 357 ? -2.894 109.161 22.699 1.00 31.13 337 PRO B O 1
ATOM 5439 N N . GLN B 1 358 ? -1.684 107.547 23.662 1.00 31.70 338 GLN B N 1
ATOM 5440 C CA . GLN B 1 358 ? -1.232 108.395 24.802 1.00 32.93 338 GLN B CA 1
ATOM 5441 C C . GLN B 1 358 ? 0.057 109.162 24.441 1.00 30.23 338 GLN B C 1
ATOM 5442 O O . GLN B 1 358 ? 0.500 109.958 25.267 1.00 31.18 338 GLN B O 1
ATOM 5448 N N . ASP B 1 359 ? 0.639 108.978 23.258 1.00 27.64 339 ASP B N 1
ATOM 5449 C CA . ASP B 1 359 ? 1.931 109.622 22.898 1.00 27.19 339 ASP B CA 1
ATOM 5450 C C . ASP B 1 359 ? 1.673 111.105 22.625 1.00 28.34 339 ASP B C 1
ATOM 5451 O O . ASP B 1 359 ? 0.966 111.453 21.678 1.00 28.25 339 ASP B O 1
ATOM 5456 N N . PRO B 1 360 ? 2.208 112.034 23.451 1.00 28.07 340 PRO B N 1
ATOM 5457 C CA . PRO B 1 360 ? 1.982 113.458 23.226 1.00 28.74 340 PRO B CA 1
ATOM 5458 C C . PRO B 1 360 ? 2.736 113.967 21.991 1.00 30.03 340 PRO B C 1
ATOM 5459 O O . PRO B 1 360 ? 2.409 115.024 21.573 1.00 30.09 340 PRO B O 1
ATOM 5463 N N . LEU B 1 361 ? 3.678 113.204 21.425 1.00 28.36 341 LEU B N 1
ATOM 5464 C CA . LEU B 1 361 ? 4.358 113.581 20.155 1.00 26.30 341 LEU B CA 1
ATOM 5465 C C . LEU B 1 361 ? 3.937 112.651 19.014 1.00 28.69 341 LEU B C 1
ATOM 5466 O O . LEU B 1 361 ? 4.754 112.456 18.086 1.00 29.96 341 LEU B O 1
ATOM 5471 N N . LYS B 1 362 ? 2.696 112.154 19.038 1.00 28.55 342 LYS B N 1
ATOM 5472 C CA . LYS B 1 362 ? 2.190 111.150 18.065 1.00 29.97 342 LYS B CA 1
ATOM 5473 C C . LYS B 1 362 ? 2.331 111.647 16.616 1.00 29.34 342 LYS B C 1
ATOM 5474 O O . LYS B 1 362 ? 2.596 110.798 15.732 1.00 28.62 342 LYS B O 1
ATOM 5480 N N . TYR B 1 363 ? 2.152 112.949 16.365 1.00 28.87 343 TYR B N 1
ATOM 5481 C CA . TYR B 1 363 ? 2.261 113.569 15.009 1.00 30.14 343 TYR B CA 1
ATOM 5482 C C . TYR B 1 363 ? 3.582 114.339 14.868 1.00 29.63 343 TYR B C 1
ATOM 5483 O O . TYR B 1 363 ? 3.708 115.196 13.970 1.00 32.61 343 TYR B O 1
ATOM 5492 N N . GLY B 1 364 ? 4.560 114.015 15.713 1.00 27.85 344 GLY B N 1
ATOM 5493 C CA . GLY B 1 364 ? 5.971 114.377 15.505 1.00 25.97 344 GLY B CA 1
ATOM 5494 C C . GLY B 1 364 ? 6.282 115.844 15.753 1.00 23.95 344 GLY B C 1
ATOM 5495 O O . GLY B 1 364 ? 5.419 116.590 16.184 1.00 24.05 344 GLY B O 1
ATOM 5496 N N . PHE B 1 365 ? 7.505 116.246 15.449 1.00 22.66 345 PHE B N 1
ATOM 5497 C CA . PHE B 1 365 ? 7.985 117.625 15.634 1.00 23.88 345 PHE B CA 1
ATOM 5498 C C . PHE B 1 365 ? 9.114 117.868 14.632 1.00 24.93 345 PHE B C 1
ATOM 5499 O O . PHE B 1 365 ? 9.688 116.903 14.093 1.00 24.28 345 PHE B O 1
ATOM 5507 N N . PHE B 1 366 ? 9.455 119.140 14.458 1.00 26.48 346 PHE B N 1
ATOM 5508 C CA . PHE B 1 366 ? 10.381 119.632 13.417 1.00 29.21 346 PHE B CA 1
ATOM 5509 C C . PHE B 1 366 ? 11.529 120.449 14.030 1.00 26.36 346 PHE B C 1
ATOM 5510 O O . PHE B 1 366 ? 11.274 121.467 14.601 1.00 24.88 346 PHE B O 1
ATOM 5518 N N . LEU B 1 367 ? 12.771 120.011 13.841 1.00 28.06 347 LEU B N 1
ATOM 5519 C CA . LEU B 1 367 ? 14.027 120.744 14.153 1.00 29.33 347 LEU B CA 1
ATOM 5520 C C . LEU B 1 367 ? 14.979 120.667 12.955 1.00 32.37 347 LEU B C 1
ATOM 5521 O O . LEU B 1 367 ? 15.165 119.535 12.465 1.00 30.43 347 LEU B O 1
ATOM 5526 N N . ARG B 1 368 ? 15.654 121.768 12.582 1.00 34.02 348 ARG B N 1
ATOM 5527 C CA . ARG B 1 368 ? 16.755 121.716 11.576 1.00 35.30 348 ARG B CA 1
ATOM 5528 C C . ARG B 1 368 ? 17.710 122.917 11.668 1.00 32.00 348 ARG B C 1
ATOM 5529 O O . ARG B 1 368 ? 17.306 123.942 12.174 1.00 32.11 348 ARG B O 1
#

Sequence (696 aa):
MFKKLENLEKWEPPKDWMVIKTLDTHTAGEPLRIILSGFPEIPGKTILEKRRYLMENLDHLRKALMWEPRGHADMYGAIITEPVSEEADFGVIFMHNEGYSTMCGHATIALGKVAVECGLVEAKEPITEIKMDSPAGLIKIYVKVRDGKVEKVYFHNVPSFVLFKDETINVPGIGEVKYDLAYGGAFYAFVNAEEIGLKCTPEYYRQLIDVGMKIKRAIMSEKEIRHPFEEDLSFLYGTIFIGEPEDENSHSRHVCIFADGEVDRSPTGTGVSARLAILYEKGEIDIGEEITIESIIGTKFTGKVVEETRYGLYRAIIPEVGGNAYIVAKNTFLIDPQDPLKYGFFLRMFKKLENLEKWEPPKDWMVIKTLDTHTAGEPLRIILSGFPEIPGKTILEKRRYLMENLDHLRKALMWEPRGHADMYGAIITEPVSEEADFGVIFMHNEGYSTMCGHATIALGKVAVECGLVEAKEPITEIKMDSPAGLIKIYVKVRDGKVEKVYFHNVPSFVLFKDETINVPGIGEVKYDLAYGGAFYAFVNAEEIGLKCTPEYYRQLIDVGMKIKRAIMSEKEIRHPFEEDLSFLYGTIFIGEPEDENSHSRHVCIFADGEVDRSPTGTGVSARLAILYEKGEIDIGEEITIESIIGTKFTGKVVEETRYGLYRAIIPEVGGNAYIVAKNTFLIDPQDPLKYGFFLR